Protein AF-A0A857C810-F1 (afdb_monomer_lite)

pLDDT: mean 80.98, std 19.2, range [26.62, 98.38]

Radius of gyration: 59.92 Å; chains: 1; bounding box: 141×75×184 Å

Foldseek 3Di:
DDDDDDDYDDDDDDDDDDDDDDDDDDDDDDDDDDDDDDDDDDDDDDDDDDDPPVVVVVVVVVVVVVVCVVVPNDDPDDDDDDPPCPVVVLVVVLLDALVVLVVVLVVLVVVLVVVLVVLVVVLVVLLVVLVLLLVLLVLLLVLLVVLVVLLVVLVVLVVVCVVFPDPVSLVVSVVSLVVSVVSLVVNVPRPLSVVVVVLSVLLVVLSVLLNVLSVVLNVLCQLLPGGPDLGHLNVLLVVLLVQLLVLLVVCCVVPPDPLSVQLNVLSVQLVVLLVVCVVPVDPVSVVSNVVSLVSNVVSLVVVPDPPVSSVSNVVSSVSNVVSSVSNSVSVVVSVVSVVSSVVSSVSNVVSSVVSNVSSVVSSVVSVVSSVVSVVVSVVVSVVSVVVSVVVSVVSCVSSCVSPVVLVVVLVVQVVVVVVVDLPDDQPDLPPRYPSSVSSVVVVVVSVPPPDDDDDPDCPVVVVVVVVVVVVVVVVVLVVVLVVLVVVLVVLLVVLVVLLVVLVVLLVVLVVLLVVLVVLLVVLVVLLVVLVVLLVVLVVVLVVLVVLLVVLVVLLVVLVVLLVVLVVLLVVLVVQLVVLVVLLVVLVVQLVVLVVQLVVLVVQLVVLVVVPPVSVVSNVVSVVSNVVSVVSNVVSVVVSVVSVVSNVVSVVSSVVSVVVSVVSVVSNVVSVVSNVVSVVVNVVSVVSNVVSVVSNVVSVVSSVVSVVSNVVSVVSSVVSVVSNVVSVVSNVVSVVVSVVSVVVSVVVVVD

Sequence (750 aa):
MKPVDHSRTKMPGTALSKNERTEDPVHNVAEGGGRNSEPCGILCRRPKYRHRSAQLVSGMLTLLVDFCTRWGLTSRGMPVLHFRGFASVATLVGRLSVRIRIFLLIAVTMTGLAAIGGVFWWSQTSVESAFARAEGFSDLAGTVADLSTAAGTMRVTEKTYLAVPSAALYQSFTSEIASARSQLDAVRGLAVAAPYASEIDQVALALDNIEATFRDLHSVQQRLGLAGGEDGARGALTVNGDALVAGVQKLARFKRGPETERLAFAGVDLQRSEKAYLLDRSDVNLGGFEVAAARVERALSRAKLDEAASTELTGFLTAYREAFDTYTGAGGEHTALVEKLEAFFDVLPPYLAQLQAAAESGQAEASSALAEGRSVAAMTMLAIMGLTVAVLLAAGLVIGASISGPLAALRRAMDRLAAGETDIDLPEARGRTELDAMAASVAVFRDNALDRGQLAAAQEAENAARDRRMRHLDQLIAGFEATVGDALSRLDGAAEELAGASGALDQAAGRAAEEAATAGNAVRVAADSVTSAASASEELNVSIAEIADQANRSTQVAEKAVASARDTGSSMSALSRTADRIGQVMGLIRDIAEQTNLLALNATIEAARAGEHGRGFAVVAAEVKELASQTGQATQDIAQQVEAIQQASASAVMAIGDVEQIIVQMNEIAGSVAAAVGQQSIALREITENVARASERSSSGAEAMGRVSGATDHARGTGAMVGDLSGTLGEQARLLRKEIGTFLESVRAA

InterPro domains:
  IPR003660 HAMP domain [PF00672] (399-448)
  IPR003660 HAMP domain [PS50885] (401-454)
  IPR003660 HAMP domain [SM00304] (401-454)
  IPR004089 Methyl-accepting chemotaxis protein (MCP) signalling domain [PF00015] (549-712)
  IPR004089 Methyl-accepting chemotaxis protein (MCP) signalling domain [PS50111] (494-716)
  IPR004089 Methyl-accepting chemotaxis protein (MCP) signalling domain [SM00283] (497-730)
  IPR032255 Helical bimodular sensor domain [SM01358] (128-372)

Secondary structure (DSSP, 8-state):
---------------------------------------------------THHHHHHHHHHHHHHHHHHTT---S---------HHHHHHHHTTS-HHHHHHHHHHHHHHHHHHHHHHHHHHHHHHHHHHHHHHHHHHHHHHHHHHHHHHHHHHHHHHHHHHS--HHHHHHHHHHHHHHHHHHHHHHH-GGGGGGHHHHHHHHHHHHHHHHHHHHHHHHHHHH--TT-S-HHHHHHHHHHHHHHHHHHHHHHHS-SHHHHHHHHHHHHHHHHHHHHHH---HHHHHHHHHHHHHHHHHHHHS---HHHHHHHHHHHHHHHHHHHHHHHHHHHHHHHHHHHHHHHHHHHHHHHHHHHHHHHHHHHHHHHHHHHHHHHHHHHHHHHHHHHHHHHHHHHHHHHHHHHHHHHHHHHHHHHHTT----------SSSHHHHHHHHHHHHHHTSS-----S--HHHHHHHHHHHHHHHHHHHHHHHHHHHHHHHHHHHHHHHHHHHHHHHHHHHHHHHHHHHHHHHHHHHHHHHHHHHHHHHHHHHHHHHHHHHHHHHHHHHHHHHHHHHHHHHHHHHHHHHHHHHHHHHHHHHHHHHHHHHHHHHHHHHHHHHTGGGGHHHHHHHHHHHHHHHHHHHHHHHHHHHHHHHHHHHHHHHHHHHHHHHHHHHHHHHHHHHHHHHHHHHHHHHHHHHHHHHHHHHHHHHHHHHHHHHHHHHHHHHHHHHHHHHHHHHHHHHHHHHHHHHHHHHHHHH-

Organism: NCBI:txid538381

Structure (mmCIF, N/CA/C/O backbone):
data_AF-A0A857C810-F1
#
_entry.id   AF-A0A857C810-F1
#
loop_
_atom_site.group_PDB
_atom_site.id
_atom_site.type_symbol
_atom_site.label_atom_id
_atom_site.label_alt_id
_atom_site.label_comp_id
_atom_site.label_asym_id
_atom_site.label_entity_id
_atom_site.label_seq_id
_atom_site.pdbx_PDB_ins_code
_atom_site.Cartn_x
_atom_site.Cartn_y
_atom_site.Cartn_z
_atom_site.occupancy
_atom_site.B_iso_or_equiv
_atom_site.auth_seq_id
_atom_site.auth_comp_id
_atom_site.auth_asym_id
_atom_site.auth_atom_id
_atom_site.pdbx_PDB_model_num
ATOM 1 N N . MET A 1 1 ? 33.846 24.897 21.964 1.00 42.97 1 MET A N 1
ATOM 2 C CA . MET A 1 1 ? 33.907 26.338 22.300 1.00 42.97 1 MET A CA 1
ATOM 3 C C . MET A 1 1 ? 33.004 26.575 23.510 1.00 42.97 1 MET A C 1
ATOM 5 O O . MET A 1 1 ? 31.898 26.056 23.508 1.00 42.97 1 MET A O 1
ATOM 9 N N . LYS A 1 2 ? 33.512 27.228 24.564 1.00 34.78 2 LYS A N 1
ATOM 10 C CA . LYS A 1 2 ? 32.826 27.522 25.844 1.00 34.78 2 LYS A CA 1
ATOM 11 C C . LYS A 1 2 ? 31.923 28.791 25.745 1.00 34.78 2 LYS A C 1
ATOM 13 O O . LYS A 1 2 ? 31.995 29.459 24.718 1.00 34.78 2 LYS A O 1
ATOM 18 N N . PRO A 1 3 ? 31.092 29.096 26.772 1.00 64.06 3 PRO A N 1
ATOM 19 C CA . PRO A 1 3 ? 29.772 29.742 26.673 1.00 64.06 3 PRO A CA 1
ATOM 20 C C . PRO A 1 3 ? 29.747 31.207 27.151 1.00 64.06 3 PRO A C 1
ATOM 22 O O . PRO A 1 3 ? 30.743 31.690 27.685 1.00 64.06 3 PRO A O 1
ATOM 25 N N . VAL A 1 4 ? 28.583 31.870 27.059 1.00 41.75 4 VAL A N 1
ATOM 26 C CA . VAL A 1 4 ? 28.257 33.072 27.850 1.00 41.75 4 VAL A CA 1
ATOM 27 C C . VAL A 1 4 ? 26.807 33.018 28.352 1.00 41.75 4 VAL A C 1
ATOM 29 O O . VAL A 1 4 ? 25.892 32.609 27.644 1.00 41.75 4 VAL A O 1
ATOM 32 N N . ASP A 1 5 ? 26.679 33.415 29.611 1.00 44.81 5 ASP A N 1
ATOM 33 C CA . ASP A 1 5 ? 25.548 33.421 30.535 1.00 44.81 5 ASP A CA 1
ATOM 34 C C . ASP A 1 5 ? 24.969 34.851 30.663 1.00 44.81 5 ASP A C 1
ATOM 36 O O . ASP A 1 5 ? 25.725 35.814 30.540 1.00 44.81 5 ASP A O 1
ATOM 40 N N . HIS A 1 6 ? 23.654 34.975 30.899 1.00 39.03 6 HIS A N 1
ATOM 41 C CA . HIS A 1 6 ? 23.026 35.739 32.000 1.00 39.03 6 HIS A CA 1
ATOM 42 C C . HIS A 1 6 ? 21.624 36.322 31.713 1.00 39.03 6 HIS A C 1
ATOM 44 O O . HIS A 1 6 ? 21.451 37.353 31.073 1.00 39.03 6 HIS A O 1
ATOM 50 N N . SER A 1 7 ? 20.667 35.768 32.468 1.00 34.12 7 SER A N 1
ATOM 51 C CA . SER A 1 7 ? 19.785 36.482 33.412 1.00 34.12 7 SER A CA 1
ATOM 52 C C . SER A 1 7 ? 18.428 37.086 32.977 1.00 34.12 7 SER A C 1
ATOM 54 O O . SER A 1 7 ? 18.332 38.021 32.197 1.00 34.12 7 SER A O 1
ATOM 56 N N . ARG A 1 8 ? 17.414 36.630 33.740 1.00 34.22 8 ARG A N 1
ATOM 57 C CA . ARG A 1 8 ? 16.324 37.374 34.417 1.00 34.22 8 ARG A CA 1
ATOM 58 C C . ARG A 1 8 ? 15.057 37.841 33.659 1.00 34.22 8 ARG A C 1
ATOM 60 O O . ARG A 1 8 ? 15.041 38.818 32.928 1.00 34.22 8 ARG A O 1
ATOM 67 N N . THR A 1 9 ? 13.949 37.305 34.196 1.00 32.38 9 THR A N 1
ATOM 68 C CA . THR A 1 9 ? 12.711 37.970 34.684 1.00 32.38 9 THR A CA 1
ATOM 69 C C . THR A 1 9 ? 11.495 38.216 33.774 1.00 32.38 9 THR A C 1
ATOM 71 O O . THR A 1 9 ? 11.563 38.943 32.797 1.00 32.38 9 THR A O 1
ATOM 74 N N . LYS A 1 10 ? 10.349 37.769 34.330 1.00 31.69 10 LYS A N 1
ATOM 75 C CA . LYS A 1 10 ? 8.986 38.349 34.319 1.00 31.69 10 LYS A CA 1
ATOM 76 C C . LYS A 1 10 ? 8.087 38.156 33.081 1.00 31.69 10 LYS A C 1
ATOM 78 O O . LYS A 1 10 ? 8.113 38.929 32.137 1.00 31.69 10 LYS A O 1
ATOM 83 N N . MET A 1 11 ? 7.156 37.210 33.226 1.00 37.09 11 MET A N 1
ATOM 84 C CA . MET A 1 11 ? 5.743 37.319 32.803 1.00 37.09 11 MET A CA 1
ATOM 85 C C . MET A 1 11 ? 4.933 38.099 33.877 1.00 37.09 11 MET A C 1
ATOM 87 O O . MET A 1 11 ? 5.478 38.254 34.977 1.00 37.09 11 MET A O 1
ATOM 91 N N . PRO A 1 12 ? 3.663 38.538 33.671 1.00 44.16 12 PRO A N 1
ATOM 92 C CA . PRO A 1 12 ? 2.726 38.238 32.571 1.00 44.16 12 PRO A CA 1
ATOM 93 C C . PRO A 1 12 ? 1.975 39.468 31.996 1.00 44.16 12 PRO A C 1
ATOM 95 O O . PRO A 1 12 ? 1.956 40.550 32.578 1.00 44.16 12 PRO A O 1
ATOM 98 N N . GLY A 1 13 ? 1.266 39.281 30.880 1.00 30.45 13 GLY A N 1
ATOM 99 C CA . GLY A 1 13 ? 0.297 40.253 30.374 1.00 30.45 13 GLY A CA 1
ATOM 100 C C . GLY A 1 13 ? -0.752 39.589 29.484 1.00 30.45 13 GLY A C 1
ATOM 101 O O . GLY A 1 13 ? -0.400 39.003 28.472 1.00 30.45 13 GLY A O 1
ATOM 102 N N . THR A 1 14 ? -2.041 39.680 29.817 1.00 33.91 14 THR A N 1
ATOM 103 C CA . THR A 1 14 ? -2.930 40.771 29.363 1.00 33.91 14 THR A CA 1
ATOM 104 C C . THR A 1 14 ? -4.425 40.409 29.411 1.00 33.91 14 THR A C 1
ATOM 106 O O . THR A 1 14 ? -4.849 39.334 29.011 1.00 33.91 14 THR A O 1
ATOM 109 N N . ALA A 1 15 ? -5.185 41.422 29.848 1.00 34.06 15 ALA A N 1
ATOM 110 C CA . ALA A 1 15 ? -6.478 41.881 29.330 1.00 34.06 15 ALA A CA 1
ATOM 111 C C . ALA A 1 15 ? -7.776 41.111 29.652 1.00 34.06 15 ALA A C 1
ATOM 113 O O . ALA A 1 15 ? -8.309 40.346 28.857 1.00 34.06 15 ALA A O 1
ATOM 114 N N . LEU A 1 16 ? -8.371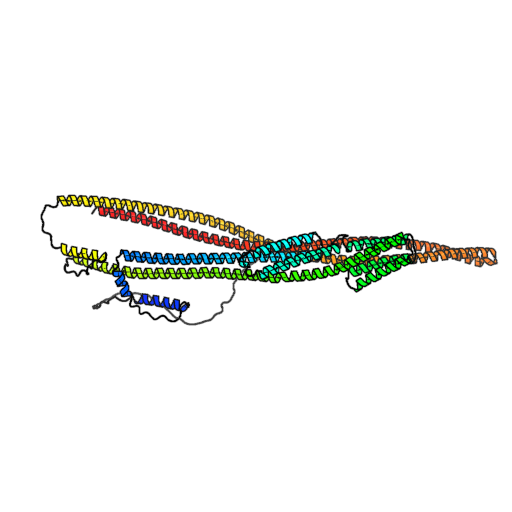 41.520 30.778 1.00 31.52 16 LEU A N 1
ATOM 115 C CA . LEU A 1 16 ? -9.817 41.625 30.989 1.00 31.52 16 LEU A CA 1
ATOM 116 C C . LEU A 1 16 ? -10.318 42.990 30.477 1.00 31.52 16 LEU A C 1
ATOM 118 O O . LEU A 1 16 ? -9.740 44.023 30.828 1.00 31.52 16 LEU A O 1
ATOM 122 N N . SER A 1 17 ? -11.426 43.009 29.727 1.00 32.88 17 SER A N 1
ATOM 123 C CA . SER A 1 17 ? -12.226 44.215 29.477 1.00 32.88 17 SER A CA 1
ATOM 124 C C . SER A 1 17 ? -13.483 44.228 30.350 1.00 32.88 17 SER A C 1
ATOM 126 O O . SER A 1 17 ? -14.292 43.304 30.327 1.00 32.88 17 SER A O 1
ATOM 128 N N . LYS A 1 18 ? -13.600 45.329 31.091 1.00 34.78 18 LYS A N 1
ATOM 129 C CA . LYS A 1 18 ? -14.706 45.819 31.919 1.00 34.78 18 LYS A CA 1
ATOM 130 C C . LYS A 1 18 ? -16.085 45.737 31.249 1.00 34.78 18 LYS A C 1
ATOM 132 O O . LYS A 1 18 ? -16.204 46.081 30.078 1.00 34.78 18 LYS A O 1
ATOM 137 N N . ASN A 1 19 ? -17.133 45.557 32.055 1.00 31.41 19 ASN A N 1
ATOM 138 C CA . ASN A 1 19 ? -18.097 46.649 32.196 1.00 31.41 19 ASN A CA 1
ATOM 139 C C . ASN A 1 19 ? -18.699 46.714 33.608 1.00 31.41 19 ASN A C 1
ATOM 141 O O . ASN A 1 19 ? -18.744 45.735 34.345 1.00 31.41 19 ASN A O 1
ATOM 145 N N . GLU A 1 20 ? -19.038 47.941 33.960 1.00 35.22 20 GLU A N 1
ATOM 146 C CA . GLU A 1 20 ? -19.156 48.576 35.263 1.00 35.22 20 GLU A CA 1
ATOM 147 C C . GLU A 1 20 ? -20.582 48.588 35.845 1.00 35.22 20 GLU A C 1
ATOM 149 O O . GLU A 1 20 ? -21.550 48.631 35.091 1.00 35.22 20 GLU A O 1
ATOM 154 N N . ARG A 1 21 ? -20.621 48.774 37.182 1.00 33.56 21 ARG A N 1
ATOM 155 C CA . ARG A 1 21 ? -21.588 49.580 37.975 1.00 33.56 21 ARG A CA 1
ATOM 156 C C . ARG A 1 21 ? -22.996 48.989 38.210 1.00 33.56 21 ARG A C 1
ATOM 158 O O . ARG A 1 21 ? -23.576 48.390 37.323 1.00 33.56 21 ARG A O 1
ATOM 165 N N . THR A 1 22 ? -23.626 49.112 39.385 1.00 32.72 22 THR A N 1
ATOM 166 C CA . THR A 1 22 ? -23.447 50.044 40.522 1.00 32.72 22 THR A CA 1
ATOM 167 C C . THR A 1 22 ? -24.254 49.557 41.747 1.00 32.72 22 THR A C 1
ATOM 169 O O . THR A 1 22 ? -25.391 49.129 41.579 1.00 32.72 22 THR A O 1
ATOM 172 N N . GLU A 1 23 ? -23.651 49.732 42.933 1.00 33.03 23 GLU A N 1
ATOM 173 C CA . GLU A 1 23 ? -24.224 50.256 44.202 1.00 33.03 23 GLU A CA 1
ATOM 174 C C . GLU A 1 23 ? -25.139 49.384 45.106 1.00 33.03 23 GLU A C 1
ATOM 176 O O . GLU A 1 23 ? -26.358 49.365 44.968 1.00 33.03 23 GLU A O 1
ATOM 181 N N . ASP A 1 24 ? -24.515 48.640 46.041 1.00 32.59 24 ASP A N 1
ATOM 182 C CA . ASP A 1 24 ? -24.349 48.894 47.506 1.00 32.59 24 ASP A CA 1
ATOM 183 C C . ASP A 1 24 ? -25.337 49.809 48.291 1.00 32.59 24 ASP A C 1
ATOM 185 O O . ASP A 1 24 ? -25.963 50.676 47.686 1.00 32.59 24 ASP A O 1
ATOM 189 N N . PRO A 1 25 ? -25.403 49.758 49.657 1.00 45.16 25 PRO A N 1
ATOM 190 C CA . PRO A 1 25 ? -24.551 49.001 50.596 1.00 45.16 25 PRO A CA 1
ATOM 191 C C . PRO A 1 25 ? -25.276 48.234 51.730 1.00 45.16 25 PRO A C 1
ATOM 193 O O . PRO A 1 25 ? -26.393 48.536 52.150 1.00 45.16 25 PRO A O 1
ATOM 196 N N . VAL A 1 26 ? -24.522 47.315 52.339 1.00 35.94 26 VAL A N 1
ATOM 197 C CA . VAL A 1 26 ? -24.681 46.852 53.726 1.00 35.94 26 VAL A CA 1
ATOM 198 C C . VAL A 1 26 ? -23.470 47.335 54.534 1.00 35.94 26 VAL A C 1
ATOM 200 O O . VAL A 1 26 ? -22.338 47.082 54.143 1.00 35.94 26 VAL A O 1
ATOM 203 N N . HIS A 1 27 ? -23.698 47.952 55.695 1.00 31.17 27 HIS A N 1
ATOM 204 C CA . HIS A 1 27 ? -22.756 48.011 56.827 1.00 31.17 27 HIS A CA 1
ATOM 205 C C . HIS A 1 27 ? -23.618 48.106 58.104 1.00 31.17 27 HIS A C 1
ATOM 207 O O . HIS A 1 27 ? -24.496 48.959 58.176 1.00 31.17 27 HIS A O 1
ATOM 213 N N . ASN A 1 28 ? -23.620 47.143 59.037 1.00 32.22 28 ASN A N 1
ATOM 214 C CA . ASN A 1 28 ? -22.555 46.736 59.974 1.00 32.22 28 ASN A CA 1
ATOM 215 C C . ASN A 1 28 ? -22.028 47.970 60.736 1.00 32.22 28 ASN A C 1
ATOM 217 O O . ASN A 1 28 ? -21.563 48.909 60.108 1.00 32.22 28 ASN A O 1
ATOM 221 N N . VAL A 1 29 ? -22.123 48.101 62.057 1.00 32.06 29 VAL A N 1
ATOM 222 C CA . VAL A 1 29 ? -21.438 47.350 63.125 1.00 32.06 29 VAL A CA 1
ATOM 223 C C . VAL A 1 29 ? -21.957 47.937 64.456 1.00 32.06 29 VAL A C 1
ATOM 225 O O . VAL A 1 29 ? -22.198 49.141 64.502 1.00 32.06 29 VAL A O 1
ATOM 228 N N . ALA A 1 30 ? -22.087 47.141 65.526 1.00 30.48 30 ALA A N 1
ATOM 229 C CA . ALA A 1 30 ? -21.407 47.398 66.813 1.00 30.48 30 ALA A CA 1
ATOM 230 C C . ALA A 1 30 ? -21.980 46.606 67.999 1.00 30.48 30 ALA A C 1
ATOM 232 O O . ALA A 1 30 ? -23.181 46.532 68.241 1.00 30.48 30 ALA A O 1
ATOM 233 N N . GLU A 1 31 ? -21.020 46.049 68.728 1.00 32.41 31 GLU A N 1
ATOM 234 C CA . GLU A 1 31 ? -21.038 45.397 70.030 1.00 32.41 31 GLU A CA 1
ATOM 235 C C . GLU A 1 31 ? -21.716 46.189 71.164 1.00 32.41 31 GLU A C 1
ATOM 237 O O . GLU A 1 31 ? -21.717 47.417 71.178 1.00 32.41 31 GLU A O 1
ATOM 242 N N . GLY A 1 32 ? -22.105 45.454 72.216 1.00 28.81 32 GLY A N 1
ATOM 243 C CA . GLY A 1 32 ? -21.740 45.866 73.577 1.00 28.81 32 GLY A CA 1
ATOM 244 C C . GLY A 1 32 ? -22.869 46.091 74.586 1.00 28.81 32 GLY A C 1
ATOM 245 O O . GLY A 1 32 ? -23.319 47.210 74.770 1.00 28.81 32 GLY A O 1
ATOM 246 N N . GLY A 1 33 ? -23.184 45.040 75.356 1.00 28.80 33 GLY A N 1
ATOM 247 C CA . GLY A 1 33 ? -23.247 45.108 76.825 1.00 28.80 33 GLY A CA 1
ATOM 248 C C . GLY A 1 33 ? -24.470 45.720 77.534 1.00 28.80 33 GLY A C 1
ATOM 249 O O . GLY A 1 33 ? -24.764 46.899 77.413 1.00 28.80 33 GLY A O 1
ATOM 250 N N . GLY A 1 34 ? -25.032 44.945 78.477 1.00 30.06 34 GLY A N 1
ATOM 251 C CA . GLY A 1 34 ? -25.371 45.494 79.801 1.00 30.06 34 GLY A CA 1
ATOM 252 C C . GLY A 1 34 ? -26.826 45.427 80.290 1.00 30.06 34 GLY A C 1
ATOM 253 O O . GLY A 1 34 ? -27.581 46.365 80.110 1.00 30.06 34 GLY A O 1
ATOM 254 N N . ARG A 1 35 ? -27.111 44.361 81.056 1.00 31.58 35 ARG A N 1
ATOM 255 C CA . ARG A 1 35 ? -27.889 44.277 82.322 1.00 31.58 35 ARG A CA 1
ATOM 256 C C . ARG A 1 35 ? -29.332 44.820 82.445 1.00 31.58 35 ARG A C 1
ATOM 258 O O . ARG A 1 35 ? -29.582 46.012 82.391 1.00 31.58 35 ARG A O 1
ATOM 265 N N . ASN A 1 36 ? -30.175 43.883 82.906 1.00 32.03 36 ASN A N 1
ATOM 266 C CA . ASN A 1 36 ? -31.202 43.954 83.962 1.00 32.03 36 ASN A CA 1
ATOM 267 C C . ASN A 1 36 ? -32.217 45.108 83.963 1.00 32.03 36 ASN A C 1
ATOM 269 O O . ASN A 1 36 ? -31.893 46.218 84.369 1.00 32.03 36 ASN A O 1
ATOM 273 N N . SER A 1 37 ? -33.503 44.779 83.798 1.00 32.50 37 SER A N 1
ATOM 274 C CA . SER A 1 37 ? -34.465 44.629 84.916 1.00 32.50 37 SER A CA 1
ATOM 275 C C . SER A 1 37 ? -35.901 44.393 84.406 1.00 32.50 37 SER A C 1
ATOM 277 O O . SER A 1 37 ? -36.351 45.005 83.445 1.00 32.50 37 SER A O 1
ATOM 279 N N . GLU A 1 38 ? -36.585 43.452 85.060 1.00 34.44 38 GLU A N 1
ATOM 280 C CA . GLU A 1 38 ? -38.040 43.184 85.072 1.00 34.44 38 GLU A CA 1
ATOM 281 C C . GLU A 1 38 ? -38.885 44.453 85.376 1.00 34.44 38 GLU A C 1
ATOM 283 O O . GLU A 1 38 ? -38.303 45.387 85.935 1.00 34.44 38 GLU A O 1
ATOM 288 N N . PRO A 1 39 ? -40.228 44.527 85.117 1.00 42.34 39 PRO A N 1
ATOM 289 C CA . PRO A 1 39 ? -41.201 43.494 85.521 1.00 42.34 39 PRO A CA 1
ATOM 290 C C . PRO A 1 39 ? -42.526 43.313 84.730 1.00 42.34 39 PRO A C 1
ATOM 292 O O . PRO A 1 39 ? -42.938 44.131 83.920 1.00 42.34 39 PRO A O 1
ATOM 295 N N . CYS A 1 40 ? -43.210 42.216 85.098 1.00 26.62 40 CYS A N 1
ATOM 296 C CA . CYS A 1 40 ? -44.665 41.979 85.190 1.00 26.62 40 CYS A CA 1
ATOM 297 C C . CYS A 1 40 ? -45.604 42.251 83.993 1.00 26.62 40 CYS A C 1
ATOM 299 O O . CYS A 1 40 ? -45.832 43.385 83.591 1.00 26.62 40 CYS A O 1
ATOM 301 N N . GLY A 1 41 ? -46.347 41.210 83.584 1.00 29.05 41 GLY A N 1
ATOM 302 C CA . GLY A 1 41 ? -47.556 41.371 82.765 1.00 29.05 41 GLY A CA 1
ATOM 303 C C . GLY A 1 41 ? -48.209 40.063 82.310 1.00 29.05 41 GLY A C 1
ATOM 304 O O . GLY A 1 41 ? -47.952 39.571 81.220 1.00 29.05 41 GLY A O 1
ATOM 305 N N . ILE A 1 42 ? -49.073 39.512 83.157 1.00 32.00 42 ILE A N 1
ATOM 306 C CA . ILE A 1 42 ? -49.979 38.372 82.933 1.00 32.00 42 ILE A CA 1
ATOM 307 C C . ILE A 1 42 ? -50.917 38.622 81.729 1.00 32.00 42 ILE A C 1
ATOM 309 O O . ILE A 1 42 ? -51.559 39.663 81.715 1.00 32.00 42 ILE A O 1
ATOM 313 N N . LEU A 1 43 ? -51.088 37.663 80.796 1.00 30.30 43 LEU A N 1
ATOM 314 C CA . LEU A 1 43 ? -52.405 37.106 80.390 1.00 30.30 43 LEU A CA 1
ATOM 315 C C . LEU A 1 43 ? -52.334 36.039 79.271 1.00 30.30 43 LEU A C 1
ATOM 317 O O . LEU A 1 43 ? -51.689 36.183 78.238 1.00 30.30 43 LEU A O 1
ATOM 321 N N . CYS A 1 44 ? -53.090 34.967 79.509 1.00 31.14 44 CYS A N 1
ATOM 322 C CA . CYS A 1 44 ? -53.369 33.801 78.671 1.00 31.14 44 CYS A CA 1
ATOM 323 C C . CYS A 1 44 ? -53.773 34.083 77.208 1.00 31.14 44 CYS A C 1
ATOM 325 O O . CYS A 1 44 ? -54.700 34.853 76.971 1.00 31.14 44 CYS A O 1
ATOM 327 N N . ARG A 1 45 ? -53.268 33.267 76.261 1.00 29.09 45 ARG A N 1
ATOM 328 C CA . ARG A 1 45 ? -54.065 32.670 75.158 1.00 29.09 45 ARG A CA 1
ATOM 329 C C . ARG A 1 45 ? -53.320 31.515 74.462 1.00 29.09 45 ARG A C 1
ATOM 331 O O . ARG A 1 45 ? -52.223 31.683 73.946 1.00 29.09 45 ARG A O 1
ATOM 338 N N . ARG A 1 46 ? -53.948 30.331 74.427 1.00 38.62 46 ARG A N 1
ATOM 339 C CA . ARG A 1 46 ? -53.518 29.142 73.656 1.00 38.62 46 ARG A CA 1
ATOM 340 C C . ARG A 1 46 ? -53.648 29.380 72.138 1.00 38.62 46 ARG A C 1
ATOM 342 O O . ARG A 1 46 ? -54.683 29.916 71.739 1.00 38.62 46 ARG A O 1
ATOM 349 N N . PRO A 1 47 ? -52.762 28.831 71.280 1.00 34.47 47 PRO A N 1
ATOM 350 C CA . PRO A 1 47 ? -53.086 28.591 69.877 1.00 34.47 47 PRO A CA 1
ATOM 351 C C . PRO A 1 47 ? -53.225 27.093 69.550 1.00 34.47 47 PRO A C 1
ATOM 353 O O . PRO A 1 47 ? -52.435 26.246 69.966 1.00 34.47 47 PRO A O 1
ATOM 356 N N . LYS A 1 48 ? -54.268 26.778 68.775 1.00 33.66 48 LYS A N 1
ATOM 357 C CA . LYS A 1 48 ? -54.551 25.467 68.174 1.00 33.66 48 LYS A CA 1
ATOM 358 C C . LYS A 1 48 ? -53.571 25.199 67.020 1.00 33.66 48 LYS A C 1
ATOM 360 O O . LYS A 1 48 ? -53.595 25.917 66.027 1.00 33.66 48 LYS A O 1
ATOM 365 N N . TYR A 1 49 ? -52.786 24.124 67.105 1.00 33.28 49 TYR A N 1
ATOM 366 C CA . TYR A 1 49 ? -52.016 23.568 65.985 1.00 33.28 49 TYR A CA 1
ATOM 367 C C . TYR A 1 49 ? -52.796 22.424 65.320 1.00 33.28 49 TYR A C 1
ATOM 369 O O . TYR A 1 49 ? -52.808 21.297 65.807 1.00 33.28 49 TYR A O 1
ATOM 377 N N . ARG A 1 50 ? -53.455 22.703 64.195 1.00 38.44 50 ARG A N 1
ATOM 378 C CA . ARG A 1 50 ? -53.929 21.702 63.221 1.00 38.44 50 ARG A CA 1
ATOM 379 C C . ARG A 1 50 ? -54.162 22.445 61.904 1.00 38.44 50 ARG A C 1
ATOM 381 O O . ARG A 1 50 ? -55.176 23.113 61.817 1.00 38.44 50 ARG A O 1
ATOM 388 N N . HIS A 1 51 ? -53.202 22.407 60.965 1.00 38.59 51 HIS A N 1
ATOM 389 C CA . HIS A 1 51 ? -53.423 22.543 59.501 1.00 38.59 51 HIS A CA 1
ATOM 390 C C . HIS A 1 51 ? -52.153 22.631 58.612 1.00 38.59 51 HIS A C 1
ATOM 392 O O . HIS A 1 51 ? -52.290 22.675 57.394 1.00 38.59 51 HIS A O 1
ATOM 398 N N . ARG A 1 52 ? -50.918 22.579 59.139 1.00 37.69 52 ARG A N 1
ATOM 399 C CA . ARG A 1 52 ? -49.704 22.780 58.308 1.00 37.69 52 ARG A CA 1
ATOM 400 C C . ARG A 1 52 ? -49.315 21.646 57.337 1.00 37.69 52 ARG A C 1
ATOM 402 O O . ARG A 1 52 ? -48.537 21.898 56.427 1.00 37.69 52 ARG A O 1
ATOM 409 N N . SER A 1 53 ? -49.851 20.432 57.456 1.00 39.22 53 SER A N 1
ATOM 410 C CA . SER A 1 53 ? -49.447 19.301 56.596 1.00 39.22 53 SER A CA 1
ATOM 411 C C . SER A 1 53 ? -50.095 19.282 55.202 1.00 39.22 53 SER A C 1
ATOM 413 O O . SER A 1 53 ? -49.533 18.695 54.284 1.00 39.22 53 SER A O 1
ATOM 415 N N . ALA A 1 54 ? -51.238 19.949 55.004 1.00 38.75 54 ALA A N 1
ATOM 416 C CA . ALA A 1 54 ? -51.953 19.932 53.720 1.00 38.75 54 ALA A CA 1
ATOM 417 C C . ALA A 1 54 ? -51.371 20.901 52.669 1.00 38.75 54 ALA A C 1
ATOM 419 O O . ALA A 1 54 ? -51.523 20.672 51.472 1.00 38.75 54 ALA A O 1
ATOM 420 N N . GLN A 1 55 ? -50.677 21.963 53.096 1.00 40.31 55 GLN A N 1
ATOM 421 C CA . GLN A 1 55 ? -50.113 22.970 52.185 1.00 40.31 55 GLN A CA 1
ATOM 422 C C . GLN A 1 55 ? -48.779 22.538 51.549 1.00 40.31 55 GLN A C 1
ATOM 424 O O . GLN A 1 55 ? -48.514 22.894 50.405 1.00 40.31 55 GLN A O 1
ATOM 429 N N . LEU A 1 56 ? -47.977 21.711 52.233 1.00 42.38 56 LEU A N 1
ATOM 430 C CA . LEU A 1 56 ? -46.687 21.221 51.718 1.00 42.38 56 LEU A CA 1
ATOM 431 C C . LEU A 1 56 ? -46.842 20.204 50.574 1.00 42.38 56 LEU A C 1
ATOM 433 O O . LEU A 1 56 ? -46.108 20.264 49.592 1.00 42.38 56 LEU A O 1
ATOM 437 N N . VAL A 1 57 ? -47.842 19.321 50.650 1.00 42.44 57 VAL A N 1
ATOM 438 C CA . VAL A 1 57 ? -48.105 18.312 49.603 1.00 42.44 57 VAL A CA 1
ATOM 439 C C . VAL A 1 57 ? -48.690 18.954 48.337 1.00 42.44 57 VAL A C 1
ATOM 441 O O . VAL A 1 57 ? -48.347 18.555 47.227 1.00 42.44 57 VAL A O 1
ATOM 444 N N . SER A 1 58 ? -49.508 20.004 48.489 1.00 39.50 58 SER A N 1
ATOM 445 C CA . SER A 1 58 ? -50.045 20.767 47.354 1.00 39.50 58 SER A CA 1
ATOM 446 C C . SER A 1 58 ? -48.947 21.523 46.595 1.00 39.50 58 SER A C 1
ATOM 448 O O . SER A 1 58 ? -48.983 21.570 45.368 1.00 39.50 58 SER A O 1
ATOM 450 N N . GLY A 1 59 ? -47.946 22.075 47.294 1.00 42.66 59 GLY A N 1
ATOM 451 C CA . GLY A 1 59 ? -46.813 22.758 46.657 1.00 42.66 59 GLY A CA 1
ATOM 452 C C . GLY A 1 59 ? -45.933 21.821 45.821 1.00 42.66 59 GLY A C 1
ATOM 453 O O . GLY A 1 59 ? -45.523 22.177 44.720 1.00 42.66 59 GLY A O 1
ATOM 454 N N . MET A 1 60 ? -45.712 20.590 46.296 1.00 42.75 60 MET A N 1
ATOM 455 C CA . MET A 1 60 ? -44.846 19.610 45.628 1.00 42.75 60 MET A CA 1
ATOM 456 C C . MET A 1 60 ? -45.470 19.025 44.347 1.00 42.75 60 MET A C 1
ATOM 458 O O . MET A 1 60 ? -44.764 18.812 43.366 1.00 42.75 60 MET A O 1
ATOM 462 N N . LEU A 1 61 ? -46.796 18.824 44.315 1.00 41.44 61 LEU A N 1
ATOM 463 C CA . LEU A 1 61 ? -47.505 18.384 43.103 1.00 41.44 61 LEU A CA 1
ATOM 464 C C . LEU A 1 61 ? -47.597 19.478 42.031 1.00 41.44 61 LEU A C 1
ATOM 466 O O . LEU A 1 61 ? -47.579 19.163 40.845 1.00 41.44 61 LEU A O 1
ATOM 470 N N . THR A 1 62 ? -47.662 20.750 42.433 1.00 46.50 62 THR A N 1
ATOM 471 C CA . THR A 1 62 ? -47.715 21.875 41.483 1.00 46.50 62 THR A CA 1
ATOM 472 C C . THR A 1 62 ? -46.389 22.005 40.721 1.00 46.50 62 THR A C 1
ATOM 474 O O . THR A 1 62 ? -46.396 22.182 39.508 1.00 46.50 62 THR A O 1
ATOM 477 N N . LEU A 1 63 ? -45.255 21.768 41.397 1.00 49.31 63 LEU A N 1
ATOM 478 C CA . LEU A 1 63 ? -43.924 21.692 40.776 1.00 49.31 63 LEU A CA 1
ATOM 479 C C . LEU A 1 63 ? -43.770 20.508 39.805 1.00 49.31 63 LEU A C 1
ATOM 481 O O . LEU A 1 63 ? -43.083 20.626 38.796 1.00 49.31 63 LEU A O 1
ATOM 485 N N . LEU A 1 64 ? -44.424 19.380 40.087 1.00 43.53 64 LEU A N 1
ATOM 486 C CA . LEU A 1 64 ? -44.384 18.173 39.251 1.00 43.53 64 LEU A CA 1
ATOM 487 C C . LEU A 1 64 ? -45.222 18.324 37.969 1.00 43.53 64 LEU A C 1
ATOM 489 O O . LEU A 1 64 ? -44.813 17.860 36.904 1.00 43.53 64 LEU A O 1
ATOM 493 N N . VAL A 1 65 ? -46.360 19.022 38.053 1.00 49.00 65 VAL A N 1
ATOM 494 C CA . VAL A 1 65 ? -47.180 19.384 36.886 1.00 49.00 65 VAL A CA 1
ATOM 495 C C . VAL A 1 65 ? -46.468 20.441 36.037 1.00 49.00 65 VAL A C 1
ATOM 497 O O . VAL A 1 65 ? -46.384 20.264 34.824 1.00 49.00 65 VAL A O 1
ATOM 500 N N . ASP A 1 66 ? -45.861 21.468 36.640 1.00 47.50 66 ASP A N 1
ATOM 501 C CA . ASP A 1 66 ? -45.046 22.451 35.904 1.00 47.50 66 ASP A CA 1
ATOM 502 C C . ASP A 1 66 ? -43.831 21.803 35.215 1.00 47.50 66 ASP A C 1
ATOM 504 O O . ASP A 1 66 ? -43.516 22.138 34.071 1.00 47.50 66 ASP A O 1
ATOM 508 N N . PHE A 1 67 ? -43.191 20.816 35.852 1.00 53.56 67 PHE A N 1
ATOM 509 C CA . PHE A 1 67 ? -42.102 20.036 35.256 1.00 53.56 67 PHE A CA 1
ATOM 510 C C . PHE A 1 67 ? -42.568 19.222 34.035 1.00 53.56 67 PHE A C 1
ATOM 512 O O . PHE A 1 67 ? -41.920 19.262 32.991 1.00 53.56 67 PHE A O 1
ATOM 519 N N . CYS A 1 68 ? -43.730 18.560 34.112 1.00 44.38 68 CYS A N 1
ATOM 520 C CA . CYS A 1 68 ? -44.294 17.797 32.989 1.00 44.38 68 CYS A CA 1
ATOM 521 C C . CYS A 1 68 ? -44.787 18.690 31.837 1.00 44.38 68 CYS A C 1
ATOM 523 O O . CYS A 1 68 ? -44.699 18.304 30.670 1.00 44.38 68 CYS A O 1
ATOM 525 N N . THR A 1 69 ? -45.279 19.893 32.144 1.00 47.97 69 THR A N 1
ATOM 526 C CA . THR A 1 69 ? -45.776 20.844 31.133 1.00 47.97 69 THR A CA 1
ATOM 527 C C . THR A 1 69 ? -44.623 21.515 30.378 1.00 47.97 69 THR A C 1
ATOM 529 O O . THR A 1 69 ? -44.740 21.794 29.186 1.00 47.97 69 THR A O 1
ATOM 532 N N . ARG A 1 70 ? -43.473 21.714 31.039 1.00 47.34 70 ARG A N 1
ATOM 533 C CA . ARG A 1 70 ? -42.263 22.319 30.455 1.00 47.34 70 ARG A CA 1
ATOM 534 C C . ARG A 1 70 ? -41.474 21.378 29.529 1.00 47.34 70 ARG A C 1
ATOM 536 O O . ARG A 1 70 ? -40.670 21.869 28.745 1.00 47.34 70 ARG A O 1
ATOM 543 N N . TRP A 1 71 ? -41.735 20.067 29.582 1.00 50.66 71 TRP A N 1
ATOM 544 C CA . TRP A 1 71 ? -41.057 19.021 28.793 1.00 50.66 71 TRP A CA 1
ATOM 545 C C . TRP A 1 71 ? -41.962 18.309 27.763 1.00 50.66 71 TRP A C 1
ATOM 547 O O . TRP A 1 71 ? -41.607 17.257 27.243 1.00 50.66 71 TRP A O 1
ATOM 557 N N . GLY A 1 72 ? -43.132 18.875 27.433 1.00 36.41 72 GLY A N 1
ATOM 558 C CA . GLY A 1 72 ? -43.922 18.465 26.258 1.00 36.41 72 GLY A CA 1
ATOM 559 C C . GLY A 1 72 ? -44.651 17.114 26.343 1.00 36.41 72 GLY A C 1
ATOM 560 O O . GLY A 1 72 ? -45.193 16.657 25.342 1.00 36.41 72 GLY A O 1
ATOM 561 N N . LEU A 1 73 ? -44.722 16.485 27.519 1.00 44.66 73 LEU A N 1
ATOM 562 C CA . LEU A 1 73 ? -45.257 15.126 27.703 1.00 44.66 73 LEU A CA 1
ATOM 563 C C . LEU A 1 73 ? -46.785 15.033 27.915 1.00 44.66 73 LEU A C 1
ATOM 565 O O . LEU A 1 73 ? -47.273 14.009 28.385 1.00 44.66 73 LEU A O 1
ATOM 569 N N . THR A 1 74 ? -47.581 16.053 27.567 1.00 38.56 74 THR A N 1
ATOM 570 C CA . THR A 1 74 ? -49.055 15.962 27.678 1.00 38.56 74 THR A CA 1
ATOM 571 C C . THR A 1 74 ? -49.805 16.630 26.522 1.00 38.56 74 THR A C 1
ATOM 573 O O . THR A 1 74 ? -49.582 17.791 26.184 1.00 38.56 74 THR A O 1
ATOM 576 N N . SER A 1 75 ? -50.756 15.898 25.931 1.00 34.47 75 SER A N 1
ATOM 577 C CA . SER A 1 75 ? -51.776 16.451 25.038 1.00 34.47 75 SER A CA 1
ATOM 578 C C . SER A 1 75 ? -52.775 17.293 25.838 1.00 34.47 75 SER A C 1
ATOM 580 O O . SER A 1 75 ? -53.293 16.843 26.862 1.00 34.47 75 SER A O 1
ATOM 582 N N . ARG A 1 76 ? -53.064 18.508 25.356 1.00 39.00 76 ARG A N 1
ATOM 583 C CA . ARG A 1 76 ? -54.032 19.456 25.935 1.00 39.00 76 ARG A CA 1
ATOM 584 C C . ARG A 1 76 ? -55.384 18.793 26.231 1.00 39.00 76 ARG A C 1
ATOM 586 O O . ARG A 1 76 ? -56.104 18.435 25.306 1.00 39.00 76 ARG A O 1
ATOM 593 N N . GLY A 1 77 ? -55.753 18.744 27.513 1.00 40.34 77 GLY A N 1
ATOM 594 C CA . GLY A 1 77 ? -57.126 18.490 27.957 1.00 40.34 77 GLY A CA 1
ATOM 595 C C . GLY A 1 77 ? -57.259 17.400 29.017 1.00 40.34 77 GLY A C 1
ATOM 596 O O . GLY A 1 77 ? -57.773 16.327 28.725 1.00 40.34 77 GLY A O 1
ATOM 597 N N . MET A 1 78 ? -56.878 17.683 30.266 1.00 34.50 78 MET A N 1
ATOM 598 C CA . MET A 1 78 ? -57.383 16.922 31.416 1.00 34.50 78 MET A CA 1
ATOM 599 C C . MET A 1 78 ? -58.053 17.869 32.421 1.00 34.50 78 MET A C 1
ATOM 601 O O . MET A 1 78 ? -57.526 18.953 32.682 1.00 34.50 78 MET A O 1
ATOM 605 N N . PRO A 1 79 ? -59.220 17.497 32.977 1.00 34.31 79 PRO A N 1
ATOM 606 C CA . PRO A 1 79 ? -59.937 18.318 33.941 1.00 34.31 79 PRO A CA 1
ATOM 607 C C . PRO A 1 79 ? -59.184 18.372 35.275 1.00 34.31 79 PRO A C 1
ATOM 609 O O . PRO A 1 79 ? -58.639 17.374 35.745 1.00 34.31 79 PRO A O 1
ATOM 612 N N . VAL A 1 80 ? -59.195 19.545 35.911 1.00 36.94 80 VAL A N 1
ATOM 613 C CA . VAL A 1 80 ? -58.668 19.761 37.264 1.00 36.94 80 VAL A CA 1
ATOM 614 C C . VAL A 1 80 ? -59.496 18.930 38.254 1.00 36.94 80 VAL A C 1
ATOM 616 O O . VAL A 1 80 ? -60.608 19.306 38.624 1.00 36.94 80 VAL A O 1
ATOM 619 N N . LEU A 1 81 ? -58.973 17.776 38.678 1.00 35.72 81 LEU A N 1
ATOM 620 C CA . LEU A 1 81 ? -59.581 16.967 39.734 1.00 35.72 81 LEU A CA 1
ATOM 621 C C . LEU A 1 81 ? -59.387 17.655 41.094 1.00 35.72 81 LEU A C 1
ATOM 623 O O . LEU A 1 81 ? -58.280 17.737 41.625 1.00 35.72 81 LEU A O 1
ATOM 627 N N . HIS A 1 82 ? -60.487 18.109 41.696 1.00 38.12 82 HIS A N 1
ATOM 628 C CA . HIS A 1 82 ? -60.516 18.554 43.088 1.00 38.12 82 HIS A CA 1
ATOM 629 C C . HIS A 1 82 ? -60.098 17.407 44.034 1.00 38.12 82 HIS A C 1
ATOM 631 O O . HIS A 1 82 ? -60.844 16.453 44.261 1.00 38.12 82 HIS A O 1
ATOM 637 N N . PHE A 1 83 ? -58.914 17.529 44.639 1.00 42.97 83 PHE A N 1
ATOM 638 C CA . PHE A 1 83 ? -58.345 16.605 45.628 1.00 42.97 83 PHE A CA 1
ATOM 639 C C . PHE A 1 83 ? -59.107 16.655 46.975 1.00 42.97 83 PHE A C 1
ATOM 641 O O . PHE A 1 83 ? -58.650 17.221 47.964 1.00 42.97 83 PHE A O 1
ATOM 648 N N . ARG A 1 84 ? -60.298 16.046 47.044 1.00 41.25 84 ARG A N 1
ATOM 649 C CA . ARG A 1 84 ? -61.037 15.785 48.305 1.00 41.25 84 ARG A CA 1
ATOM 650 C C . ARG A 1 84 ? -60.844 14.354 48.850 1.00 41.25 84 ARG A C 1
ATOM 652 O O . ARG A 1 84 ? -61.401 14.015 49.889 1.00 41.25 84 ARG A O 1
ATOM 659 N N . GLY A 1 85 ? -60.025 13.526 48.190 1.00 45.12 85 GLY A N 1
ATOM 660 C CA . GLY A 1 85 ? -59.911 12.079 48.445 1.00 45.12 85 GLY A CA 1
ATOM 661 C C . GLY A 1 85 ? -58.977 11.626 49.580 1.00 45.12 85 GLY A C 1
ATOM 662 O O . GLY A 1 85 ? -59.153 10.518 50.085 1.00 45.12 85 GLY A O 1
ATOM 663 N N . PHE A 1 86 ? -58.028 12.447 50.051 1.00 49.78 86 PHE A N 1
ATOM 664 C CA . PHE A 1 86 ? -57.032 12.004 51.051 1.00 49.78 86 PHE A CA 1
ATOM 665 C C . PHE A 1 86 ? -57.654 11.575 52.391 1.00 49.78 86 PHE A C 1
ATOM 667 O O . PHE A 1 86 ? -57.198 10.615 53.011 1.00 49.78 86 PHE A O 1
ATOM 674 N N . ALA A 1 87 ? -58.744 12.227 52.809 1.00 51.66 87 ALA A N 1
ATOM 675 C CA . ALA A 1 87 ? -59.473 11.842 54.016 1.00 51.66 87 ALA A CA 1
ATOM 676 C C . ALA A 1 87 ? -60.179 10.478 53.866 1.00 51.66 87 ALA A C 1
ATOM 678 O O . ALA A 1 87 ? -60.282 9.731 54.838 1.00 51.66 87 ALA A O 1
ATOM 679 N N . SER A 1 88 ? -60.618 10.122 52.652 1.00 54.66 88 SER A N 1
ATOM 680 C CA . SER A 1 88 ? -61.281 8.840 52.364 1.00 54.66 88 SER A CA 1
ATOM 681 C C . SER A 1 88 ? -60.297 7.666 52.277 1.00 54.66 88 SER A C 1
ATOM 683 O O . SER A 1 88 ? -60.581 6.584 52.779 1.00 54.66 88 SER A O 1
ATOM 685 N N . VAL A 1 89 ? -59.092 7.888 51.738 1.00 58.50 89 VAL A N 1
ATOM 686 C CA . VAL A 1 89 ? -58.049 6.851 51.655 1.00 58.50 89 VAL A CA 1
ATOM 687 C C . VAL A 1 89 ? -57.441 6.582 53.029 1.00 58.50 89 VAL A C 1
ATOM 689 O O . VAL A 1 89 ? -57.310 5.428 53.423 1.00 58.50 89 VAL A O 1
ATOM 692 N N . ALA A 1 90 ? -57.153 7.625 53.815 1.00 59.72 90 ALA A N 1
ATOM 693 C CA . ALA A 1 90 ? -56.649 7.461 55.179 1.00 59.72 90 ALA A CA 1
ATOM 694 C C . ALA A 1 90 ? -57.647 6.720 56.092 1.00 59.72 90 ALA A C 1
ATOM 696 O O . ALA A 1 90 ? -57.243 5.923 56.938 1.00 59.72 90 ALA A O 1
ATOM 697 N N . THR A 1 91 ? -58.954 6.932 55.898 1.00 63.78 91 THR A N 1
ATOM 698 C CA . THR A 1 91 ? -60.005 6.216 56.643 1.00 63.78 91 THR A CA 1
ATOM 699 C C . THR A 1 91 ? -60.219 4.783 56.152 1.00 63.78 91 THR A C 1
ATOM 701 O O . THR A 1 91 ? -60.525 3.916 56.969 1.00 63.78 91 THR A O 1
ATOM 704 N N . LEU A 1 92 ? -60.005 4.499 54.862 1.00 65.56 92 LEU A N 1
ATOM 705 C CA . LEU A 1 92 ? -60.021 3.139 54.314 1.00 65.56 92 LEU A CA 1
ATOM 706 C C . LEU A 1 92 ? -58.810 2.322 54.800 1.00 65.56 92 LEU A C 1
ATOM 708 O O . LEU A 1 92 ? -58.972 1.204 55.282 1.00 65.56 92 LEU A O 1
ATOM 712 N N . VAL A 1 93 ? -57.610 2.913 54.761 1.00 65.69 93 VAL A N 1
ATOM 713 C CA . VAL A 1 93 ? -56.362 2.301 55.253 1.00 65.69 93 VAL A CA 1
ATOM 714 C C . VAL A 1 93 ? -56.411 2.095 56.767 1.00 65.69 93 VAL A C 1
ATOM 716 O O . VAL A 1 93 ? -55.967 1.062 57.264 1.00 65.69 93 VAL A O 1
ATOM 719 N N . GLY A 1 94 ? -57.038 3.019 57.502 1.00 65.50 94 GLY A N 1
ATOM 720 C CA . GLY A 1 94 ? -57.276 2.906 58.942 1.00 65.50 94 GLY A CA 1
ATOM 721 C C . GLY A 1 94 ? -58.129 1.701 59.364 1.00 65.50 94 GLY A C 1
ATOM 722 O O . GLY A 1 94 ? -58.089 1.328 60.533 1.00 65.50 94 GLY A O 1
ATOM 723 N N . ARG A 1 95 ? -58.858 1.063 58.435 1.00 69.44 95 ARG A N 1
ATOM 724 C CA . ARG A 1 95 ? -59.658 -0.153 58.682 1.00 69.44 95 ARG A CA 1
ATOM 725 C C . ARG A 1 95 ? -58.916 -1.460 58.393 1.00 69.44 95 ARG A C 1
ATOM 727 O O . ARG A 1 95 ? -59.435 -2.520 58.723 1.00 69.44 95 ARG A O 1
ATOM 734 N N . LEU A 1 96 ? -57.739 -1.401 57.771 1.00 74.06 96 LEU A N 1
ATOM 735 C CA . LEU A 1 96 ? -56.916 -2.577 57.476 1.00 74.06 96 LEU A CA 1
ATOM 736 C C . LEU A 1 96 ? -56.072 -2.962 58.693 1.00 74.06 96 LEU A C 1
ATOM 738 O O . LEU A 1 96 ? -55.667 -2.083 59.454 1.00 74.06 96 LEU A O 1
ATOM 742 N N . SER A 1 97 ? -55.765 -4.249 58.848 1.00 77.19 97 SER A N 1
ATOM 743 C CA . SER A 1 97 ? -54.864 -4.725 59.902 1.00 77.19 97 SER A CA 1
ATOM 744 C C . SER A 1 97 ? -53.451 -4.162 59.734 1.00 77.19 97 SER A C 1
ATOM 746 O O . SER A 1 97 ? -53.033 -3.815 58.622 1.00 77.19 97 SER A O 1
ATOM 748 N N . VAL A 1 98 ? -52.688 -4.076 60.825 1.00 72.31 98 VAL A N 1
ATOM 749 C CA . VAL A 1 98 ? -51.307 -3.557 60.771 1.00 72.31 98 VAL A CA 1
ATOM 750 C C . VAL A 1 98 ? -50.440 -4.419 59.843 1.00 72.31 98 VAL A C 1
ATOM 752 O O . VAL A 1 98 ? -49.632 -3.885 59.084 1.00 72.31 98 VAL A O 1
ATOM 755 N N . ARG A 1 99 ? -50.685 -5.737 59.800 1.00 76.62 99 ARG A N 1
ATOM 756 C CA . ARG A 1 99 ? -50.020 -6.665 58.871 1.00 76.62 99 ARG A CA 1
ATOM 757 C C . ARG A 1 99 ? -50.261 -6.311 57.403 1.00 76.62 99 ARG A C 1
ATOM 759 O O . ARG A 1 99 ? -49.304 -6.234 56.640 1.00 76.62 99 ARG A O 1
ATOM 766 N N . ILE A 1 100 ? -51.508 -6.051 57.003 1.00 78.50 100 ILE A N 1
ATOM 767 C CA . ILE A 1 100 ? -51.837 -5.729 55.602 1.00 78.50 100 ILE A CA 1
ATOM 768 C C . ILE A 1 100 ? -51.188 -4.402 55.176 1.00 78.50 100 ILE A C 1
ATOM 770 O O . ILE A 1 100 ? -50.718 -4.279 54.047 1.00 78.50 100 ILE A O 1
ATOM 774 N N . ARG A 1 101 ? -51.092 -3.423 56.085 1.00 78.56 101 ARG A N 1
ATOM 775 C CA . ARG A 1 101 ? -50.415 -2.139 55.819 1.00 78.56 101 ARG A CA 1
ATOM 776 C C . ARG A 1 101 ? -48.919 -2.321 55.542 1.00 78.56 101 ARG A C 1
ATOM 778 O O . ARG A 1 101 ? -48.394 -1.685 54.634 1.00 78.56 101 ARG A O 1
ATOM 785 N N . ILE A 1 102 ? -48.252 -3.207 56.285 1.00 77.88 102 ILE A N 1
ATOM 786 C CA . ILE A 1 102 ? -46.837 -3.547 56.068 1.00 77.88 102 ILE A CA 1
ATOM 787 C C . ILE A 1 102 ? -46.661 -4.289 54.734 1.00 77.88 102 ILE A C 1
ATOM 789 O O . ILE A 1 102 ? -45.781 -3.935 53.953 1.00 77.88 102 ILE A O 1
ATOM 793 N N . PHE A 1 103 ? -47.537 -5.250 54.417 1.00 82.06 103 PHE A N 1
ATOM 794 C CA . PHE A 1 103 ? -47.501 -5.953 53.128 1.00 82.06 103 PHE A CA 1
ATOM 795 C C . PHE A 1 103 ? -47.697 -5.019 51.926 1.00 82.06 103 PHE A C 1
ATOM 797 O O . PHE A 1 103 ? -47.052 -5.220 50.901 1.00 82.06 103 PHE A O 1
ATOM 804 N N . LEU A 1 104 ? -48.521 -3.973 52.040 1.00 81.06 104 LEU A N 1
ATOM 805 C CA . LEU A 1 104 ? -48.691 -2.975 50.977 1.00 81.06 104 LEU A CA 1
ATOM 806 C C . LEU A 1 104 ? -47.413 -2.159 50.712 1.00 81.06 104 LEU A C 1
ATOM 808 O O . LEU A 1 104 ? -47.116 -1.871 49.556 1.00 81.06 104 LEU A O 1
ATOM 812 N N . LEU A 1 105 ? -46.628 -1.826 51.743 1.00 81.25 105 LEU A N 1
ATOM 813 C CA . LEU A 1 105 ? -45.327 -1.158 51.569 1.00 81.25 105 LEU A CA 1
ATOM 814 C C . LEU A 1 105 ? -44.318 -2.066 50.849 1.00 81.25 105 LEU A C 1
ATOM 816 O O . LEU A 1 105 ? -43.607 -1.623 49.944 1.00 81.25 105 LEU A O 1
ATOM 820 N N . ILE A 1 106 ? -44.300 -3.352 51.204 1.00 81.75 106 ILE A N 1
ATOM 821 C CA . ILE A 1 106 ? -43.468 -4.359 50.531 1.00 81.75 106 ILE A CA 1
ATOM 822 C C . ILE A 1 106 ? -43.924 -4.548 49.074 1.00 81.75 106 ILE A C 1
ATOM 824 O O . ILE A 1 106 ? -43.101 -4.615 48.169 1.00 81.75 106 ILE A O 1
ATOM 828 N N . ALA A 1 107 ? -45.231 -4.557 48.808 1.00 84.81 107 ALA A N 1
ATOM 829 C CA . ALA A 1 107 ? -45.748 -4.659 47.446 1.00 84.81 107 ALA A CA 1
ATOM 830 C C . ALA A 1 107 ? -45.324 -3.460 46.576 1.00 84.81 107 ALA A C 1
ATOM 832 O O . ALA A 1 107 ? -44.865 -3.652 45.452 1.00 84.81 107 ALA A O 1
ATOM 833 N N . VAL A 1 108 ? -45.406 -2.228 47.093 1.00 86.81 108 VAL A N 1
ATOM 834 C CA . VAL A 1 108 ? -44.972 -1.017 46.366 1.00 86.81 108 VAL A CA 1
ATOM 835 C C . VAL A 1 108 ? -43.474 -1.053 46.049 1.00 86.81 108 VAL A C 1
ATOM 837 O O . VAL A 1 108 ? -43.094 -0.766 44.915 1.00 86.81 108 VAL A O 1
ATOM 840 N N . THR A 1 109 ? -42.629 -1.443 47.011 1.00 84.44 109 THR A N 1
ATOM 841 C CA . THR A 1 109 ? -41.176 -1.579 46.777 1.00 84.44 109 THR A CA 1
ATOM 842 C C . THR A 1 109 ? -40.865 -2.634 45.716 1.00 84.44 109 THR A C 1
ATOM 844 O O . THR A 1 109 ? -40.124 -2.343 44.781 1.00 84.44 109 THR A O 1
ATOM 847 N N . MET A 1 110 ? -41.489 -3.815 45.790 1.00 87.12 110 MET A N 1
ATOM 848 C CA . MET A 1 110 ? -41.327 -4.879 44.791 1.00 87.12 110 MET A CA 1
ATOM 849 C C . MET A 1 110 ? -41.765 -4.442 43.389 1.00 87.12 110 MET A C 1
ATOM 851 O O . MET A 1 110 ? -41.093 -4.747 42.407 1.00 87.12 110 MET A O 1
ATOM 855 N N . THR A 1 111 ? -42.863 -3.689 43.285 1.00 87.44 111 THR A N 1
ATOM 856 C CA . THR A 1 111 ? -43.367 -3.197 41.992 1.00 87.44 111 THR A CA 1
ATOM 857 C C . THR A 1 111 ? -42.421 -2.156 41.383 1.00 87.44 111 THR A C 1
ATOM 859 O O . THR A 1 111 ? -42.149 -2.201 40.186 1.00 87.44 111 THR A O 1
ATOM 862 N N . GLY A 1 112 ? -41.869 -1.253 42.204 1.00 85.94 112 GLY A N 1
ATOM 863 C CA . GLY A 1 112 ? -40.851 -0.292 41.768 1.00 85.94 112 GLY A CA 1
ATOM 864 C C . GLY A 1 112 ? -39.560 -0.973 41.309 1.00 85.94 112 GLY A C 1
ATOM 865 O O . GLY A 1 112 ? -39.023 -0.626 40.259 1.00 85.94 112 GLY A O 1
ATOM 866 N N . LEU A 1 113 ? -39.107 -2.000 42.036 1.00 87.38 113 LEU A N 1
ATOM 867 C CA . LEU A 1 113 ? -37.920 -2.778 41.671 1.00 87.38 113 LEU A CA 1
ATOM 868 C C . LEU A 1 113 ? -38.117 -3.530 40.344 1.00 87.38 113 LEU A C 1
ATOM 870 O O . LEU A 1 113 ? -37.236 -3.510 39.488 1.00 87.38 113 LEU A O 1
ATOM 874 N N . ALA A 1 114 ? -39.289 -4.141 40.144 1.00 90.12 114 ALA A N 1
ATOM 875 C CA . ALA A 1 114 ? -39.638 -4.823 38.899 1.00 90.12 114 ALA A CA 1
ATOM 876 C C . ALA A 1 114 ? -39.701 -3.857 37.703 1.00 90.12 114 ALA A C 1
ATOM 878 O O . ALA A 1 114 ? -39.222 -4.189 36.621 1.00 90.12 114 ALA A O 1
ATOM 879 N N . ALA A 1 115 ? -40.234 -2.645 37.898 1.00 89.12 115 ALA A N 1
ATOM 880 C CA . ALA A 1 115 ? -40.263 -1.612 36.863 1.00 89.12 115 ALA A CA 1
ATOM 881 C C . ALA A 1 115 ? -38.849 -1.146 36.472 1.00 89.12 115 ALA A C 1
ATOM 883 O O . ALA A 1 115 ? -38.546 -1.048 35.283 1.00 89.12 115 ALA A O 1
ATOM 884 N N . ILE A 1 116 ? -37.963 -0.926 37.453 1.00 90.12 116 ILE A N 1
ATOM 885 C CA . ILE A 1 116 ? -36.546 -0.608 37.203 1.00 90.12 116 ILE A CA 1
ATOM 886 C C . ILE A 1 116 ? -35.863 -1.762 36.458 1.00 90.12 116 ILE A C 1
ATOM 888 O O . ILE A 1 116 ? -35.165 -1.518 35.476 1.00 90.12 116 ILE A O 1
ATOM 892 N N . GLY A 1 117 ? -36.108 -3.011 36.868 1.00 87.88 117 GLY A N 1
ATOM 893 C CA . GLY A 1 117 ? -35.595 -4.202 36.187 1.00 87.88 117 GLY A CA 1
ATOM 894 C C . GLY A 1 117 ? -36.048 -4.302 34.726 1.00 87.88 117 GLY A C 1
ATOM 895 O O . GLY A 1 117 ? -35.236 -4.608 33.856 1.00 87.88 117 GLY A O 1
ATOM 896 N N . GLY A 1 118 ? -37.309 -3.970 34.431 1.00 89.69 118 GLY A N 1
ATOM 897 C CA . GLY A 1 118 ? -37.837 -3.931 33.063 1.00 89.69 118 GLY A CA 1
ATOM 898 C C . GLY A 1 118 ? -37.167 -2.870 32.185 1.00 89.69 118 GLY A C 1
ATOM 899 O O . GLY A 1 118 ? -36.768 -3.167 31.060 1.00 89.69 118 GLY A O 1
ATOM 900 N N . VAL A 1 119 ? -36.975 -1.652 32.708 1.00 89.44 119 VAL A N 1
ATOM 901 C CA . VAL A 1 119 ? -36.248 -0.580 31.999 1.00 89.44 119 VAL A CA 1
ATOM 902 C C . VAL A 1 119 ? -34.777 -0.947 31.800 1.00 89.44 119 VAL A C 1
ATOM 904 O O . VAL A 1 119 ? -34.222 -0.689 30.734 1.00 89.44 119 VAL A O 1
ATOM 907 N N . PHE A 1 120 ? -34.145 -1.576 32.795 1.00 87.06 120 PHE A N 1
ATOM 908 C CA . PHE A 1 120 ? -32.762 -2.044 32.696 1.00 87.06 120 PHE A CA 1
ATOM 909 C C . PHE A 1 120 ? -32.605 -3.098 31.601 1.00 87.06 120 PHE A C 1
ATOM 911 O O . PHE A 1 120 ? -31.698 -2.981 30.782 1.00 87.06 120 PHE A O 1
ATOM 918 N N . TRP A 1 121 ? -33.508 -4.079 31.539 1.00 90.69 121 TRP A N 1
ATOM 919 C CA . TRP A 1 121 ? -33.480 -5.109 30.503 1.00 90.69 121 TRP A CA 1
ATOM 920 C C . TRP A 1 121 ? -33.681 -4.517 29.101 1.00 90.69 121 TRP A C 1
ATOM 922 O O . TRP A 1 121 ? -32.877 -4.774 28.206 1.00 90.69 121 TRP A O 1
ATOM 932 N N . TRP A 1 122 ? -34.685 -3.655 28.916 1.00 89.88 122 TRP A N 1
ATOM 933 C CA . TRP A 1 122 ? -34.907 -2.963 27.642 1.00 89.88 122 TRP A CA 1
ATOM 934 C C . TRP A 1 122 ? -33.690 -2.122 27.216 1.00 89.88 122 TRP A C 1
ATOM 936 O O . TRP A 1 122 ? -33.268 -2.184 26.058 1.00 89.88 122 TRP A O 1
ATOM 946 N N . SER A 1 123 ? -33.084 -1.394 28.160 1.00 87.06 123 SER A N 1
ATOM 947 C CA . SER A 1 123 ? -31.871 -0.598 27.933 1.00 87.06 123 SER A CA 1
ATOM 948 C C . SER A 1 123 ? -30.690 -1.470 27.506 1.00 87.06 123 SER A C 1
ATOM 950 O O . SER A 1 123 ? -30.049 -1.167 26.505 1.00 87.06 123 SER A O 1
ATOM 952 N N . GLN A 1 124 ? -30.455 -2.591 28.197 1.00 85.06 124 GLN A N 1
ATOM 953 C CA . GLN A 1 124 ? -29.432 -3.581 27.845 1.00 85.06 124 GLN A CA 1
ATOM 954 C C . GLN A 1 124 ? -29.586 -4.048 26.394 1.00 85.06 124 GLN A C 1
ATOM 956 O O . GLN A 1 124 ? -28.657 -3.885 25.610 1.00 85.06 124 GLN A O 1
ATOM 961 N N . THR A 1 125 ? -30.781 -4.500 25.998 1.00 86.94 125 THR A N 1
ATOM 962 C CA . THR A 1 125 ? -31.028 -4.972 24.620 1.00 86.94 125 THR A CA 1
ATOM 963 C C . THR A 1 125 ? -30.888 -3.870 23.563 1.00 86.94 125 THR A C 1
ATOM 965 O O . THR A 1 125 ? -30.380 -4.109 22.468 1.00 86.94 125 THR A O 1
ATOM 968 N N . SER A 1 126 ? -31.294 -2.638 23.886 1.00 83.38 126 SER A N 1
ATOM 969 C CA . SER A 1 126 ? -31.167 -1.495 22.973 1.00 83.38 126 SER A CA 1
ATOM 970 C C . SER A 1 126 ? -29.701 -1.103 22.782 1.00 83.38 126 SER A C 1
ATOM 972 O O . SER A 1 126 ? -29.261 -0.905 21.651 1.00 83.38 126 SER A O 1
ATOM 974 N N . VAL A 1 127 ? -28.933 -1.052 23.874 1.00 85.19 127 VAL A N 1
ATOM 975 C CA . VAL A 1 127 ? -27.492 -0.768 23.864 1.00 85.19 127 VAL A CA 1
ATOM 976 C C . VAL A 1 127 ? -26.731 -1.861 23.120 1.00 85.19 127 VAL A C 1
ATOM 978 O O . VAL A 1 127 ? -25.889 -1.531 22.295 1.00 85.19 127 VAL A O 1
ATOM 981 N N . GLU A 1 128 ? -27.053 -3.133 23.346 1.00 87.69 128 GLU A N 1
ATOM 982 C CA . GLU A 1 128 ? -26.439 -4.271 22.652 1.00 87.69 128 GLU A CA 1
ATOM 983 C C . GLU A 1 128 ? -26.670 -4.195 21.134 1.00 87.69 128 GLU A C 1
ATOM 985 O O . GLU A 1 128 ? -25.721 -4.268 20.357 1.00 87.69 128 GLU A O 1
ATOM 990 N N . SER A 1 129 ? -27.906 -3.924 20.697 1.00 86.88 129 SER A N 1
ATOM 991 C CA . SER A 1 129 ? -28.221 -3.772 19.268 1.00 86.88 129 SER A CA 1
ATOM 992 C C . SER A 1 129 ? -27.546 -2.558 18.613 1.00 86.88 129 SER A C 1
ATOM 994 O O . SER A 1 129 ? -27.196 -2.594 17.433 1.00 86.88 129 SER A O 1
ATOM 996 N N . ALA A 1 130 ? -27.366 -1.464 19.357 1.00 87.06 130 ALA A N 1
ATOM 997 C CA . ALA A 1 130 ? -26.694 -0.271 18.861 1.00 87.06 130 ALA A CA 1
ATOM 998 C C . ALA A 1 130 ? -25.167 -0.457 18.823 1.00 87.06 130 ALA A C 1
ATOM 1000 O O . ALA A 1 130 ? -24.535 0.004 17.877 1.00 87.06 130 ALA A O 1
ATOM 1001 N N . PHE A 1 131 ? -24.594 -1.202 19.776 1.00 87.25 131 PHE A N 1
ATOM 1002 C CA . PHE A 1 131 ? -23.191 -1.624 19.743 1.00 87.25 131 PHE A CA 1
ATOM 1003 C C . PHE A 1 131 ? -22.901 -2.527 18.547 1.00 87.25 131 PHE A C 1
ATOM 1005 O O . PHE A 1 131 ? -21.990 -2.220 17.790 1.00 87.25 131 PHE A O 1
ATOM 1012 N N . ALA A 1 132 ? -23.711 -3.565 18.321 1.00 89.31 132 ALA A N 1
ATOM 1013 C CA . ALA A 1 132 ? -23.529 -4.474 17.187 1.00 89.31 132 ALA A CA 1
ATOM 1014 C C . ALA A 1 132 ? -23.604 -3.743 15.833 1.00 89.31 132 ALA A C 1
ATOM 1016 O O . ALA A 1 132 ? -22.855 -4.051 14.909 1.00 89.31 132 ALA A O 1
ATOM 1017 N N . ARG A 1 133 ? -24.479 -2.732 15.709 1.00 91.25 133 ARG A N 1
ATOM 1018 C CA . ARG A 1 133 ? -24.523 -1.867 14.517 1.00 91.25 133 ARG A CA 1
ATOM 1019 C C . ARG A 1 133 ? -23.292 -0.969 14.396 1.00 91.25 133 ARG A C 1
ATOM 1021 O O . ARG A 1 133 ? -22.776 -0.825 13.294 1.00 91.25 133 ARG A O 1
ATOM 1028 N N . ALA A 1 134 ? -22.832 -0.370 15.496 1.00 89.38 134 ALA A N 1
ATOM 1029 C CA . ALA A 1 134 ? -21.638 0.474 15.498 1.00 89.38 134 ALA A CA 1
ATOM 1030 C C . ALA A 1 134 ? -20.376 -0.321 15.125 1.00 89.38 134 ALA A C 1
ATOM 1032 O O . ALA A 1 134 ? -19.570 0.160 14.334 1.00 89.38 134 ALA A O 1
ATOM 1033 N N . GLU A 1 135 ? -20.238 -1.539 15.652 1.00 91.38 135 GLU A N 1
ATOM 1034 C CA . GLU A 1 135 ? -19.172 -2.482 15.301 1.00 91.38 135 GLU A CA 1
ATOM 1035 C C . GLU A 1 135 ? -19.252 -2.863 13.819 1.00 91.38 135 GLU A C 1
ATOM 1037 O O . GLU A 1 135 ? -18.280 -2.675 13.097 1.00 91.38 135 GLU A O 1
ATOM 1042 N N . GLY A 1 136 ? -20.437 -3.235 13.320 1.00 94.12 136 GLY A N 1
ATOM 1043 C CA . GLY A 1 136 ? -20.623 -3.548 11.901 1.00 94.12 136 GLY A CA 1
ATOM 1044 C C . GLY A 1 136 ? -20.244 -2.399 10.956 1.00 94.12 136 GLY A C 1
ATOM 1045 O O . GLY A 1 136 ? -19.624 -2.640 9.923 1.00 94.12 136 GLY A O 1
ATOM 1046 N N . PHE A 1 137 ? -20.585 -1.147 11.288 1.00 95.19 137 PHE A N 1
ATOM 1047 C CA . PHE A 1 137 ? -20.178 0.015 10.485 1.00 95.19 137 PHE A CA 1
ATOM 1048 C C . PHE A 1 137 ? -18.684 0.337 10.604 1.00 95.19 137 PHE A C 1
ATOM 1050 O O . PHE A 1 137 ? -18.083 0.765 9.621 1.00 95.19 137 PHE A O 1
ATOM 1057 N N . SER A 1 138 ? -18.074 0.094 11.766 1.00 93.25 138 SER A N 1
ATOM 1058 C CA . SER A 1 138 ? -16.620 0.187 11.932 1.00 93.25 138 SER A CA 1
ATOM 1059 C C . SER A 1 138 ? -15.892 -0.847 11.066 1.00 93.25 138 SER A C 1
ATOM 1061 O O . SER A 1 138 ? -14.916 -0.504 10.401 1.00 93.25 138 SER A O 1
ATOM 1063 N N . ASP A 1 139 ? -16.385 -2.088 11.023 1.00 94.94 139 ASP A N 1
ATOM 1064 C CA . ASP A 1 139 ? -15.847 -3.150 10.164 1.00 94.94 139 ASP A CA 1
ATOM 1065 C C . ASP A 1 139 ? -16.028 -2.814 8.679 1.00 94.94 139 ASP A C 1
ATOM 1067 O O . ASP A 1 139 ? -15.117 -3.027 7.874 1.00 94.94 139 ASP A O 1
ATOM 1071 N N . LEU A 1 140 ? -17.178 -2.234 8.314 1.00 96.06 140 LEU A N 1
ATOM 1072 C CA . LEU A 1 140 ? -17.429 -1.746 6.959 1.00 96.06 140 LEU A CA 1
ATOM 1073 C C . LEU A 1 140 ? -16.420 -0.662 6.567 1.00 96.06 140 LEU A C 1
ATOM 1075 O O . LEU A 1 140 ? -15.807 -0.777 5.510 1.00 96.06 140 LEU A O 1
ATOM 1079 N N . ALA A 1 141 ? -16.212 0.349 7.416 1.00 94.31 141 ALA A N 1
ATOM 1080 C CA . ALA A 1 141 ? -15.250 1.422 7.167 1.00 94.31 141 ALA A CA 1
ATOM 1081 C C . ALA A 1 141 ? -13.821 0.878 7.014 1.00 94.31 141 ALA A C 1
ATOM 1083 O O . ALA A 1 141 ? -13.117 1.245 6.078 1.00 94.31 141 ALA A O 1
ATOM 1084 N N . GLY A 1 142 ? -13.405 -0.042 7.893 1.00 93.25 142 GLY A N 1
ATOM 1085 C CA . GLY A 1 142 ? -12.092 -0.685 7.804 1.00 93.25 142 GLY A CA 1
ATOM 1086 C C . GLY A 1 142 ? -11.909 -1.466 6.501 1.00 93.25 142 GLY A C 1
ATOM 1087 O O . GLY A 1 142 ? -10.929 -1.267 5.788 1.00 93.25 142 GLY A O 1
ATOM 1088 N N . THR A 1 143 ? -12.888 -2.296 6.137 1.00 95.31 143 THR A N 1
ATOM 1089 C CA . THR A 1 143 ? -12.802 -3.143 4.935 1.00 95.31 143 THR A CA 1
ATOM 1090 C C . THR A 1 143 ? -12.871 -2.320 3.641 1.00 95.31 143 THR A C 1
ATOM 1092 O O . THR A 1 143 ? -12.182 -2.631 2.670 1.00 95.31 143 THR A O 1
ATOM 1095 N N . VAL A 1 144 ? -13.672 -1.247 3.607 1.00 96.44 144 VAL A N 1
ATOM 1096 C CA . VAL A 1 144 ? -13.745 -0.324 2.459 1.00 96.44 144 VAL A CA 1
ATOM 1097 C C . VAL A 1 144 ? -12.451 0.481 2.313 1.00 96.44 144 VAL A C 1
ATOM 1099 O O . VAL A 1 144 ? -11.986 0.674 1.188 1.00 96.44 144 VAL A O 1
ATOM 1102 N N . ALA A 1 145 ? -11.827 0.901 3.417 1.00 93.06 145 ALA A N 1
ATOM 1103 C CA . ALA A 1 145 ? -10.518 1.550 3.388 1.00 93.06 145 ALA A CA 1
ATOM 1104 C C . ALA A 1 145 ? -9.431 0.613 2.835 1.00 93.06 145 ALA A C 1
ATOM 1106 O O . ALA A 1 145 ? -8.670 1.012 1.951 1.00 93.06 145 ALA A O 1
ATOM 1107 N N . ASP A 1 146 ? -9.406 -0.648 3.275 1.00 92.00 146 ASP A N 1
ATOM 1108 C CA . ASP A 1 146 ? -8.491 -1.668 2.750 1.00 92.00 146 ASP A CA 1
ATOM 1109 C C . ASP A 1 146 ? -8.696 -1.899 1.243 1.00 92.00 146 ASP A C 1
ATOM 1111 O O . ASP A 1 146 ? -7.723 -1.989 0.487 1.00 92.00 146 ASP A O 1
ATOM 1115 N N . LEU A 1 147 ? -9.953 -1.918 0.786 1.00 95.25 147 LEU A N 1
ATOM 1116 C CA . LEU A 1 147 ? -10.305 -2.030 -0.630 1.00 95.25 147 LEU A CA 1
ATOM 1117 C C . LEU A 1 147 ? -9.866 -0.803 -1.445 1.00 95.25 147 LEU A C 1
ATOM 1119 O O . LEU A 1 147 ? -9.377 -0.946 -2.567 1.00 95.25 147 LEU A O 1
ATOM 1123 N N . SER A 1 148 ? -9.995 0.401 -0.885 1.00 94.50 148 SER A N 1
ATOM 1124 C CA . SER A 1 148 ? -9.490 1.636 -1.497 1.00 94.50 148 SER A CA 1
ATOM 1125 C C . SER A 1 148 ? -7.970 1.619 -1.638 1.00 94.50 148 SER A C 1
ATOM 1127 O O . SER A 1 148 ? -7.444 2.013 -2.681 1.00 94.50 148 SER A O 1
ATOM 1129 N N . THR A 1 149 ? -7.259 1.122 -0.628 1.00 90.75 149 THR A N 1
ATOM 1130 C CA . THR A 1 149 ? -5.806 0.930 -0.687 1.00 90.75 149 THR A CA 1
ATOM 1131 C C . THR A 1 149 ? -5.429 -0.087 -1.763 1.00 90.75 149 THR A C 1
ATOM 1133 O O . THR A 1 149 ? -4.550 0.190 -2.578 1.00 90.75 149 THR A O 1
ATOM 1136 N N . ALA A 1 150 ? -6.129 -1.225 -1.838 1.00 91.75 150 ALA A N 1
ATOM 1137 C CA . ALA A 1 150 ? -5.895 -2.235 -2.870 1.00 91.75 150 ALA A CA 1
ATOM 1138 C C . ALA A 1 150 ? -6.111 -1.676 -4.288 1.00 91.75 150 ALA A C 1
ATOM 1140 O O . ALA A 1 150 ? -5.261 -1.867 -5.158 1.00 91.75 150 ALA A O 1
ATOM 1141 N N . ALA A 1 151 ? -7.189 -0.915 -4.509 1.00 92.62 151 ALA A N 1
ATOM 1142 C CA . ALA A 1 151 ? -7.447 -0.240 -5.782 1.00 92.62 151 ALA A CA 1
ATOM 1143 C C . ALA A 1 151 ? -6.342 0.774 -6.142 1.00 92.62 151 ALA A C 1
ATOM 1145 O O . ALA A 1 151 ? -5.924 0.856 -7.301 1.00 92.62 151 ALA A O 1
ATOM 1146 N N . GLY A 1 152 ? -5.828 1.513 -5.153 1.00 89.94 152 GLY A N 1
ATOM 1147 C CA . GLY A 1 152 ? -4.692 2.420 -5.318 1.00 89.94 152 GLY A CA 1
ATOM 1148 C C . GLY A 1 152 ? -3.407 1.696 -5.732 1.00 89.94 152 GLY A C 1
ATOM 1149 O O . GLY A 1 152 ? -2.751 2.113 -6.688 1.00 89.94 152 GLY A O 1
ATOM 1150 N N . THR A 1 153 ? -3.073 0.584 -5.074 1.00 91.75 153 THR A N 1
ATOM 1151 C CA . THR A 1 153 ? -1.912 -0.250 -5.427 1.00 91.75 153 THR A CA 1
ATOM 1152 C C . THR A 1 153 ? -2.038 -0.815 -6.838 1.00 91.75 153 THR A C 1
ATOM 1154 O O . THR A 1 153 ? -1.110 -0.663 -7.630 1.00 91.75 153 THR A O 1
ATOM 1157 N N . MET A 1 154 ? -3.211 -1.346 -7.204 1.00 95.62 154 MET A N 1
ATOM 1158 C CA . MET A 1 154 ? -3.476 -1.831 -8.563 1.00 95.62 154 MET A CA 1
ATOM 1159 C C . MET A 1 154 ? -3.225 -0.747 -9.617 1.00 95.62 154 MET A C 1
ATOM 1161 O O . MET A 1 154 ? -2.607 -1.015 -10.648 1.00 95.62 154 MET A O 1
ATOM 1165 N N . ARG A 1 155 ? -3.661 0.494 -9.361 1.00 95.38 155 ARG A N 1
ATOM 1166 C CA . ARG A 1 155 ? -3.436 1.629 -10.270 1.00 95.38 155 ARG A CA 1
ATOM 1167 C C . ARG A 1 155 ? -1.949 1.956 -10.418 1.00 95.38 155 ARG A C 1
ATOM 1169 O O . ARG A 1 155 ? -1.490 2.253 -11.517 1.00 95.38 155 ARG A O 1
ATOM 1176 N N . VAL A 1 156 ? -1.175 1.875 -9.338 1.00 91.50 156 VAL A N 1
ATOM 1177 C CA . VAL A 1 156 ? 0.285 2.065 -9.385 1.00 91.50 156 VAL A CA 1
ATOM 1178 C C . VAL A 1 156 ? 0.963 0.946 -10.180 1.00 91.50 156 VAL A C 1
ATOM 1180 O O . VAL A 1 156 ? 1.809 1.232 -11.033 1.00 91.50 156 VAL A O 1
ATOM 1183 N N . THR A 1 157 ? 0.583 -0.312 -9.951 1.00 92.25 157 THR A N 1
ATOM 1184 C CA . THR A 1 157 ? 1.103 -1.474 -10.686 1.00 92.25 157 THR A CA 1
ATOM 1185 C C . THR A 1 157 ? 0.764 -1.388 -12.174 1.00 92.25 157 THR A C 1
ATOM 1187 O O . THR A 1 157 ? 1.631 -1.641 -13.007 1.00 92.25 157 THR A O 1
ATOM 1190 N N . GLU A 1 158 ? -0.446 -0.945 -12.530 1.00 95.56 158 GLU A N 1
ATOM 1191 C CA . GLU A 1 158 ? -0.862 -0.684 -13.914 1.00 95.56 158 GLU A CA 1
ATOM 1192 C C . GLU A 1 158 ? 0.022 0.365 -14.591 1.00 95.56 158 GLU A C 1
ATOM 1194 O O . GLU A 1 158 ? 0.629 0.071 -15.622 1.00 95.56 158 GLU A O 1
ATOM 1199 N N . LYS A 1 159 ? 0.180 1.556 -13.999 1.00 92.50 159 LYS A N 1
ATOM 1200 C CA . LYS A 1 159 ? 1.053 2.598 -14.566 1.00 92.50 159 LYS A CA 1
ATOM 1201 C C . LYS A 1 159 ? 2.509 2.132 -14.678 1.00 92.50 159 LYS A C 1
ATOM 1203 O O . LYS A 1 159 ? 3.177 2.441 -15.663 1.00 92.50 159 LYS A O 1
ATOM 1208 N N . THR A 1 160 ? 2.989 1.351 -13.711 1.00 90.19 160 THR A N 1
ATOM 1209 C CA . THR A 1 160 ? 4.341 0.767 -13.742 1.00 90.19 160 THR A CA 1
ATOM 1210 C C . THR A 1 160 ? 4.482 -0.258 -14.868 1.00 90.19 160 THR A C 1
ATOM 1212 O O . THR A 1 160 ? 5.480 -0.252 -15.588 1.00 90.19 160 THR A O 1
ATOM 1215 N N . TYR A 1 161 ? 3.466 -1.100 -15.072 1.00 94.19 161 TYR A N 1
ATOM 1216 C CA . TYR A 1 161 ? 3.410 -2.052 -16.177 1.00 94.19 161 TYR A CA 1
ATOM 1217 C C . TYR A 1 161 ? 3.411 -1.344 -17.535 1.00 94.19 161 TYR A C 1
ATOM 1219 O O . TYR A 1 161 ? 4.139 -1.765 -18.427 1.00 94.19 161 TYR A O 1
ATOM 1227 N N . LEU A 1 162 ? 2.662 -0.247 -17.693 1.00 92.50 162 LEU A N 1
ATOM 1228 C CA . LEU A 1 162 ? 2.662 0.539 -18.932 1.00 92.50 162 LEU A CA 1
ATOM 1229 C C . LEU A 1 162 ? 4.029 1.157 -19.251 1.00 92.50 162 LEU A C 1
ATOM 1231 O O . LEU A 1 162 ? 4.378 1.295 -20.422 1.00 92.50 162 LEU A O 1
ATOM 1235 N N . ALA A 1 163 ? 4.802 1.523 -18.226 1.00 88.69 163 ALA A N 1
ATOM 1236 C CA . ALA A 1 163 ? 6.147 2.060 -18.403 1.00 88.69 163 ALA A CA 1
ATOM 1237 C C . ALA A 1 163 ? 7.167 0.967 -18.767 1.00 88.69 163 ALA A C 1
ATOM 1239 O O . ALA A 1 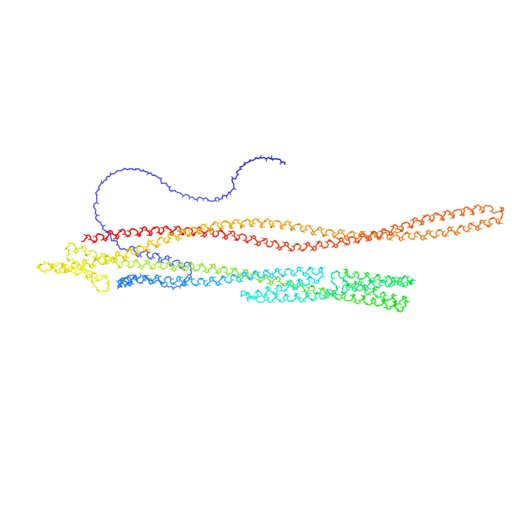163 ? 7.967 1.151 -19.686 1.00 88.69 163 ALA A O 1
ATOM 1240 N N . VAL A 1 164 ? 7.143 -0.171 -18.062 1.00 90.69 164 VAL A N 1
ATOM 1241 C CA . VAL A 1 164 ? 8.079 -1.290 -18.262 1.00 90.69 164 VAL A CA 1
ATOM 1242 C C . VAL A 1 164 ? 7.317 -2.622 -18.239 1.00 90.69 164 VAL A C 1
ATOM 1244 O O . VAL A 1 164 ? 7.245 -3.288 -17.201 1.00 90.69 164 VAL A O 1
ATOM 1247 N N . PRO A 1 165 ? 6.746 -3.054 -19.378 1.00 91.94 165 PRO A N 1
ATOM 1248 C CA . PRO A 1 165 ? 5.895 -4.235 -19.397 1.00 91.94 165 PRO A CA 1
ATOM 1249 C C . PRO A 1 165 ? 6.668 -5.523 -19.114 1.00 91.94 165 PRO A C 1
ATOM 1251 O O . PRO A 1 165 ? 7.619 -5.858 -19.823 1.00 91.94 165 PRO A O 1
ATOM 1254 N N . SER A 1 166 ? 6.226 -6.280 -18.107 1.00 92.06 166 SER A N 1
ATOM 1255 C CA . SER A 1 166 ? 6.843 -7.550 -17.706 1.00 92.06 166 SER A CA 1
ATOM 1256 C C . SER A 1 166 ? 5.815 -8.581 -17.233 1.00 92.06 166 SER A C 1
ATOM 1258 O O . SER A 1 166 ? 4.742 -8.238 -16.733 1.00 92.06 166 SER A O 1
ATOM 1260 N N . ALA A 1 167 ? 6.150 -9.868 -17.358 1.00 92.12 167 ALA A N 1
ATOM 1261 C CA . ALA A 1 167 ? 5.302 -10.953 -16.859 1.00 92.12 167 ALA A CA 1
ATOM 1262 C C . ALA A 1 167 ? 5.149 -10.926 -15.326 1.00 92.12 167 ALA A C 1
ATOM 1264 O O . ALA A 1 167 ? 4.087 -11.266 -14.811 1.00 92.12 167 ALA A O 1
ATOM 1265 N N . ALA A 1 168 ? 6.183 -10.479 -14.602 1.00 92.75 168 ALA A N 1
ATOM 1266 C CA . ALA A 1 168 ? 6.150 -10.363 -13.146 1.00 92.75 168 ALA A CA 1
ATOM 1267 C C . ALA A 1 168 ? 5.113 -9.329 -12.680 1.00 92.75 168 ALA A C 1
ATOM 1269 O O . ALA A 1 168 ? 4.271 -9.646 -11.848 1.00 92.75 168 ALA A O 1
ATOM 1270 N N . LEU A 1 169 ? 5.111 -8.129 -13.275 1.00 93.44 169 LEU A N 1
ATOM 1271 C CA . LEU A 1 169 ? 4.121 -7.091 -12.956 1.00 93.44 169 LEU A CA 1
ATOM 1272 C C . LEU A 1 169 ? 2.692 -7.529 -13.304 1.00 93.44 169 LEU A C 1
ATOM 1274 O O . LEU A 1 169 ? 1.763 -7.228 -12.561 1.00 93.44 169 LEU A O 1
ATOM 1278 N N . TYR A 1 170 ? 2.516 -8.290 -14.389 1.00 96.50 170 TYR A N 1
ATOM 1279 C CA . TYR A 1 170 ? 1.216 -8.871 -14.729 1.00 96.50 170 TYR A CA 1
ATOM 1280 C C . TYR A 1 170 ? 0.711 -9.859 -13.663 1.00 96.50 170 TYR A C 1
ATOM 1282 O O . TYR A 1 170 ? -0.461 -9.819 -13.276 1.00 96.50 170 TYR A O 1
ATOM 1290 N N . GLN A 1 171 ? 1.592 -10.719 -13.143 1.00 96.62 171 GLN A N 1
ATOM 1291 C CA . GLN A 1 171 ? 1.248 -11.632 -12.050 1.00 96.62 171 GLN A CA 1
ATOM 1292 C C . GLN A 1 171 ? 0.932 -10.882 -10.751 1.00 96.62 171 GLN A C 1
ATOM 1294 O O . GLN A 1 171 ? -0.062 -11.212 -10.106 1.00 96.62 171 GLN A O 1
ATOM 1299 N N . SER A 1 172 ? 1.714 -9.853 -10.402 1.00 95.50 172 SER A N 1
ATOM 1300 C CA . SER A 1 172 ? 1.438 -9.002 -9.236 1.00 95.50 172 SER A CA 1
ATOM 1301 C C . SER A 1 172 ? 0.052 -8.371 -9.325 1.00 95.50 172 SER A C 1
ATOM 1303 O O . SER A 1 172 ? -0.757 -8.551 -8.418 1.00 95.50 172 SER A O 1
ATOM 1305 N N . PHE A 1 173 ? -0.276 -7.749 -10.461 1.00 97.50 173 PHE A N 1
ATOM 1306 C CA . PHE A 1 173 ? -1.592 -7.154 -10.691 1.00 97.50 173 PHE A CA 1
ATOM 1307 C C . PHE A 1 173 ? -2.735 -8.173 -10.548 1.00 97.50 173 PHE A C 1
ATOM 1309 O O . PHE A 1 173 ? -3.766 -7.896 -9.940 1.00 97.50 173 PHE A O 1
ATOM 1316 N N . THR A 1 174 ? -2.541 -9.388 -11.072 1.00 97.31 174 THR A N 1
ATOM 1317 C CA . THR A 1 174 ? -3.531 -10.476 -10.979 1.00 97.31 174 THR A CA 1
ATOM 1318 C C . THR A 1 174 ? -3.731 -10.952 -9.532 1.00 97.31 174 THR A C 1
ATOM 1320 O O . THR A 1 174 ? -4.834 -11.335 -9.144 1.00 97.31 174 THR A O 1
ATOM 1323 N N . SER A 1 175 ? -2.688 -10.913 -8.701 1.00 96.31 175 SER A N 1
ATOM 1324 C CA . SER A 1 175 ? -2.807 -11.200 -7.268 1.00 96.31 175 SER A CA 1
ATOM 1325 C C . SER A 1 175 ? -3.515 -10.069 -6.517 1.00 96.31 175 SER A C 1
ATOM 1327 O O . SER A 1 175 ? -4.355 -10.329 -5.656 1.00 96.31 175 SER A O 1
ATOM 1329 N N . GLU A 1 176 ? -3.192 -8.817 -6.838 1.00 95.69 176 GLU A N 1
ATOM 1330 C CA . GLU A 1 176 ? -3.780 -7.627 -6.214 1.00 95.69 176 GLU A CA 1
ATOM 1331 C C . GLU A 1 176 ? -5.291 -7.553 -6.465 1.00 95.69 176 GLU A C 1
ATOM 1333 O O . GLU A 1 176 ? -6.065 -7.362 -5.527 1.00 95.69 176 GLU A O 1
ATOM 1338 N N . ILE A 1 177 ? -5.735 -7.808 -7.698 1.00 97.19 177 ILE A N 1
ATOM 1339 C CA . ILE A 1 177 ? -7.163 -7.786 -8.040 1.00 97.19 177 ILE A CA 1
ATOM 1340 C C . ILE A 1 177 ? -7.947 -8.932 -7.385 1.00 97.19 177 ILE A C 1
ATOM 1342 O O . ILE A 1 177 ? -9.097 -8.749 -6.985 1.00 97.19 177 ILE A O 1
ATOM 1346 N N . ALA A 1 178 ? -7.324 -10.103 -7.205 1.00 96.00 178 ALA A N 1
ATOM 1347 C CA . ALA A 1 178 ? -7.919 -11.206 -6.453 1.00 96.00 178 ALA A CA 1
ATOM 1348 C C . ALA A 1 178 ? -8.085 -10.847 -4.966 1.00 96.00 178 ALA A C 1
ATOM 1350 O O . ALA A 1 178 ? -9.120 -11.149 -4.369 1.00 96.00 178 ALA A O 1
ATOM 1351 N N . SER A 1 179 ? -7.102 -10.150 -4.385 1.00 94.62 179 SER A N 1
ATOM 1352 C CA . SER A 1 179 ? -7.188 -9.620 -3.020 1.00 94.62 179 SER A CA 1
ATOM 1353 C C . SER A 1 179 ? -8.302 -8.577 -2.886 1.00 94.62 179 SER A C 1
ATOM 1355 O O . SER A 1 179 ? -9.109 -8.667 -1.961 1.00 94.62 179 SER A O 1
ATOM 1357 N N . ALA A 1 180 ? -8.407 -7.640 -3.835 1.00 96.69 180 ALA A N 1
ATOM 1358 C CA . ALA A 1 180 ? -9.473 -6.638 -3.863 1.00 96.69 180 ALA A CA 1
ATOM 1359 C C . ALA A 1 180 ? -10.868 -7.287 -3.935 1.00 96.69 180 ALA A C 1
ATOM 1361 O O . ALA A 1 180 ? -11.776 -6.898 -3.203 1.00 96.69 180 ALA A O 1
ATOM 1362 N N . ARG A 1 181 ? -11.045 -8.343 -4.742 1.00 97.31 181 ARG A N 1
ATOM 1363 C CA . ARG A 1 181 ? -12.303 -9.110 -4.760 1.00 97.31 181 ARG A CA 1
ATOM 1364 C C . ARG A 1 181 ? -12.605 -9.778 -3.422 1.00 97.31 181 ARG A C 1
ATOM 1366 O O . ARG A 1 181 ? -13.736 -9.699 -2.958 1.00 97.31 181 ARG A O 1
ATOM 1373 N N . SER A 1 182 ? -11.607 -10.385 -2.780 1.00 95.62 182 SER A N 1
ATOM 1374 C CA . SER A 1 182 ? -11.797 -10.995 -1.459 1.00 95.62 182 SER A CA 1
ATOM 1375 C C . SER A 1 182 ? -12.237 -9.971 -0.409 1.00 95.62 182 SER A C 1
ATOM 1377 O O . SER A 1 182 ? -13.060 -10.292 0.446 1.00 95.62 182 SER A O 1
ATOM 1379 N N . GLN A 1 183 ? -11.703 -8.748 -0.460 1.00 95.38 183 GLN A N 1
ATOM 1380 C CA . GLN A 1 183 ? -12.124 -7.651 0.417 1.00 95.38 183 GLN A CA 1
ATOM 1381 C C . GLN A 1 183 ? -13.548 -7.190 0.090 1.00 95.38 183 GLN A C 1
ATOM 1383 O O . GLN A 1 183 ? -14.350 -6.983 0.997 1.00 95.38 183 GLN A O 1
ATOM 1388 N N . LEU A 1 184 ? -13.905 -7.092 -1.192 1.00 97.50 184 LEU A N 1
ATOM 1389 C CA . LEU A 1 184 ? -15.264 -6.749 -1.610 1.00 97.50 184 LEU A CA 1
ATOM 1390 C C . LEU A 1 184 ? -16.298 -7.806 -1.181 1.00 97.50 184 LEU A C 1
ATOM 1392 O O . LEU A 1 184 ? -17.401 -7.456 -0.763 1.00 97.50 184 LEU A O 1
ATOM 1396 N N . ASP A 1 185 ? -15.948 -9.091 -1.223 1.00 96.62 185 ASP A N 1
ATOM 1397 C CA . ASP A 1 185 ? -16.804 -10.163 -0.708 1.00 96.62 185 ASP A CA 1
ATOM 1398 C C . ASP A 1 185 ? -16.951 -10.093 0.819 1.00 96.62 185 ASP A C 1
ATOM 1400 O O . ASP A 1 185 ? -18.039 -10.347 1.342 1.00 96.62 185 ASP A O 1
ATOM 1404 N N . ALA A 1 186 ? -15.901 -9.681 1.539 1.00 95.88 186 ALA A N 1
ATOM 1405 C CA . ALA A 1 186 ? -15.994 -9.396 2.968 1.00 95.88 186 ALA A CA 1
ATOM 1406 C C . ALA A 1 186 ? -16.956 -8.228 3.242 1.00 95.88 186 ALA A C 1
ATOM 1408 O O . ALA A 1 186 ? -17.833 -8.370 4.092 1.00 95.88 186 ALA A O 1
ATOM 1409 N N . VAL A 1 187 ? -16.883 -7.138 2.463 1.00 96.69 187 VAL A N 1
ATOM 1410 C CA . VAL A 1 187 ? -17.857 -6.029 2.518 1.00 96.69 187 VAL A CA 1
ATOM 1411 C C . VAL A 1 187 ? -19.278 -6.548 2.293 1.00 96.69 187 VAL A C 1
ATOM 1413 O O . VAL A 1 187 ? -20.174 -6.252 3.081 1.00 96.69 187 VAL A O 1
ATOM 1416 N N . ARG A 1 188 ? -19.493 -7.371 1.259 1.00 96.75 188 ARG A N 1
ATOM 1417 C CA . ARG A 1 188 ? -20.805 -7.961 0.941 1.00 96.75 188 ARG A CA 1
ATOM 1418 C C . ARG A 1 188 ? -21.337 -8.866 2.062 1.00 96.75 188 ARG A C 1
ATOM 1420 O O . ARG A 1 188 ? -22.550 -8.984 2.221 1.00 96.75 188 ARG A O 1
ATOM 1427 N N . GLY A 1 189 ? -20.453 -9.496 2.835 1.00 95.56 189 GLY A N 1
ATOM 1428 C CA . GLY A 1 189 ? -20.802 -10.336 3.983 1.00 95.56 189 GLY A CA 1
ATOM 1429 C C . GLY A 1 189 ? -21.289 -9.565 5.215 1.00 95.56 189 GLY A C 1
ATOM 1430 O O . GLY A 1 189 ? -21.904 -10.162 6.102 1.00 95.56 189 GLY A O 1
ATOM 1431 N N . LEU A 1 190 ? -21.055 -8.252 5.286 1.00 95.69 190 LEU A N 1
ATOM 1432 C CA . LEU A 1 190 ? -21.470 -7.428 6.418 1.00 95.69 190 LEU A CA 1
ATOM 1433 C C . LEU A 1 190 ? -22.966 -7.106 6.341 1.00 95.69 190 LEU A C 1
ATOM 1435 O O . LEU A 1 190 ? -23.453 -6.517 5.378 1.00 95.69 190 LEU A O 1
ATOM 1439 N N . ALA A 1 191 ? -23.710 -7.410 7.407 1.00 94.44 191 ALA A N 1
ATOM 1440 C CA . ALA A 1 191 ? -25.152 -7.152 7.462 1.00 94.44 191 ALA A CA 1
ATOM 1441 C C . ALA A 1 191 ? -25.505 -5.661 7.284 1.00 94.44 191 ALA A C 1
ATOM 1443 O O . ALA A 1 191 ? -26.527 -5.332 6.682 1.00 94.44 191 ALA A O 1
ATOM 1444 N N . VAL A 1 192 ? -24.646 -4.759 7.773 1.00 95.00 192 VAL A N 1
ATOM 1445 C CA . VAL A 1 192 ? -24.814 -3.303 7.621 1.00 95.00 192 VAL A CA 1
ATOM 1446 C C . VAL A 1 192 ? -24.596 -2.815 6.184 1.00 95.00 192 VAL A C 1
ATOM 1448 O O . VAL A 1 192 ? -25.049 -1.726 5.845 1.00 95.00 192 VAL A O 1
ATOM 1451 N N . ALA A 1 193 ? -23.940 -3.613 5.337 1.00 95.56 193 ALA A N 1
ATOM 1452 C CA . ALA A 1 193 ? -23.639 -3.272 3.951 1.00 95.56 193 ALA A CA 1
ATOM 1453 C C . ALA A 1 193 ? -24.786 -3.619 2.985 1.00 95.56 193 ALA A C 1
ATOM 1455 O O . ALA A 1 193 ? -24.795 -3.153 1.848 1.00 95.56 193 ALA A O 1
ATOM 1456 N N . ALA A 1 194 ? -25.782 -4.395 3.433 1.00 95.06 194 ALA A N 1
ATOM 1457 C CA . ALA A 1 194 ? -26.912 -4.836 2.613 1.00 95.06 194 ALA A CA 1
ATOM 1458 C C . ALA A 1 194 ? -27.668 -3.704 1.875 1.00 95.06 194 ALA A C 1
ATOM 1460 O O . ALA A 1 194 ? -28.062 -3.925 0.727 1.00 95.06 194 ALA A O 1
ATOM 1461 N N . PRO A 1 195 ? -27.864 -2.496 2.450 1.00 95.56 195 PRO A N 1
ATOM 1462 C CA . PRO A 1 195 ? -28.480 -1.376 1.734 1.00 95.56 195 PRO A CA 1
ATOM 1463 C C . PRO A 1 195 ? -27.660 -0.854 0.545 1.00 95.56 195 PRO A C 1
ATOM 1465 O O . PRO A 1 195 ? -28.236 -0.233 -0.342 1.00 95.56 195 PRO A O 1
ATOM 1468 N N . TYR A 1 196 ? -26.352 -1.123 0.515 1.00 95.75 196 TYR A N 1
ATOM 1469 C CA . TYR A 1 196 ? -25.399 -0.622 -0.483 1.00 95.75 196 TYR A CA 1
ATOM 1470 C C . TYR A 1 196 ? -24.998 -1.692 -1.508 1.00 95.75 196 TYR A C 1
ATOM 1472 O O . TYR A 1 196 ? -23.927 -1.640 -2.113 1.00 95.75 196 TYR A O 1
ATOM 1480 N N . ALA A 1 197 ? -25.848 -2.708 -1.694 1.00 95.19 197 ALA A N 1
ATOM 1481 C CA . ALA A 1 197 ? -25.591 -3.803 -2.627 1.00 95.19 197 ALA A CA 1
ATOM 1482 C C . ALA A 1 197 ? -25.350 -3.304 -4.063 1.00 95.19 197 ALA A C 1
ATOM 1484 O O . ALA A 1 197 ? -24.511 -3.854 -4.767 1.00 95.19 197 ALA A O 1
ATOM 1485 N N . SER A 1 198 ? -26.032 -2.228 -4.474 1.00 95.81 198 SER A N 1
ATOM 1486 C CA . SER A 1 198 ? -25.851 -1.628 -5.798 1.00 95.81 198 SER A CA 1
ATOM 1487 C C . SER A 1 198 ? -24.436 -1.074 -5.980 1.00 95.81 198 SER A C 1
ATOM 1489 O O . SER A 1 198 ? -23.802 -1.333 -6.996 1.00 95.81 198 SER A O 1
ATOM 1491 N N . GLU A 1 199 ? -23.922 -0.320 -5.012 1.00 95.94 199 GLU A N 1
ATOM 1492 C CA . GLU A 1 199 ? -22.575 0.254 -5.030 1.00 95.94 199 GLU A CA 1
ATOM 1493 C C . GLU A 1 199 ? -21.511 -0.849 -4.994 1.00 95.94 199 GLU A C 1
ATOM 1495 O O . GLU A 1 199 ? -20.552 -0.802 -5.761 1.00 95.94 199 GLU A O 1
ATOM 1500 N N . ILE A 1 200 ? -21.717 -1.879 -4.168 1.00 97.38 200 ILE A N 1
ATOM 1501 C CA . ILE A 1 200 ? -20.855 -3.070 -4.100 1.00 97.38 200 ILE A CA 1
ATOM 1502 C C . ILE A 1 200 ? -20.801 -3.777 -5.461 1.00 97.38 200 ILE A C 1
ATOM 1504 O O . ILE A 1 200 ? -19.720 -4.133 -5.930 1.00 97.38 200 ILE A O 1
ATOM 1508 N N . ASP A 1 201 ? -21.944 -3.947 -6.127 1.00 97.06 201 ASP A N 1
ATOM 1509 C CA . ASP A 1 201 ? -22.015 -4.579 -7.446 1.00 97.06 201 ASP A CA 1
ATOM 1510 C C . ASP A 1 201 ? -21.344 -3.727 -8.537 1.00 97.06 201 ASP A C 1
ATOM 1512 O O . ASP A 1 201 ? -20.715 -4.279 -9.441 1.00 97.06 201 ASP A O 1
ATOM 1516 N N . GLN A 1 202 ? -21.406 -2.393 -8.444 1.00 97.12 202 GLN A N 1
ATOM 1517 C CA . GLN A 1 202 ? -20.673 -1.502 -9.355 1.00 97.12 202 GLN A CA 1
ATOM 1518 C C . GLN A 1 202 ? -19.158 -1.612 -9.168 1.00 97.12 202 GLN A C 1
ATOM 1520 O O . GLN A 1 202 ? -18.420 -1.661 -10.153 1.00 97.12 202 GLN A O 1
ATOM 1525 N N . VAL A 1 203 ? -18.685 -1.709 -7.922 1.00 97.62 203 VAL A N 1
ATOM 1526 C CA . VAL A 1 203 ? -17.265 -1.959 -7.635 1.00 97.62 203 VAL A CA 1
ATOM 1527 C C . VAL A 1 203 ? -16.843 -3.325 -8.179 1.00 97.62 203 VAL A C 1
ATOM 1529 O O . VAL A 1 203 ? -15.810 -3.415 -8.839 1.00 97.62 203 VAL A O 1
ATOM 1532 N N . ALA A 1 204 ? -17.654 -4.371 -7.985 1.00 97.94 204 ALA A N 1
ATOM 1533 C CA . ALA A 1 204 ? -17.380 -5.707 -8.523 1.00 97.94 204 ALA A CA 1
ATOM 1534 C C . ALA A 1 204 ? -17.253 -5.680 -10.052 1.00 97.94 204 ALA A C 1
ATOM 1536 O O . ALA A 1 204 ? -16.268 -6.164 -10.606 1.00 97.94 204 ALA A O 1
ATOM 1537 N N . LEU A 1 205 ? -18.213 -5.045 -10.730 1.00 97.56 205 LEU A N 1
ATOM 1538 C CA . LEU A 1 205 ? -18.218 -4.905 -12.182 1.00 97.56 205 LEU A CA 1
ATOM 1539 C C . LEU A 1 205 ? -16.999 -4.121 -12.689 1.00 97.56 205 LEU A C 1
ATOM 1541 O O . LEU A 1 205 ? -16.418 -4.476 -13.715 1.00 97.56 205 LEU A O 1
ATOM 1545 N N . ALA A 1 206 ? -16.599 -3.058 -11.988 1.00 96.94 206 ALA A N 1
ATOM 1546 C CA . ALA A 1 206 ? -15.405 -2.295 -12.329 1.00 96.94 206 ALA A CA 1
ATOM 1547 C C . ALA A 1 206 ? -14.134 -3.147 -12.189 1.00 96.94 206 ALA A C 1
ATOM 1549 O O . ALA A 1 206 ? -13.328 -3.170 -13.118 1.00 96.94 206 ALA A O 1
ATOM 1550 N N . LEU A 1 207 ? -13.983 -3.907 -11.097 1.00 97.75 207 LEU A N 1
ATOM 1551 C CA . LEU A 1 207 ? -12.862 -4.839 -10.918 1.00 97.75 207 LEU A CA 1
ATOM 1552 C C . LEU A 1 207 ? -12.830 -5.909 -12.021 1.00 97.75 207 LEU A C 1
ATOM 1554 O O . LEU A 1 207 ? -11.775 -6.164 -12.596 1.00 97.75 207 LEU A O 1
ATOM 1558 N N . ASP A 1 208 ? -13.974 -6.489 -12.386 1.00 97.81 208 ASP A N 1
ATOM 1559 C CA . ASP A 1 208 ? -14.057 -7.483 -13.463 1.00 97.81 208 ASP A CA 1
ATOM 1560 C C . ASP A 1 208 ? -13.623 -6.907 -14.818 1.00 97.81 208 ASP A C 1
ATOM 1562 O O . ASP A 1 208 ? -12.851 -7.526 -15.557 1.00 97.81 208 ASP A O 1
ATOM 1566 N N . ASN A 1 209 ? -14.078 -5.693 -15.127 1.00 97.81 209 ASN A N 1
ATOM 1567 C CA . ASN A 1 209 ? -13.716 -4.988 -16.351 1.00 97.81 209 ASN A CA 1
ATOM 1568 C C . ASN A 1 209 ? -12.233 -4.600 -16.387 1.00 97.81 209 ASN A C 1
ATOM 1570 O O . ASN A 1 209 ? -11.603 -4.703 -17.444 1.00 97.81 209 ASN A O 1
ATOM 1574 N N . ILE A 1 210 ? -11.669 -4.187 -15.250 1.00 98.12 210 ILE A N 1
ATOM 1575 C CA . ILE A 1 210 ? -10.239 -3.900 -15.098 1.00 98.12 210 ILE A CA 1
ATOM 1576 C C . ILE A 1 210 ? -9.422 -5.168 -15.344 1.00 98.12 210 ILE A C 1
ATOM 1578 O O . ILE A 1 210 ? -8.492 -5.135 -16.148 1.00 98.12 210 ILE A O 1
ATOM 1582 N N . GLU A 1 211 ? -9.784 -6.297 -14.726 1.00 97.94 211 GLU A N 1
ATOM 1583 C CA . GLU A 1 211 ? -9.065 -7.562 -14.912 1.00 97.94 211 GLU A CA 1
ATOM 1584 C C . GLU A 1 211 ? -9.069 -8.004 -16.377 1.00 97.94 211 GLU A C 1
ATOM 1586 O O . GLU A 1 211 ? -8.020 -8.323 -16.943 1.00 97.94 211 GLU A O 1
ATOM 1591 N N . ALA A 1 212 ? -10.252 -8.021 -16.996 1.00 98.06 212 ALA A N 1
ATOM 1592 C CA . ALA A 1 212 ? -10.415 -8.452 -18.377 1.00 98.06 212 ALA A CA 1
ATOM 1593 C C . ALA A 1 212 ? -9.621 -7.550 -19.331 1.00 98.06 212 ALA A C 1
ATOM 1595 O O . ALA A 1 212 ? -8.849 -8.044 -20.150 1.00 98.06 212 ALA A O 1
ATOM 1596 N N . THR A 1 213 ? -9.737 -6.230 -19.167 1.00 98.31 213 THR A N 1
ATOM 1597 C CA . THR A 1 213 ? -9.035 -5.261 -20.020 1.00 98.31 213 THR A CA 1
ATOM 1598 C C . THR A 1 213 ? -7.521 -5.338 -19.828 1.00 98.31 213 THR A C 1
ATOM 1600 O O . THR A 1 213 ? -6.781 -5.270 -20.806 1.00 98.31 213 THR A O 1
ATOM 1603 N N . PHE A 1 214 ? -7.035 -5.541 -18.599 1.00 98.12 214 PHE A N 1
ATOM 1604 C CA . PHE A 1 214 ? -5.604 -5.692 -18.331 1.00 98.12 214 PHE A CA 1
ATOM 1605 C C . PHE A 1 214 ? -5.036 -7.007 -18.884 1.00 98.12 214 PHE A C 1
ATOM 1607 O O . PHE A 1 214 ? -3.911 -7.043 -19.380 1.00 98.12 214 PHE A O 1
ATOM 1614 N N . ARG A 1 215 ? -5.817 -8.093 -18.858 1.00 98.38 215 ARG A N 1
ATOM 1615 C CA . ARG A 1 215 ? -5.465 -9.366 -19.508 1.00 98.38 215 ARG A CA 1
ATOM 1616 C C . ARG A 1 215 ? -5.343 -9.209 -21.022 1.00 98.38 215 ARG A C 1
ATOM 1618 O O . ARG A 1 215 ? -4.355 -9.667 -21.598 1.00 98.38 215 ARG A O 1
ATOM 1625 N N . ASP A 1 216 ? -6.305 -8.541 -21.650 1.00 97.81 216 ASP A N 1
ATOM 1626 C CA . ASP A 1 216 ? -6.275 -8.267 -23.089 1.00 97.81 216 ASP A CA 1
ATOM 1627 C C . ASP A 1 216 ? -5.083 -7.369 -23.446 1.00 97.81 216 ASP A C 1
ATOM 1629 O O . ASP A 1 216 ? -4.335 -7.664 -24.381 1.00 97.81 216 ASP A O 1
ATOM 1633 N N . LEU A 1 217 ? -4.833 -6.331 -22.640 1.00 97.56 217 LEU A N 1
ATOM 1634 C CA . LEU A 1 217 ? -3.673 -5.451 -22.772 1.00 97.56 217 LEU A CA 1
ATOM 1635 C C . LEU A 1 217 ? -2.363 -6.242 -22.698 1.00 97.56 217 LEU A C 1
ATOM 1637 O O . LEU A 1 217 ? -1.493 -6.058 -23.547 1.00 97.56 217 LEU A O 1
ATOM 1641 N N . HIS A 1 218 ? -2.236 -7.161 -21.737 1.00 96.88 218 HIS A N 1
ATOM 1642 C CA . HIS A 1 218 ? -1.063 -8.024 -21.616 1.00 96.88 218 HIS A CA 1
ATOM 1643 C C . HIS A 1 218 ? -0.864 -8.903 -22.857 1.00 96.88 218 HIS A C 1
ATOM 1645 O O . HIS A 1 218 ? 0.256 -9.026 -23.351 1.00 96.88 218 HIS A O 1
ATOM 1651 N N . SER A 1 219 ? -1.939 -9.475 -23.406 1.00 95.94 219 SER A N 1
ATOM 1652 C CA . SER A 1 219 ? -1.879 -10.272 -24.637 1.00 95.94 219 SER A CA 1
ATOM 1653 C C . SER A 1 219 ? -1.412 -9.446 -25.842 1.00 95.94 219 SER A C 1
ATOM 1655 O O . SER A 1 219 ? -0.555 -9.885 -26.615 1.00 95.94 219 SER A O 1
ATOM 1657 N N . VAL A 1 220 ? -1.922 -8.221 -25.995 1.00 95.38 220 VAL A N 1
ATOM 1658 C CA . VAL A 1 220 ? -1.468 -7.292 -27.042 1.00 95.38 220 VAL A CA 1
ATOM 1659 C C . VAL A 1 220 ? -0.007 -6.904 -26.822 1.00 95.38 220 VAL A C 1
ATOM 1661 O O . VAL A 1 220 ? 0.784 -6.897 -27.764 1.00 95.38 220 VAL A O 1
ATOM 1664 N N . GLN A 1 221 ? 0.389 -6.666 -25.575 1.00 94.75 221 GLN A N 1
ATOM 1665 C CA . GLN A 1 221 ? 1.758 -6.322 -25.227 1.00 94.75 221 GLN A CA 1
ATOM 1666 C C . GLN A 1 221 ? 2.744 -7.470 -25.485 1.00 94.75 221 GLN A C 1
ATOM 1668 O O . GLN A 1 221 ? 3.864 -7.216 -25.918 1.00 94.75 221 GLN A O 1
ATOM 1673 N N . GLN A 1 222 ? 2.344 -8.731 -25.301 1.00 93.44 222 GLN A N 1
ATOM 1674 C CA . GLN A 1 222 ? 3.150 -9.893 -25.698 1.00 93.44 222 GLN A CA 1
ATOM 1675 C C . GLN A 1 222 ? 3.354 -9.955 -27.215 1.00 93.44 222 GLN A C 1
ATOM 1677 O O . GLN A 1 222 ? 4.464 -10.232 -27.669 1.00 93.44 222 GLN A O 1
ATOM 1682 N N . ARG A 1 223 ? 2.318 -9.637 -28.008 1.00 93.19 223 ARG A N 1
ATOM 1683 C CA . ARG A 1 223 ? 2.456 -9.514 -29.470 1.00 93.19 223 ARG A CA 1
ATOM 1684 C C . ARG A 1 223 ? 3.384 -8.369 -29.863 1.00 93.19 223 ARG A C 1
ATOM 1686 O O . ARG A 1 223 ? 4.139 -8.522 -30.814 1.00 93.19 223 ARG A O 1
ATOM 1693 N N . LEU A 1 224 ? 3.371 -7.249 -29.139 1.00 91.12 224 LEU A N 1
ATOM 1694 C CA . LEU A 1 224 ? 4.298 -6.132 -29.362 1.00 91.12 224 LEU A CA 1
ATOM 1695 C C . LEU A 1 224 ? 5.739 -6.449 -28.924 1.00 91.12 224 LEU A C 1
ATOM 1697 O O . LEU A 1 224 ? 6.680 -5.949 -29.542 1.00 91.12 224 LEU A O 1
ATOM 1701 N N . GLY A 1 225 ? 5.900 -7.274 -27.889 1.00 89.62 225 GLY A N 1
ATOM 1702 C CA . GLY A 1 225 ? 7.159 -7.587 -27.210 1.00 89.62 225 GLY A CA 1
ATOM 1703 C C . GLY A 1 225 ? 7.233 -6.951 -25.813 1.00 89.62 225 GLY A C 1
ATOM 1704 O O . GLY A 1 225 ? 6.848 -5.794 -25.619 1.00 89.62 225 GLY A O 1
ATOM 1705 N N . LEU A 1 226 ? 7.727 -7.705 -24.826 1.00 85.69 226 LEU A N 1
ATOM 1706 C CA . LEU A 1 226 ? 7.950 -7.229 -23.451 1.00 85.69 226 LEU A CA 1
ATOM 1707 C C . LEU A 1 226 ? 9.268 -6.443 -23.334 1.00 85.69 226 LEU A C 1
ATOM 1709 O O . LEU A 1 226 ? 10.117 -6.487 -24.226 1.00 85.69 226 LEU A O 1
ATOM 1713 N N . ALA A 1 227 ? 9.449 -5.703 -22.237 1.00 77.25 227 ALA A N 1
ATOM 1714 C CA . ALA A 1 227 ? 10.683 -4.957 -22.008 1.00 77.25 227 ALA A CA 1
ATOM 1715 C C . ALA A 1 227 ? 11.898 -5.902 -21.898 1.00 77.25 227 ALA A C 1
ATOM 1717 O O . ALA A 1 227 ? 11.871 -6.863 -21.131 1.00 77.25 227 ALA A O 1
ATOM 1718 N N . GLY A 1 228 ? 12.966 -5.606 -22.650 1.00 64.25 228 GLY A N 1
ATOM 1719 C CA . GLY A 1 228 ? 14.255 -6.307 -22.564 1.00 64.25 228 GLY A CA 1
ATOM 1720 C C . GLY A 1 228 ? 14.371 -7.640 -23.318 1.00 64.25 228 GLY A C 1
ATOM 1721 O O . GLY A 1 228 ? 15.389 -8.308 -23.159 1.00 64.25 228 GLY A O 1
ATOM 1722 N N . GLY A 1 229 ? 13.377 -8.038 -24.123 1.00 63.31 229 GLY A N 1
ATOM 1723 C CA . GLY A 1 229 ? 13.408 -9.283 -24.909 1.00 63.31 229 GLY A CA 1
ATOM 1724 C C . GLY A 1 229 ? 13.472 -9.074 -26.428 1.00 63.31 229 GLY A C 1
ATOM 1725 O O . GLY A 1 229 ? 13.045 -8.040 -26.940 1.00 63.31 229 GLY A O 1
ATOM 1726 N N . GLU A 1 230 ? 13.941 -10.097 -27.153 1.00 72.50 230 GLU A N 1
ATOM 1727 C CA . GLU A 1 230 ? 13.850 -10.226 -28.624 1.00 72.50 230 GLU A CA 1
ATOM 1728 C C . GLU A 1 230 ? 12.521 -10.872 -29.070 1.00 72.50 230 GLU A C 1
ATOM 1730 O O . GLU A 1 230 ? 12.412 -11.438 -30.157 1.00 72.50 230 GLU A O 1
ATOM 1735 N N . ASP A 1 231 ? 11.494 -10.797 -28.225 1.00 80.81 231 ASP A N 1
ATOM 1736 C CA . ASP A 1 231 ? 10.204 -11.441 -28.454 1.00 80.81 231 ASP A CA 1
ATOM 1737 C C . ASP A 1 231 ? 9.199 -10.496 -29.136 1.00 80.81 231 ASP A C 1
ATOM 1739 O O . ASP A 1 231 ? 9.320 -9.265 -29.115 1.00 80.81 231 ASP A O 1
ATOM 1743 N N . GLY A 1 232 ? 8.155 -11.084 -29.721 1.00 89.56 232 GLY A N 1
ATOM 1744 C CA . GLY A 1 232 ? 7.061 -10.349 -30.355 1.00 89.56 232 GLY A CA 1
ATOM 1745 C C . GLY A 1 232 ? 7.473 -9.593 -31.623 1.00 89.56 232 GLY A C 1
ATOM 1746 O O . GLY A 1 232 ? 8.514 -9.839 -32.233 1.00 89.56 232 GLY A O 1
ATOM 1747 N N . ALA A 1 233 ? 6.626 -8.655 -32.039 1.00 91.19 233 ALA A N 1
ATOM 1748 C CA . ALA A 1 233 ? 6.793 -7.890 -33.267 1.00 91.19 233 ALA A CA 1
ATOM 1749 C C . ALA A 1 233 ? 8.050 -7.009 -33.240 1.00 91.19 233 ALA A C 1
ATOM 1751 O O . ALA A 1 233 ? 8.734 -6.908 -34.252 1.00 91.19 233 ALA A O 1
ATOM 1752 N N . ARG A 1 234 ? 8.411 -6.421 -32.087 1.00 88.44 234 ARG A N 1
ATOM 1753 C CA . ARG A 1 234 ? 9.670 -5.664 -31.940 1.00 88.44 234 ARG A CA 1
ATOM 1754 C C . ARG A 1 234 ? 10.902 -6.533 -32.156 1.00 88.44 234 ARG A C 1
ATOM 1756 O O . ARG A 1 234 ? 11.808 -6.120 -32.873 1.00 88.44 234 ARG A O 1
ATOM 1763 N N . GLY A 1 235 ? 10.927 -7.721 -31.563 1.00 89.56 235 GLY A N 1
ATOM 1764 C CA . GLY A 1 235 ? 11.999 -8.683 -31.781 1.00 89.56 235 GLY A CA 1
ATOM 1765 C C . GLY A 1 235 ? 12.109 -9.105 -33.242 1.00 89.56 235 GLY A C 1
ATOM 1766 O O . GLY A 1 235 ? 13.177 -9.014 -33.845 1.00 89.56 235 GLY A O 1
ATOM 1767 N N . ALA A 1 236 ? 10.975 -9.464 -33.848 1.00 91.75 236 ALA A N 1
ATOM 1768 C CA . ALA A 1 236 ? 10.905 -9.824 -35.260 1.00 91.75 236 ALA A CA 1
ATOM 1769 C C . ALA A 1 236 ? 11.339 -8.674 -36.190 1.00 91.75 236 ALA A C 1
ATOM 1771 O O . ALA A 1 236 ? 11.993 -8.934 -37.200 1.00 91.75 236 ALA A O 1
ATOM 1772 N N . LEU A 1 237 ? 11.025 -7.417 -35.858 1.00 92.06 237 LEU A N 1
ATOM 1773 C CA . LEU A 1 237 ? 11.508 -6.241 -36.587 1.00 92.06 237 LEU A CA 1
ATOM 1774 C C . LEU A 1 237 ? 13.036 -6.154 -36.548 1.00 92.06 237 LEU A C 1
ATOM 1776 O O . LEU A 1 237 ? 13.663 -6.036 -37.598 1.00 92.06 237 LEU A O 1
ATOM 1780 N N . THR A 1 238 ? 13.635 -6.275 -35.363 1.00 89.69 238 THR A N 1
ATOM 1781 C CA . THR A 1 238 ? 15.095 -6.247 -35.201 1.00 89.69 238 THR A CA 1
ATOM 1782 C C . THR A 1 238 ? 15.759 -7.382 -35.981 1.00 89.69 238 THR A C 1
ATOM 1784 O O . THR A 1 238 ? 16.596 -7.125 -36.842 1.00 89.69 238 THR A O 1
ATOM 1787 N N . VAL A 1 239 ? 15.324 -8.630 -35.769 1.00 91.94 239 VAL A N 1
ATOM 1788 C CA . VAL A 1 239 ? 15.922 -9.817 -36.401 1.00 91.94 239 VAL A CA 1
ATOM 1789 C C . VAL A 1 239 ? 15.830 -9.755 -37.928 1.00 91.94 239 VAL A C 1
ATOM 1791 O O . VAL A 1 239 ? 16.830 -9.963 -38.616 1.00 91.94 239 VAL A O 1
ATOM 1794 N N . ASN A 1 240 ? 14.651 -9.452 -38.482 1.00 93.12 240 ASN A N 1
ATOM 1795 C CA . ASN A 1 240 ? 14.468 -9.426 -39.936 1.00 93.12 240 ASN A CA 1
ATOM 1796 C C . ASN A 1 240 ? 15.099 -8.186 -40.583 1.00 93.12 240 ASN A C 1
ATOM 1798 O O . ASN A 1 240 ? 15.634 -8.283 -41.690 1.00 93.12 240 ASN A O 1
ATOM 1802 N N . GLY A 1 241 ? 15.082 -7.038 -39.899 1.00 90.50 241 GLY A N 1
ATOM 1803 C CA . GLY A 1 241 ? 15.759 -5.823 -40.347 1.00 90.50 241 GLY A CA 1
ATOM 1804 C C . GLY A 1 241 ? 17.275 -6.014 -40.431 1.00 90.50 241 GLY A C 1
ATOM 1805 O O . GLY A 1 241 ? 17.881 -5.700 -41.460 1.00 90.50 241 GLY A O 1
ATOM 1806 N N . ASP A 1 242 ? 17.883 -6.594 -39.396 1.00 91.19 242 ASP A N 1
ATOM 1807 C CA . ASP A 1 242 ? 19.321 -6.872 -39.355 1.00 91.19 242 ASP A CA 1
ATOM 1808 C C . ASP A 1 242 ? 19.720 -7.947 -40.370 1.00 91.19 242 ASP A C 1
ATOM 1810 O O . ASP A 1 242 ? 20.718 -7.784 -41.077 1.00 91.19 242 ASP A O 1
ATOM 1814 N N . ALA A 1 243 ? 18.917 -9.007 -40.521 1.00 93.31 243 ALA A N 1
ATOM 1815 C CA . ALA A 1 243 ? 19.134 -10.035 -41.538 1.00 93.31 243 ALA A CA 1
ATOM 1816 C C . ALA A 1 243 ? 19.085 -9.457 -42.963 1.00 93.31 243 ALA A C 1
ATOM 1818 O O . ALA A 1 243 ? 19.945 -9.773 -43.793 1.00 93.31 243 ALA A O 1
ATOM 1819 N N . LEU A 1 244 ? 18.135 -8.555 -43.239 1.00 92.12 244 LEU A N 1
ATOM 1820 C CA . LEU A 1 244 ? 18.028 -7.860 -44.522 1.00 92.12 244 LEU A CA 1
ATOM 1821 C C . LEU A 1 244 ? 19.279 -7.014 -44.798 1.00 92.12 244 LEU A C 1
ATOM 1823 O O . LEU A 1 244 ? 19.871 -7.120 -45.876 1.00 92.12 244 LEU A O 1
ATOM 1827 N N . VAL A 1 245 ? 19.727 -6.207 -43.832 1.00 89.38 245 VAL A N 1
ATOM 1828 C CA . VAL A 1 245 ? 20.926 -5.369 -43.989 1.00 89.38 245 VAL A CA 1
ATOM 1829 C C . VAL A 1 245 ? 22.186 -6.219 -44.140 1.00 89.38 245 VAL A C 1
ATOM 1831 O O . VAL A 1 245 ? 22.983 -5.967 -45.047 1.00 89.38 245 VAL A O 1
ATOM 1834 N N . ALA A 1 246 ? 22.362 -7.253 -43.316 1.00 90.56 246 ALA A N 1
ATOM 1835 C CA . ALA A 1 246 ? 23.502 -8.162 -43.389 1.00 90.56 246 ALA A CA 1
ATOM 1836 C C . ALA A 1 246 ? 23.560 -8.897 -44.738 1.00 90.56 246 ALA A C 1
ATOM 1838 O O . ALA A 1 246 ? 24.626 -8.981 -45.358 1.00 90.56 246 ALA A O 1
ATOM 1839 N N . GLY A 1 247 ? 22.414 -9.370 -45.237 1.00 89.56 247 GLY A N 1
ATOM 1840 C CA . GLY A 1 247 ? 22.302 -10.002 -46.550 1.00 89.56 247 GLY A CA 1
ATOM 1841 C C . GLY A 1 247 ? 22.690 -9.052 -47.687 1.00 89.56 247 GLY A C 1
ATOM 1842 O O . GLY A 1 247 ? 23.493 -9.407 -48.556 1.00 89.56 247 GLY A O 1
ATOM 1843 N N . VAL A 1 248 ? 22.207 -7.806 -47.650 1.00 87.31 248 VAL A N 1
ATOM 1844 C CA . VAL A 1 248 ? 22.552 -6.781 -48.648 1.00 87.31 248 VAL A CA 1
ATOM 1845 C C . VAL A 1 248 ? 24.035 -6.391 -48.579 1.00 87.31 248 VAL A C 1
ATOM 1847 O O . VAL A 1 248 ? 24.688 -6.257 -49.617 1.00 87.31 248 VAL A O 1
ATOM 1850 N N . GLN A 1 249 ? 24.614 -6.271 -47.383 1.00 85.62 249 GLN A N 1
ATOM 1851 C CA . GLN A 1 249 ? 26.045 -6.002 -47.211 1.00 85.62 249 GLN A CA 1
ATOM 1852 C C . GLN A 1 249 ? 26.916 -7.149 -47.734 1.00 85.62 249 GLN A C 1
ATOM 1854 O O . GLN A 1 249 ? 27.928 -6.904 -48.396 1.00 85.62 249 GLN A O 1
ATOM 1859 N N . LYS A 1 250 ? 26.524 -8.403 -47.479 1.00 86.88 250 LYS A N 1
ATOM 1860 C CA . LYS A 1 250 ? 27.199 -9.590 -48.021 1.00 86.88 250 LYS A CA 1
ATOM 1861 C C . LYS A 1 250 ? 27.214 -9.538 -49.548 1.00 86.88 250 LYS A C 1
ATOM 1863 O O . LYS A 1 250 ? 28.274 -9.695 -50.149 1.00 86.88 250 LYS A O 1
ATOM 1868 N N . LEU A 1 251 ? 26.081 -9.228 -50.173 1.00 82.38 251 LEU A N 1
ATOM 1869 C CA . LEU A 1 251 ? 25.985 -9.040 -51.622 1.00 82.38 251 LEU A CA 1
ATOM 1870 C C . LEU A 1 251 ? 26.902 -7.928 -52.137 1.00 82.38 251 LEU A C 1
ATOM 1872 O O . LEU A 1 251 ? 27.650 -8.157 -53.086 1.00 82.38 251 LEU A O 1
ATOM 1876 N N . ALA A 1 252 ? 26.913 -6.767 -51.482 1.00 77.88 252 ALA A N 1
ATOM 1877 C CA . ALA A 1 252 ? 27.760 -5.640 -51.870 1.00 77.88 252 ALA A CA 1
ATOM 1878 C C . ALA A 1 252 ? 29.269 -5.953 -51.788 1.00 77.88 252 ALA A C 1
ATOM 1880 O O . ALA A 1 252 ? 30.054 -5.364 -52.532 1.00 77.88 252 ALA A O 1
ATOM 1881 N N . ARG A 1 253 ? 29.692 -6.894 -50.927 1.00 78.81 253 ARG A N 1
ATOM 1882 C CA . ARG A 1 253 ? 31.091 -7.357 -50.850 1.00 78.81 253 ARG A CA 1
ATOM 1883 C C . ARG A 1 253 ? 31.505 -8.218 -52.047 1.00 78.81 253 ARG A C 1
ATOM 1885 O O . ARG A 1 253 ? 32.644 -8.108 -52.489 1.00 78.81 253 ARG A O 1
ATOM 1892 N N . PHE A 1 254 ? 30.607 -9.057 -52.567 1.00 76.31 254 PHE A N 1
ATOM 1893 C CA . PHE A 1 254 ? 30.928 -10.032 -53.623 1.00 76.31 254 PHE A CA 1
ATOM 1894 C C . PHE A 1 254 ? 30.506 -9.595 -55.036 1.00 76.31 254 PHE A C 1
ATOM 1896 O O . PHE A 1 254 ? 31.121 -10.016 -56.014 1.00 76.31 254 PHE A O 1
ATOM 1903 N N . LYS A 1 255 ? 29.490 -8.735 -55.168 1.00 71.75 255 LYS A N 1
ATOM 1904 C CA . LYS A 1 255 ? 29.017 -8.150 -56.432 1.00 71.75 255 LYS A CA 1
ATOM 1905 C C . LYS A 1 255 ? 28.847 -6.643 -56.255 1.00 71.75 255 LYS A C 1
ATOM 1907 O O . LYS A 1 255 ? 27.786 -6.173 -55.863 1.00 71.75 255 LYS A O 1
ATOM 1912 N N . ARG A 1 256 ? 29.902 -5.878 -56.546 1.00 72.38 256 ARG A N 1
ATOM 1913 C CA . ARG A 1 256 ? 29.880 -4.412 -56.457 1.00 72.38 256 ARG A CA 1
ATOM 1914 C C . ARG A 1 256 ? 29.323 -3.807 -57.746 1.00 72.38 256 ARG A C 1
ATOM 1916 O O . ARG A 1 256 ? 29.870 -4.036 -58.823 1.00 72.38 256 ARG A O 1
ATOM 1923 N N . GLY A 1 257 ? 28.251 -3.029 -57.637 1.00 81.19 257 GLY A N 1
ATOM 1924 C CA . GLY A 1 257 ? 27.676 -2.288 -58.755 1.00 81.19 257 GLY A CA 1
ATOM 1925 C C . GLY A 1 257 ? 26.638 -1.239 -58.331 1.00 81.19 257 GLY A C 1
ATOM 1926 O O . GLY A 1 257 ? 26.196 -1.226 -57.180 1.00 81.19 257 GLY A O 1
ATOM 1927 N N . PRO A 1 258 ? 26.198 -0.377 -59.266 1.00 83.62 258 PRO A N 1
ATOM 1928 C CA . PRO A 1 258 ? 25.289 0.732 -58.963 1.00 83.62 258 PRO A CA 1
ATOM 1929 C C . PRO A 1 258 ? 23.947 0.278 -58.374 1.00 83.62 258 PRO A C 1
ATOM 1931 O O . PRO A 1 258 ? 23.373 0.954 -57.526 1.00 83.62 258 PRO A O 1
ATOM 1934 N N . GLU A 1 259 ? 23.435 -0.877 -58.809 1.00 85.94 259 GLU A N 1
ATOM 1935 C CA . GLU A 1 259 ? 22.149 -1.397 -58.325 1.00 85.94 259 GLU A CA 1
ATOM 1936 C C . GLU A 1 259 ? 22.257 -2.025 -56.925 1.00 85.94 259 GLU A C 1
ATOM 1938 O O . GLU A 1 259 ? 21.353 -1.851 -56.111 1.00 85.94 259 GLU A O 1
ATOM 1943 N N . THR A 1 260 ? 23.373 -2.688 -56.595 1.00 83.50 260 THR A N 1
ATOM 1944 C CA . THR A 1 260 ? 23.609 -3.232 -55.244 1.00 83.50 260 THR A CA 1
ATOM 1945 C C . THR A 1 260 ? 23.854 -2.127 -54.216 1.00 83.50 260 THR A C 1
ATOM 1947 O O . THR A 1 260 ? 23.438 -2.257 -53.070 1.00 83.50 260 THR A O 1
ATOM 1950 N N . GLU A 1 261 ? 24.467 -1.008 -54.621 1.00 84.19 261 GLU A N 1
ATOM 1951 C CA . GLU A 1 261 ? 24.600 0.180 -53.767 1.00 84.19 261 GLU A CA 1
ATOM 1952 C C . GLU A 1 261 ? 23.243 0.842 -53.509 1.00 84.19 261 GLU A C 1
ATOM 1954 O O . GLU A 1 261 ? 22.919 1.160 -52.366 1.00 84.19 261 GLU A O 1
ATOM 1959 N N . ARG A 1 262 ? 22.399 0.989 -54.540 1.00 88.38 262 ARG A N 1
ATOM 1960 C CA . ARG A 1 262 ? 21.023 1.491 -54.369 1.00 88.38 262 ARG A CA 1
ATOM 1961 C C . ARG A 1 262 ? 20.194 0.610 -53.441 1.00 88.38 262 ARG A C 1
ATOM 1963 O O . ARG A 1 262 ? 19.425 1.146 -52.648 1.00 88.38 262 ARG A O 1
ATOM 1970 N N . LEU A 1 263 ? 20.351 -0.710 -53.529 1.00 89.88 263 LEU A N 1
ATOM 1971 C CA . LEU A 1 263 ? 19.697 -1.654 -52.624 1.00 89.88 263 LEU A CA 1
ATOM 1972 C C . LEU A 1 263 ? 20.165 -1.463 -51.172 1.00 89.88 263 LEU A C 1
ATOM 1974 O O . LEU A 1 263 ? 19.329 -1.422 -50.274 1.00 89.88 263 LEU A O 1
ATOM 1978 N N . ALA A 1 264 ? 21.469 -1.266 -50.944 1.00 87.62 264 ALA A N 1
ATOM 1979 C CA . ALA A 1 264 ? 22.013 -0.966 -49.617 1.00 87.62 264 ALA A CA 1
ATOM 1980 C C . ALA A 1 264 ? 21.446 0.337 -49.036 1.00 87.62 264 ALA A C 1
ATOM 1982 O O . ALA A 1 264 ? 20.986 0.350 -47.896 1.00 87.62 264 ALA A O 1
ATOM 1983 N N . PHE A 1 265 ? 21.396 1.410 -49.833 1.00 89.44 265 PHE A N 1
ATOM 1984 C CA . PHE A 1 265 ? 20.778 2.667 -49.407 1.00 89.44 265 PHE A CA 1
ATOM 1985 C C . PHE A 1 265 ? 19.286 2.512 -49.103 1.00 89.44 265 PHE A C 1
ATOM 1987 O O . PHE A 1 265 ? 18.818 3.041 -48.099 1.00 89.44 265 PHE A O 1
ATOM 1994 N N . ALA A 1 266 ? 18.543 1.777 -49.935 1.00 92.69 266 ALA A N 1
ATOM 1995 C CA . ALA A 1 266 ? 17.123 1.534 -49.705 1.00 92.69 266 ALA A CA 1
ATOM 1996 C C . ALA A 1 266 ? 16.873 0.742 -48.408 1.00 92.69 266 ALA A C 1
ATOM 1998 O O . ALA A 1 266 ? 15.922 1.046 -47.695 1.00 92.69 266 ALA A O 1
ATOM 1999 N N . GLY A 1 267 ? 17.730 -0.232 -48.077 1.00 90.00 267 GLY A N 1
ATOM 2000 C CA . GLY A 1 267 ? 17.629 -1.000 -46.830 1.00 90.00 267 GLY A CA 1
ATOM 2001 C C . GLY A 1 267 ? 17.834 -0.143 -45.576 1.00 90.00 267 GLY A C 1
ATOM 2002 O O . GLY A 1 267 ? 17.050 -0.233 -44.634 1.00 90.00 267 GLY A O 1
ATOM 2003 N N . VAL A 1 268 ? 18.834 0.744 -45.583 1.00 88.88 268 VAL A N 1
ATOM 2004 C CA . VAL A 1 268 ? 19.075 1.683 -44.468 1.00 88.88 268 VAL A CA 1
ATOM 2005 C C . VAL A 1 268 ? 17.941 2.704 -44.340 1.00 88.88 268 VAL A C 1
ATOM 2007 O O . VAL A 1 268 ? 17.525 3.036 -43.232 1.00 88.88 268 VAL A O 1
ATOM 2010 N N . ASP A 1 269 ? 17.410 3.191 -45.464 1.00 92.44 269 ASP A N 1
ATOM 2011 C CA . ASP A 1 269 ? 16.260 4.103 -45.482 1.00 92.44 269 ASP A CA 1
ATOM 2012 C C . ASP A 1 269 ? 15.000 3.448 -44.889 1.00 92.44 269 ASP A C 1
ATOM 2014 O O . ASP A 1 269 ? 14.267 4.086 -44.134 1.00 92.44 269 ASP A O 1
ATOM 2018 N N . LEU A 1 270 ? 14.797 2.149 -45.138 1.00 94.94 270 LEU A N 1
ATOM 2019 C CA . LEU A 1 270 ? 13.717 1.376 -44.528 1.00 94.94 270 LEU A CA 1
ATOM 2020 C C . LEU A 1 270 ? 13.861 1.295 -43.000 1.00 94.94 270 LEU A C 1
ATOM 2022 O O . LEU A 1 270 ? 12.917 1.639 -42.291 1.00 94.94 270 LEU A O 1
ATOM 2026 N N . GLN A 1 271 ? 15.039 0.935 -42.476 1.00 93.25 271 GLN A N 1
ATOM 2027 C CA . GLN A 1 271 ? 15.290 0.952 -41.024 1.00 93.25 271 GLN A CA 1
ATOM 2028 C C . GLN A 1 271 ? 15.110 2.352 -40.423 1.00 93.25 271 GLN A C 1
ATOM 2030 O O . GLN A 1 271 ? 14.545 2.510 -39.345 1.00 93.25 271 GLN A O 1
ATOM 2035 N N . ARG A 1 272 ? 15.529 3.404 -41.133 1.00 93.44 272 ARG A N 1
ATOM 2036 C CA . ARG A 1 272 ? 15.309 4.782 -40.682 1.00 93.44 272 ARG A CA 1
ATOM 2037 C C . ARG A 1 272 ? 13.820 5.112 -40.566 1.00 93.44 272 ARG A C 1
ATOM 2039 O O . ARG A 1 272 ? 13.419 5.713 -39.573 1.00 93.44 272 ARG A O 1
ATOM 2046 N N . SER A 1 273 ? 13.021 4.746 -41.567 1.00 94.00 273 SER A N 1
ATOM 2047 C CA . SER A 1 273 ? 11.572 4.977 -41.559 1.00 94.00 273 SER A CA 1
ATOM 2048 C C . SER A 1 273 ? 10.855 4.178 -40.465 1.00 94.00 273 SER A C 1
ATOM 2050 O O . SER A 1 273 ? 9.966 4.715 -39.811 1.00 94.00 273 SER A O 1
ATOM 2052 N N . GLU A 1 274 ? 11.311 2.952 -40.185 1.00 93.75 274 GLU A N 1
ATOM 2053 C CA . GLU A 1 274 ? 10.855 2.146 -39.048 1.00 93.75 274 GLU A CA 1
ATOM 2054 C C . GLU A 1 274 ? 11.121 2.883 -37.729 1.00 93.75 274 GLU A C 1
ATOM 2056 O O . GLU A 1 274 ? 10.186 3.139 -36.972 1.00 93.75 274 GLU A O 1
ATOM 2061 N N . LYS A 1 275 ? 12.364 3.320 -37.472 1.00 92.31 275 LYS A N 1
ATOM 2062 C CA . LYS A 1 275 ? 12.688 4.070 -36.245 1.00 92.31 275 LYS A CA 1
ATOM 2063 C C . LYS A 1 275 ? 11.933 5.397 -36.145 1.00 92.31 275 LYS A C 1
ATOM 2065 O O . LYS A 1 275 ? 11.557 5.780 -35.042 1.00 92.31 275 LYS A O 1
ATOM 2070 N N . ALA A 1 276 ? 11.673 6.076 -37.264 1.00 90.31 276 ALA A N 1
ATOM 2071 C CA . ALA A 1 276 ? 10.848 7.284 -37.281 1.00 90.31 276 ALA A CA 1
ATOM 2072 C C . ALA A 1 276 ? 9.412 6.999 -36.814 1.00 90.31 276 ALA A C 1
ATOM 2074 O O . ALA A 1 276 ? 8.904 7.727 -35.966 1.00 90.31 276 ALA A O 1
ATOM 2075 N N . TYR A 1 277 ? 8.797 5.906 -37.279 1.00 90.62 277 TYR A N 1
ATOM 2076 C CA . TYR A 1 277 ? 7.475 5.486 -36.809 1.00 90.62 277 TYR A CA 1
ATOM 2077 C C . TYR A 1 277 ? 7.475 5.049 -35.335 1.00 90.62 277 TYR A C 1
ATOM 2079 O O . TYR A 1 277 ? 6.542 5.346 -34.591 1.00 90.62 277 TYR A O 1
ATOM 2087 N N . LEU A 1 278 ? 8.531 4.366 -34.877 1.00 86.44 278 LEU A N 1
ATOM 2088 C CA . LEU A 1 278 ? 8.654 3.974 -33.467 1.00 86.44 278 LEU A CA 1
ATOM 2089 C C . LEU A 1 278 ? 8.757 5.179 -32.520 1.00 86.44 278 LEU A C 1
ATOM 2091 O O . LEU A 1 278 ? 8.318 5.076 -31.375 1.00 86.44 278 LEU A O 1
ATOM 2095 N N . LEU A 1 279 ? 9.332 6.292 -32.987 1.00 85.06 279 LEU A N 1
ATOM 2096 C CA . LEU A 1 279 ? 9.421 7.552 -32.245 1.00 85.06 279 LEU A CA 1
ATOM 2097 C C . LEU A 1 279 ? 8.122 8.362 -32.318 1.00 85.06 279 LEU A C 1
ATOM 2099 O O . LEU A 1 279 ? 7.695 8.927 -31.316 1.00 85.06 279 LEU A O 1
ATOM 2103 N N . ASP A 1 280 ? 7.504 8.413 -33.496 1.00 85.56 280 ASP A N 1
ATOM 2104 C CA . ASP A 1 280 ? 6.263 9.135 -33.761 1.00 85.56 280 ASP A CA 1
ATOM 2105 C C . ASP A 1 280 ? 5.322 8.260 -34.598 1.00 85.56 280 ASP A C 1
ATOM 2107 O O . ASP A 1 280 ? 5.511 8.082 -35.804 1.00 85.56 280 ASP A O 1
ATOM 2111 N N . ARG A 1 281 ? 4.283 7.726 -33.949 1.00 86.56 281 ARG A N 1
ATOM 2112 C CA . ARG A 1 281 ? 3.328 6.759 -34.521 1.00 86.56 281 ARG A CA 1
ATOM 2113 C C . ARG A 1 281 ? 2.281 7.414 -35.432 1.00 86.56 281 ARG A C 1
ATOM 2115 O O . ARG A 1 281 ? 1.107 7.058 -35.389 1.00 86.56 281 ARG A O 1
ATOM 2122 N N . SER A 1 282 ? 2.681 8.408 -36.216 1.00 87.69 282 SER A N 1
ATOM 2123 C CA . SER A 1 282 ? 1.796 9.135 -37.120 1.00 87.69 282 SER A CA 1
ATOM 2124 C C . SER A 1 282 ? 1.540 8.362 -38.417 1.00 87.69 282 SER A C 1
ATOM 2126 O O . SER A 1 282 ? 2.423 7.669 -38.932 1.00 87.69 282 SER A O 1
ATOM 2128 N N . ASP A 1 283 ? 0.355 8.554 -39.006 1.00 87.50 283 ASP A N 1
ATOM 2129 C CA . ASP A 1 283 ? 0.003 7.997 -40.325 1.00 87.50 283 ASP A CA 1
ATOM 2130 C C . ASP A 1 283 ? 1.005 8.416 -41.416 1.00 87.50 283 ASP A C 1
ATOM 2132 O O . ASP A 1 283 ? 1.240 7.699 -42.389 1.00 87.50 283 ASP A O 1
ATOM 2136 N N . VAL A 1 284 ? 1.645 9.577 -41.236 1.00 90.50 284 VAL A N 1
ATOM 2137 C CA . VAL A 1 284 ? 2.708 10.073 -42.118 1.00 90.50 284 VAL A CA 1
ATOM 2138 C C . VAL A 1 284 ? 3.931 9.158 -42.068 1.00 90.50 284 VAL A C 1
ATOM 2140 O O . VAL A 1 284 ? 4.452 8.778 -43.118 1.00 90.50 284 VAL A O 1
ATOM 2143 N N . ASN A 1 285 ? 4.385 8.778 -40.873 1.00 91.06 285 ASN A N 1
ATOM 2144 C CA . ASN A 1 285 ? 5.531 7.883 -40.721 1.00 91.06 285 ASN A CA 1
ATOM 2145 C C . ASN A 1 285 ? 5.186 6.440 -41.109 1.00 91.06 285 ASN A C 1
ATOM 2147 O O . ASN A 1 285 ? 6.046 5.750 -41.656 1.00 91.06 285 ASN A O 1
ATOM 2151 N N . LEU A 1 286 ? 3.930 6.018 -40.916 1.00 91.94 286 LEU A N 1
ATOM 2152 C CA . LEU A 1 286 ? 3.421 4.742 -41.422 1.00 91.94 286 LEU A CA 1
ATOM 2153 C C . LEU A 1 286 ? 3.561 4.674 -42.952 1.00 91.94 286 LEU A C 1
ATOM 2155 O O . LEU A 1 286 ? 4.227 3.784 -43.479 1.00 91.94 286 LEU A O 1
ATOM 2159 N N . GLY A 1 287 ? 3.035 5.677 -43.665 1.00 91.88 287 GLY A N 1
ATOM 2160 C CA . GLY A 1 287 ? 3.192 5.778 -45.119 1.00 91.88 287 GLY A CA 1
ATOM 2161 C C . GLY A 1 287 ? 4.657 5.924 -45.553 1.00 91.88 287 GLY A C 1
ATOM 2162 O O . GLY A 1 287 ? 5.061 5.410 -46.598 1.00 91.88 287 GLY A O 1
ATOM 2163 N N . GLY A 1 288 ? 5.488 6.578 -44.735 1.00 93.38 288 GLY A N 1
ATOM 2164 C CA . GLY A 1 288 ? 6.935 6.663 -44.937 1.00 93.38 288 GLY A CA 1
ATOM 2165 C C . GLY A 1 288 ? 7.612 5.289 -44.993 1.00 93.38 288 GLY A C 1
ATOM 2166 O O . GLY A 1 288 ? 8.411 5.044 -45.903 1.00 93.38 288 GLY A O 1
ATOM 2167 N N . PHE A 1 289 ? 7.252 4.384 -44.079 1.00 95.75 289 PHE A N 1
ATOM 2168 C CA . PHE A 1 289 ? 7.743 3.005 -44.076 1.00 95.75 289 PHE A CA 1
ATOM 2169 C C . PHE A 1 289 ? 7.287 2.230 -45.314 1.00 95.75 289 PHE A C 1
ATOM 2171 O O . PHE A 1 289 ? 8.111 1.611 -45.989 1.00 95.75 289 PHE A O 1
ATOM 2178 N N . GLU A 1 290 ? 6.007 2.315 -45.684 1.00 94.50 290 GLU A N 1
ATOM 2179 C CA . GLU A 1 290 ? 5.479 1.634 -46.875 1.00 94.50 290 GLU A CA 1
ATOM 2180 C C . GLU A 1 290 ? 6.205 2.066 -48.161 1.00 94.50 290 GLU A C 1
ATOM 2182 O O . GLU A 1 290 ? 6.582 1.237 -48.999 1.00 94.50 290 GLU A O 1
ATOM 2187 N N . VAL A 1 291 ? 6.467 3.369 -48.306 1.00 95.94 291 VAL A N 1
ATOM 2188 C CA . VAL A 1 291 ? 7.207 3.925 -49.448 1.00 95.94 291 VAL A CA 1
ATOM 2189 C C . VAL A 1 291 ? 8.655 3.429 -49.473 1.00 95.94 291 VAL A C 1
ATOM 2191 O O . VAL A 1 291 ? 9.174 3.113 -50.554 1.00 95.94 291 VAL A O 1
ATOM 2194 N N . ALA A 1 292 ? 9.316 3.358 -48.315 1.00 95.62 292 ALA A N 1
ATOM 2195 C CA . ALA A 1 292 ? 10.671 2.829 -48.199 1.00 95.62 292 ALA A CA 1
ATOM 2196 C C . ALA A 1 292 ? 10.712 1.326 -48.524 1.00 95.62 292 ALA A C 1
ATOM 2198 O O . ALA A 1 292 ? 11.560 0.891 -49.307 1.00 95.62 292 ALA A O 1
ATOM 2199 N N . ALA A 1 293 ? 9.741 0.545 -48.048 1.00 95.00 293 ALA A N 1
ATOM 2200 C CA . ALA A 1 293 ? 9.643 -0.889 -48.317 1.00 95.00 293 ALA A CA 1
ATOM 2201 C C . ALA A 1 293 ? 9.461 -1.158 -49.820 1.00 95.00 293 ALA A C 1
ATOM 2203 O O . ALA A 1 293 ? 10.201 -1.946 -50.414 1.00 95.00 293 ALA A O 1
ATOM 2204 N N . ALA A 1 294 ? 8.575 -0.407 -50.482 1.00 94.75 294 ALA A N 1
ATOM 2205 C CA . ALA A 1 294 ? 8.386 -0.471 -51.933 1.00 94.75 294 ALA A CA 1
ATOM 2206 C C . ALA A 1 294 ? 9.628 -0.011 -52.728 1.00 94.75 294 ALA A C 1
ATOM 2208 O O . ALA A 1 294 ? 9.802 -0.343 -53.907 1.00 94.75 294 ALA A O 1
ATOM 2209 N N . ARG A 1 295 ? 10.507 0.807 -52.133 1.00 94.69 295 ARG A N 1
ATOM 2210 C CA . ARG A 1 295 ? 11.795 1.184 -52.737 1.00 94.69 295 ARG A CA 1
ATOM 2211 C C . ARG A 1 295 ? 12.793 0.029 -52.670 1.00 94.69 295 ARG A C 1
ATOM 2213 O O . ARG A 1 295 ? 13.450 -0.217 -53.681 1.00 94.69 295 ARG A O 1
ATOM 2220 N N . VAL A 1 296 ? 12.863 -0.689 -51.548 1.00 94.38 296 VAL A N 1
ATOM 2221 C CA . VAL A 1 296 ? 13.682 -1.906 -51.407 1.00 94.38 296 VAL A CA 1
ATOM 2222 C C . VAL A 1 296 ? 13.226 -2.970 -52.401 1.00 94.38 296 VAL A C 1
ATOM 2224 O O . VAL A 1 296 ? 14.045 -3.487 -53.153 1.00 94.38 296 VAL A O 1
ATOM 2227 N N . GLU A 1 297 ? 11.923 -3.224 -52.493 1.00 93.75 297 GLU A N 1
ATOM 2228 C CA . GLU A 1 297 ? 11.343 -4.206 -53.418 1.00 93.75 297 GLU A CA 1
ATOM 2229 C C . GLU A 1 297 ? 11.702 -3.903 -54.886 1.00 93.75 297 GLU A C 1
ATOM 2231 O O . GLU A 1 297 ? 12.191 -4.758 -55.631 1.00 93.75 297 GLU A O 1
ATOM 2236 N N . ARG A 1 298 ? 11.578 -2.633 -55.296 1.00 93.06 298 ARG A N 1
ATOM 2237 C CA . ARG A 1 298 ? 12.014 -2.189 -56.629 1.00 93.06 298 ARG A CA 1
ATOM 2238 C C . ARG A 1 298 ? 13.521 -2.337 -56.829 1.00 93.06 298 ARG A C 1
ATOM 2240 O O . ARG A 1 298 ? 13.936 -2.722 -57.922 1.00 93.06 298 ARG A O 1
ATOM 2247 N N . ALA A 1 299 ? 14.340 -2.041 -55.822 1.00 91.44 299 ALA A N 1
ATOM 2248 C CA . ALA A 1 299 ? 15.789 -2.202 -55.907 1.00 91.44 299 ALA A CA 1
ATOM 2249 C C . ALA A 1 299 ? 16.196 -3.683 -56.034 1.00 91.44 299 ALA A C 1
ATOM 2251 O O . ALA A 1 299 ? 17.036 -4.000 -56.877 1.00 91.44 299 ALA A O 1
ATOM 2252 N N . LEU A 1 300 ? 15.541 -4.589 -55.297 1.00 90.81 300 LEU A N 1
ATOM 2253 C CA . LEU A 1 300 ? 15.738 -6.041 -55.396 1.00 90.81 300 LEU A CA 1
ATOM 2254 C C . LEU A 1 300 ? 15.490 -6.538 -56.824 1.00 90.81 300 LEU A C 1
ATOM 2256 O O . LEU A 1 300 ? 16.351 -7.199 -57.403 1.00 90.81 300 LEU A O 1
ATOM 2260 N N . SER A 1 301 ? 14.375 -6.128 -57.440 1.00 89.38 301 SER A N 1
ATOM 2261 C CA . SER A 1 301 ? 14.034 -6.527 -58.816 1.00 89.38 301 SER A CA 1
ATOM 2262 C C . SER A 1 301 ? 15.056 -6.064 -59.870 1.00 89.38 301 SER A C 1
ATOM 2264 O O . SER A 1 301 ? 15.239 -6.713 -60.900 1.00 89.38 301 SER A O 1
ATOM 2266 N N . ARG A 1 302 ? 15.753 -4.945 -59.622 1.00 88.88 302 ARG A N 1
ATOM 2267 C CA . ARG A 1 302 ? 16.730 -4.351 -60.553 1.00 88.88 302 ARG A CA 1
ATOM 2268 C C . ARG A 1 302 ? 18.152 -4.863 -60.357 1.00 88.88 302 ARG A C 1
ATOM 2270 O O . ARG A 1 302 ? 18.940 -4.799 -61.298 1.00 88.88 302 ARG A O 1
ATOM 2277 N N . ALA A 1 303 ? 18.476 -5.388 -59.178 1.00 84.56 303 ALA A N 1
ATOM 2278 C CA . ALA A 1 303 ? 19.825 -5.816 -58.821 1.00 84.56 303 ALA A CA 1
ATOM 2279 C C . ALA A 1 303 ? 20.317 -7.069 -59.577 1.00 84.56 303 ALA A C 1
ATOM 2281 O O . ALA A 1 303 ? 21.501 -7.388 -59.487 1.00 84.56 303 ALA A O 1
ATOM 2282 N N . LYS A 1 304 ? 19.450 -7.749 -60.353 1.00 83.44 304 LYS A N 1
ATOM 2283 C CA . LYS A 1 304 ? 19.777 -8.952 -61.153 1.00 83.44 304 LYS A CA 1
ATOM 2284 C C . LYS A 1 304 ? 20.562 -9.991 -60.337 1.00 83.44 304 LYS A C 1
ATOM 2286 O O . LYS A 1 304 ? 21.643 -10.441 -60.729 1.00 83.44 304 LYS A O 1
ATOM 2291 N N . LEU A 1 305 ? 20.028 -10.305 -59.161 1.00 84.94 305 LEU A N 1
ATOM 2292 C CA . LEU A 1 305 ? 20.601 -11.275 -58.235 1.00 84.94 305 LEU A CA 1
ATOM 2293 C C . LEU A 1 305 ? 20.462 -12.700 -58.786 1.00 84.94 305 LEU A C 1
ATOM 2295 O O . LEU A 1 305 ? 19.667 -12.951 -59.692 1.00 84.94 305 LEU A O 1
ATOM 2299 N N . ASP A 1 306 ? 21.256 -13.628 -58.250 1.00 88.25 306 ASP A N 1
ATOM 2300 C CA . ASP A 1 306 ? 20.956 -15.046 -58.449 1.00 88.25 306 ASP A CA 1
ATOM 2301 C C . ASP A 1 306 ? 19.667 -15.427 -57.703 1.00 88.25 306 ASP A C 1
ATOM 2303 O O . ASP A 1 306 ? 19.205 -14.720 -56.804 1.00 88.25 306 ASP A O 1
ATOM 2307 N N . GLU A 1 307 ? 19.060 -16.535 -58.122 1.00 88.06 307 GLU A N 1
ATOM 2308 C CA . GLU A 1 307 ? 17.750 -16.970 -57.632 1.00 88.06 307 GLU A CA 1
ATOM 2309 C C . GLU A 1 307 ? 17.746 -17.210 -56.114 1.00 88.06 307 GLU A C 1
ATOM 2311 O O . GLU A 1 307 ? 16.790 -16.839 -55.430 1.00 88.06 307 GLU A O 1
ATOM 2316 N N . ALA A 1 308 ? 18.846 -17.742 -55.572 1.00 89.06 308 ALA A N 1
ATOM 2317 C CA . ALA A 1 308 ? 18.998 -18.002 -54.145 1.00 89.06 308 ALA A CA 1
ATOM 2318 C C . ALA A 1 308 ? 19.017 -16.702 -53.322 1.00 89.06 308 ALA A C 1
ATOM 2320 O O . ALA A 1 308 ? 18.203 -16.546 -52.412 1.00 89.06 308 ALA A O 1
ATOM 2321 N N . ALA A 1 309 ? 19.877 -15.740 -53.672 1.00 89.00 309 ALA A N 1
ATOM 2322 C CA . ALA A 1 309 ? 19.973 -14.466 -52.961 1.00 89.00 309 ALA A CA 1
ATOM 2323 C C . ALA A 1 309 ? 18.717 -13.601 -53.138 1.00 89.00 309 ALA A C 1
ATOM 2325 O O . ALA A 1 309 ? 18.307 -12.902 -52.211 1.00 89.00 309 ALA A O 1
ATOM 2326 N N . SER A 1 310 ? 18.082 -13.654 -54.315 1.00 89.81 310 SER A N 1
ATOM 2327 C CA . SER A 1 310 ? 16.808 -12.971 -54.552 1.00 89.81 310 SER A CA 1
ATOM 2328 C C . SER A 1 310 ? 15.709 -13.516 -53.641 1.00 89.81 310 SER A C 1
ATOM 2330 O O . SER A 1 310 ? 14.955 -12.735 -53.062 1.00 89.81 310 SER A O 1
ATOM 2332 N N . THR A 1 311 ? 15.623 -14.840 -53.499 1.00 92.75 311 THR A N 1
ATOM 2333 C CA . THR A 1 311 ? 14.619 -15.495 -52.650 1.00 92.75 311 THR A CA 1
ATOM 2334 C C . THR A 1 311 ? 14.858 -15.186 -51.173 1.00 92.75 311 THR A C 1
ATOM 2336 O O . THR A 1 311 ? 13.924 -14.804 -50.474 1.00 92.75 311 THR A O 1
ATOM 2339 N N . GLU A 1 312 ? 16.108 -15.270 -50.714 1.00 93.12 312 GLU A N 1
ATOM 2340 C CA . GLU A 1 312 ? 16.499 -14.991 -49.327 1.00 93.12 312 GLU A CA 1
ATOM 2341 C C . GLU A 1 312 ? 16.152 -13.551 -48.907 1.00 93.12 312 GLU A C 1
ATOM 2343 O O . GLU A 1 312 ? 15.416 -13.345 -47.941 1.00 93.12 312 GLU A O 1
ATOM 2348 N N . LEU A 1 313 ? 16.598 -12.542 -49.667 1.00 92.62 313 LEU A N 1
ATOM 2349 C CA . LEU A 1 313 ? 16.331 -11.138 -49.331 1.00 92.62 313 LEU A CA 1
ATOM 2350 C C . LEU A 1 313 ? 14.851 -10.760 -49.433 1.00 92.62 313 LEU A C 1
ATOM 2352 O O . LEU A 1 313 ? 14.367 -9.950 -48.641 1.00 92.62 313 LEU A O 1
ATOM 2356 N N . THR A 1 314 ? 14.128 -11.333 -50.399 1.00 94.06 314 THR A N 1
ATOM 2357 C CA . THR A 1 314 ? 12.677 -11.122 -50.515 1.00 94.06 314 THR A CA 1
ATOM 2358 C C . THR A 1 314 ? 11.949 -11.733 -49.318 1.00 94.06 314 THR A C 1
ATOM 2360 O O . THR A 1 314 ? 11.013 -11.124 -48.800 1.00 94.06 314 THR A O 1
ATOM 2363 N N . GLY A 1 315 ? 12.413 -12.889 -48.830 1.00 95.00 315 GLY A N 1
ATOM 2364 C CA . GLY A 1 315 ? 11.928 -13.510 -47.600 1.00 95.00 315 GLY A CA 1
ATOM 2365 C C . GLY A 1 315 ? 12.103 -12.600 -46.385 1.00 95.00 315 GLY A C 1
ATOM 2366 O O . GLY A 1 315 ? 11.121 -12.318 -45.701 1.00 95.00 315 GLY A O 1
ATOM 2367 N N . PHE A 1 316 ? 13.309 -12.060 -46.167 1.00 94.62 316 PHE A N 1
ATOM 2368 C CA . PHE A 1 316 ? 13.558 -11.125 -45.060 1.00 94.62 316 PHE A CA 1
ATOM 2369 C C . PHE A 1 316 ? 12.711 -9.857 -45.161 1.00 94.62 316 PHE A C 1
ATOM 2371 O O . PHE A 1 316 ? 12.122 -9.447 -44.167 1.00 94.62 316 PHE A O 1
ATOM 2378 N N . LEU A 1 317 ? 12.588 -9.255 -46.350 1.00 95.06 317 LEU A N 1
ATOM 2379 C CA . LEU A 1 317 ? 11.739 -8.074 -46.540 1.00 95.06 317 LEU A CA 1
ATOM 2380 C C . LEU A 1 317 ? 10.264 -8.374 -46.236 1.00 95.06 317 LEU A C 1
ATOM 2382 O O . LEU A 1 317 ? 9.587 -7.545 -45.634 1.00 95.06 317 LEU A O 1
ATOM 2386 N N . THR A 1 318 ? 9.768 -9.545 -46.640 1.00 96.12 318 THR A N 1
ATOM 2387 C CA . THR A 1 318 ? 8.377 -9.954 -46.391 1.00 96.12 318 THR A CA 1
ATOM 2388 C C . THR A 1 318 ? 8.126 -10.140 -44.899 1.00 96.12 318 THR A C 1
ATOM 2390 O O . THR A 1 318 ? 7.209 -9.526 -44.362 1.00 96.12 318 THR A O 1
ATOM 2393 N N . ALA A 1 319 ? 8.989 -10.897 -44.214 1.00 94.81 319 ALA A N 1
ATOM 2394 C CA . ALA A 1 319 ? 8.904 -11.097 -42.768 1.00 94.81 319 ALA A CA 1
ATOM 2395 C C . ALA A 1 319 ? 9.049 -9.776 -41.992 1.00 94.81 319 ALA A C 1
ATOM 2397 O O . ALA A 1 319 ? 8.376 -9.558 -40.988 1.00 94.81 319 ALA A O 1
ATOM 2398 N N . TYR A 1 320 ? 9.888 -8.860 -42.482 1.00 94.56 320 TYR A N 1
ATOM 2399 C CA . TYR A 1 320 ? 10.073 -7.548 -41.875 1.00 94.56 320 TYR A CA 1
ATOM 2400 C C . TYR A 1 320 ? 8.826 -6.661 -41.998 1.00 94.56 320 TYR A C 1
ATOM 2402 O O . TYR A 1 320 ? 8.441 -6.005 -41.032 1.00 94.56 320 TYR A O 1
ATOM 2410 N N . ARG A 1 321 ? 8.152 -6.680 -43.157 1.00 95.50 321 ARG A N 1
ATOM 2411 C CA . ARG A 1 321 ? 6.866 -5.991 -43.353 1.00 95.50 321 ARG A CA 1
ATOM 2412 C C . ARG A 1 321 ? 5.763 -6.591 -42.487 1.00 95.50 321 ARG A C 1
ATOM 2414 O O . ARG A 1 321 ? 5.062 -5.844 -41.825 1.00 95.50 321 ARG A O 1
ATOM 2421 N N . GLU A 1 322 ? 5.658 -7.916 -42.431 1.00 94.62 322 GLU A N 1
ATOM 2422 C CA . GLU A 1 322 ? 4.666 -8.604 -41.594 1.00 94.62 322 GLU A CA 1
ATOM 2423 C C . GLU A 1 322 ? 4.854 -8.289 -40.099 1.00 94.62 322 GLU A C 1
ATOM 2425 O O . GLU A 1 322 ? 3.885 -8.023 -39.382 1.00 94.62 322 GLU A O 1
ATOM 2430 N N . ALA A 1 323 ? 6.105 -8.244 -39.628 1.00 93.50 323 ALA A N 1
ATOM 2431 C CA . ALA A 1 323 ? 6.426 -7.817 -38.269 1.00 93.50 323 ALA A CA 1
ATOM 2432 C C . ALA A 1 323 ? 6.026 -6.353 -38.018 1.00 93.50 323 ALA A C 1
ATOM 2434 O O . ALA A 1 323 ? 5.487 -6.035 -36.957 1.00 93.50 323 ALA A O 1
ATOM 2435 N N . PHE A 1 324 ? 6.240 -5.467 -38.995 1.00 93.94 324 PHE A N 1
ATOM 2436 C CA . PHE A 1 324 ? 5.840 -4.063 -38.904 1.00 93.94 324 PHE A CA 1
ATOM 2437 C C . PHE A 1 324 ? 4.319 -3.888 -38.873 1.00 93.94 324 PHE A C 1
ATOM 2439 O O . PHE A 1 324 ? 3.813 -3.172 -38.013 1.00 93.94 324 PHE A O 1
ATOM 2446 N N . ASP A 1 325 ? 3.588 -4.592 -39.735 1.00 92.56 325 ASP A N 1
ATOM 2447 C CA . ASP A 1 325 ? 2.121 -4.577 -39.773 1.00 92.56 325 ASP A CA 1
ATOM 2448 C C . ASP A 1 325 ? 1.526 -5.119 -38.464 1.00 92.56 325 ASP A C 1
ATOM 2450 O O . ASP A 1 325 ? 0.573 -4.566 -37.910 1.00 92.56 325 ASP A O 1
ATOM 2454 N N . THR A 1 326 ? 2.138 -6.166 -37.902 1.00 92.00 326 THR A N 1
ATOM 2455 C CA . THR A 1 326 ? 1.767 -6.682 -36.578 1.00 92.00 326 THR A CA 1
ATOM 2456 C C . THR A 1 326 ? 2.015 -5.636 -35.491 1.00 92.00 326 THR A C 1
ATOM 2458 O O . THR A 1 326 ? 1.167 -5.441 -34.618 1.00 92.00 326 THR A O 1
ATOM 2461 N N . TYR A 1 327 ? 3.157 -4.943 -35.536 1.00 91.50 327 TYR A N 1
ATOM 2462 C CA . TYR A 1 327 ? 3.508 -3.905 -34.568 1.00 91.50 327 TYR A CA 1
ATOM 2463 C C . TYR A 1 327 ? 2.543 -2.712 -34.619 1.00 91.50 327 TYR A C 1
ATOM 2465 O O . TYR A 1 327 ? 2.097 -2.227 -33.577 1.00 91.50 327 TYR A O 1
ATOM 2473 N N . THR A 1 328 ? 2.208 -2.232 -35.816 1.00 91.25 328 THR A N 1
ATOM 2474 C CA . THR A 1 328 ? 1.333 -1.068 -36.013 1.00 91.25 328 THR A CA 1
ATOM 2475 C C . THR A 1 328 ? -0.105 -1.388 -35.605 1.00 91.25 328 THR A C 1
ATOM 2477 O O . THR A 1 328 ? -0.692 -0.632 -34.827 1.00 91.25 328 THR A O 1
ATOM 2480 N N . GLY A 1 329 ? -0.637 -2.542 -36.023 1.00 89.06 329 GLY A N 1
ATOM 2481 C CA . GLY A 1 329 ? -1.978 -3.003 -35.658 1.00 89.06 329 GLY A CA 1
ATOM 2482 C C . GLY A 1 329 ? -2.138 -3.218 -34.152 1.00 89.06 329 GLY A C 1
ATOM 2483 O O . GLY A 1 329 ? -3.039 -2.652 -33.530 1.00 89.06 329 GLY A O 1
ATOM 2484 N N . ALA A 1 330 ? -1.211 -3.956 -33.530 1.00 91.25 330 ALA A N 1
ATOM 2485 C CA . ALA A 1 330 ? -1.226 -4.177 -32.084 1.00 91.25 330 ALA A CA 1
ATOM 2486 C C . ALA A 1 330 ? -1.009 -2.874 -31.290 1.00 91.25 330 ALA A C 1
ATOM 2488 O O . ALA A 1 330 ? -1.537 -2.725 -30.191 1.00 91.25 330 ALA A O 1
ATOM 2489 N N . GLY A 1 331 ? -0.280 -1.899 -31.842 1.00 87.19 331 GLY A N 1
ATOM 2490 C CA . GLY A 1 331 ? -0.083 -0.589 -31.221 1.00 87.19 331 GLY A CA 1
ATOM 2491 C C . GLY A 1 331 ? -1.377 0.220 -31.086 1.00 87.19 331 GLY A C 1
ATOM 2492 O O . GLY A 1 331 ? -1.583 0.860 -30.055 1.00 87.19 331 GLY A O 1
ATOM 2493 N N . GLY A 1 332 ? -2.258 0.171 -32.091 1.00 86.81 332 GLY A N 1
ATOM 2494 C CA . GLY A 1 332 ? -3.576 0.814 -32.037 1.00 86.81 332 GLY A CA 1
ATOM 2495 C C . GLY A 1 332 ? -4.500 0.165 -31.004 1.00 86.81 332 GLY A C 1
ATOM 2496 O O . GLY A 1 332 ? -5.090 0.860 -30.176 1.00 86.81 332 GLY A O 1
ATOM 2497 N N . GLU A 1 333 ? -4.561 -1.170 -30.996 1.00 92.81 333 GLU A N 1
ATOM 2498 C CA . GLU A 1 333 ? -5.320 -1.937 -29.998 1.00 92.81 333 GLU A CA 1
ATOM 2499 C C . GLU A 1 333 ? -4.824 -1.671 -28.570 1.00 92.81 333 GLU A C 1
ATOM 2501 O O . GLU A 1 333 ? -5.631 -1.465 -27.664 1.00 92.81 333 GLU A O 1
ATOM 2506 N N . HIS A 1 334 ? -3.503 -1.612 -28.370 1.00 93.38 334 HIS A N 1
ATOM 2507 C CA . HIS A 1 334 ? -2.898 -1.294 -27.078 1.00 93.38 334 HIS A CA 1
ATOM 2508 C C . HIS A 1 334 ? -3.367 0.074 -26.567 1.00 93.38 334 HIS A C 1
ATOM 2510 O O . HIS A 1 334 ? -3.805 0.180 -25.426 1.00 93.38 334 HIS A O 1
ATOM 2516 N N . THR A 1 335 ? -3.309 1.122 -27.394 1.00 91.25 335 THR A N 1
ATOM 2517 C CA . THR A 1 335 ? -3.754 2.472 -27.000 1.00 91.25 335 THR A CA 1
ATOM 2518 C C . THR A 1 335 ? -5.227 2.488 -26.588 1.00 91.25 335 THR A C 1
ATOM 2520 O O . THR A 1 335 ? -5.555 3.041 -25.541 1.00 91.25 335 THR A O 1
ATOM 2523 N N . ALA A 1 336 ? -6.101 1.827 -27.354 1.00 93.62 336 ALA A N 1
ATOM 2524 C CA . ALA A 1 336 ? -7.525 1.742 -27.031 1.00 93.62 336 ALA A CA 1
ATOM 2525 C C . ALA A 1 336 ? -7.786 0.994 -25.709 1.00 93.62 336 ALA A C 1
ATOM 2527 O O . ALA A 1 336 ? -8.656 1.383 -24.930 1.00 93.62 336 ALA A O 1
ATOM 2528 N N . LEU A 1 337 ? -7.022 -0.069 -25.432 1.00 97.06 337 LEU A N 1
ATOM 2529 C CA . LEU A 1 337 ? -7.113 -0.810 -24.173 1.00 97.06 337 LEU A CA 1
ATOM 2530 C C . LEU A 1 337 ? -6.612 0.010 -22.981 1.00 97.06 337 LEU A C 1
ATOM 2532 O O . LEU A 1 337 ? -7.236 -0.049 -21.927 1.00 97.06 337 LEU A O 1
ATOM 2536 N N . VAL A 1 338 ? -5.546 0.801 -23.142 1.00 96.25 338 VAL A N 1
ATOM 2537 C CA . VAL A 1 338 ? -5.055 1.717 -22.096 1.00 96.25 338 VAL A CA 1
ATOM 2538 C C . VAL A 1 338 ? -6.100 2.776 -21.752 1.00 96.25 338 VAL A C 1
ATOM 2540 O O . VAL A 1 338 ? -6.394 2.973 -20.577 1.00 96.25 338 VAL A O 1
ATOM 2543 N N . GLU A 1 339 ? -6.704 3.415 -22.756 1.00 95.44 339 GLU A N 1
ATOM 2544 C CA . GLU A 1 339 ? -7.759 4.417 -22.546 1.00 95.44 339 GLU A CA 1
ATOM 2545 C C . GLU A 1 339 ? -8.980 3.805 -21.842 1.00 95.44 339 GLU A C 1
ATOM 2547 O O . GLU A 1 339 ? -9.510 4.359 -20.878 1.00 95.44 339 GLU A O 1
ATOM 2552 N N . LYS A 1 340 ? -9.394 2.607 -22.271 1.00 96.25 340 LYS A N 1
ATOM 2553 C CA . LYS A 1 340 ? -10.497 1.872 -21.645 1.00 96.25 340 LYS A CA 1
ATOM 2554 C C . LYS A 1 340 ? -10.186 1.489 -20.195 1.00 96.25 340 LYS A C 1
ATOM 2556 O O . LYS A 1 340 ? -11.054 1.593 -19.331 1.00 96.25 340 LYS A O 1
ATOM 2561 N N . LEU A 1 341 ? -8.961 1.044 -19.925 1.00 96.62 341 LEU A N 1
ATOM 2562 C CA . LEU A 1 341 ? -8.506 0.670 -18.590 1.00 96.62 341 LEU A CA 1
ATOM 2563 C C . LEU A 1 341 ? -8.477 1.879 -17.647 1.00 96.62 341 LEU A C 1
ATOM 2565 O O . LEU A 1 341 ? -8.946 1.783 -16.516 1.00 96.62 341 LEU A O 1
ATOM 2569 N N . GLU A 1 342 ? -7.987 3.022 -18.127 1.00 95.06 342 GLU A N 1
ATOM 2570 C CA . GLU A 1 342 ? -8.015 4.298 -17.410 1.00 95.06 342 GLU A CA 1
ATOM 2571 C C . GLU A 1 342 ? -9.439 4.709 -17.034 1.00 95.06 342 GLU A C 1
ATOM 2573 O O . GLU A 1 342 ? -9.700 4.968 -15.860 1.00 95.06 342 GLU A O 1
ATOM 2578 N N . ALA A 1 343 ? -10.378 4.636 -17.980 1.00 95.38 343 ALA A N 1
ATOM 2579 C CA . ALA A 1 343 ? -11.779 4.933 -17.709 1.00 95.38 343 ALA A CA 1
ATOM 2580 C C . ALA A 1 343 ? -12.378 4.037 -16.610 1.00 95.38 343 ALA A C 1
ATOM 2582 O O . ALA A 1 343 ? -13.149 4.519 -15.784 1.00 95.38 343 ALA A O 1
ATOM 2583 N N . PHE A 1 344 ? -12.028 2.746 -16.553 1.00 95.94 344 PHE A N 1
ATOM 2584 C CA . PHE A 1 344 ? -12.519 1.869 -15.484 1.00 95.94 344 PHE A CA 1
ATOM 2585 C C . PHE A 1 344 ? -11.886 2.159 -14.123 1.00 95.94 344 PHE A C 1
ATOM 2587 O O . PHE A 1 344 ? -12.581 2.100 -13.108 1.00 95.94 344 PHE A O 1
ATOM 2594 N N . PHE A 1 345 ? -10.598 2.505 -14.085 1.00 95.62 345 PHE A N 1
ATOM 2595 C CA . PHE A 1 345 ? -9.948 2.920 -12.842 1.00 95.62 345 PHE A CA 1
ATOM 2596 C C . PHE A 1 345 ? -10.542 4.210 -12.275 1.00 95.62 345 PHE A C 1
ATOM 2598 O O . PHE A 1 345 ? -10.664 4.325 -11.058 1.00 95.62 345 PHE A O 1
ATOM 2605 N N . ASP A 1 346 ? -10.976 5.137 -13.125 1.00 94.31 346 ASP A N 1
ATOM 2606 C CA . ASP A 1 346 ? -11.584 6.399 -12.690 1.00 94.31 346 ASP A CA 1
ATOM 2607 C C . ASP A 1 346 ? -12.999 6.215 -12.104 1.00 94.31 346 ASP A C 1
ATOM 2609 O O . ASP A 1 346 ? -13.485 7.063 -11.351 1.00 94.31 346 ASP A O 1
ATOM 2613 N N . VAL A 1 347 ? -13.655 5.086 -12.393 1.00 93.94 347 VAL A N 1
ATOM 2614 C CA . VAL A 1 347 ? -14.997 4.753 -11.885 1.00 93.94 347 VAL A CA 1
ATOM 2615 C C . VAL A 1 347 ? -14.964 4.176 -10.463 1.00 93.94 347 VAL A C 1
ATOM 2617 O O . VAL A 1 347 ? -15.944 4.312 -9.735 1.00 93.94 347 VAL A O 1
ATOM 2620 N N . LEU A 1 348 ? -13.857 3.571 -10.019 1.00 93.88 348 LEU A N 1
ATOM 2621 C CA . LEU A 1 348 ? -13.756 2.953 -8.686 1.00 93.88 348 LEU A CA 1
ATOM 2622 C C . LEU A 1 348 ? -13.824 3.956 -7.511 1.00 93.88 348 LEU A C 1
ATOM 2624 O O . LEU A 1 348 ? -14.656 3.753 -6.619 1.00 93.88 348 LEU A O 1
ATOM 2628 N N . PRO A 1 349 ? -13.012 5.038 -7.472 1.00 94.19 349 PRO A N 1
ATOM 2629 C CA . PRO A 1 349 ? -12.976 5.967 -6.343 1.00 94.19 349 PRO A CA 1
ATOM 2630 C C . PRO A 1 349 ? -14.336 6.526 -5.895 1.00 94.19 349 PRO A C 1
ATOM 2632 O O . PRO A 1 349 ? -14.581 6.536 -4.688 1.00 94.19 349 PRO A O 1
ATOM 2635 N N . PRO A 1 350 ? -15.252 6.968 -6.783 1.00 95.19 350 PRO A N 1
ATOM 2636 C CA . PRO A 1 350 ? -16.526 7.530 -6.338 1.00 95.19 350 PRO A CA 1
ATOM 2637 C C . PRO A 1 350 ? -17.451 6.506 -5.669 1.00 95.19 350 PRO A C 1
ATOM 2639 O O . PRO A 1 350 ? -18.210 6.891 -4.779 1.00 95.19 350 PRO A O 1
ATOM 2642 N N . TYR A 1 351 ? -17.412 5.226 -6.055 1.00 95.44 351 TYR A N 1
ATOM 2643 C CA . TYR A 1 351 ? -18.206 4.187 -5.387 1.00 95.44 351 TYR A CA 1
ATOM 2644 C C . TYR A 1 351 ? -17.612 3.805 -4.032 1.00 95.44 351 TYR A C 1
ATOM 2646 O O . TYR A 1 351 ? -18.343 3.691 -3.050 1.00 95.44 351 TYR A O 1
ATOM 2654 N N . LEU A 1 352 ? -16.285 3.688 -3.950 1.00 95.88 352 LEU A N 1
ATOM 2655 C CA . LEU A 1 352 ? -15.598 3.426 -2.684 1.00 95.88 352 LEU A CA 1
ATOM 2656 C C . LEU A 1 352 ? -15.791 4.579 -1.690 1.00 95.88 352 LEU A C 1
ATOM 2658 O O . LEU A 1 352 ? -16.085 4.338 -0.523 1.00 95.88 352 LEU A O 1
ATOM 2662 N N . ALA A 1 353 ? -15.738 5.830 -2.155 1.00 94.25 353 ALA A N 1
ATOM 2663 C CA . ALA A 1 353 ? -16.014 7.003 -1.329 1.00 94.25 353 ALA A CA 1
ATOM 2664 C C . ALA A 1 353 ? -17.465 7.043 -0.818 1.00 94.25 353 ALA A C 1
ATOM 2666 O O . ALA A 1 353 ? -17.702 7.457 0.315 1.00 94.25 353 ALA A O 1
ATOM 2667 N N . GLN A 1 354 ? -18.438 6.594 -1.619 1.00 94.75 354 GLN A N 1
ATOM 2668 C CA . GLN A 1 354 ? -19.833 6.478 -1.176 1.00 94.75 354 GLN A CA 1
ATOM 2669 C C . GLN A 1 354 ? -19.998 5.420 -0.084 1.00 94.75 354 GLN A C 1
ATOM 2671 O O . GLN A 1 354 ? -20.652 5.694 0.921 1.00 94.75 354 GLN A O 1
ATOM 2676 N N . LEU A 1 355 ? -19.374 4.250 -0.243 1.00 95.38 355 LEU A N 1
ATOM 2677 C CA . LEU A 1 355 ? -19.374 3.200 0.780 1.00 95.38 355 LEU A CA 1
ATOM 2678 C C . LEU A 1 355 ? -18.685 3.663 2.070 1.00 95.38 355 LEU A C 1
ATOM 2680 O O . LEU A 1 355 ? -19.193 3.409 3.161 1.00 95.38 355 LEU A O 1
ATOM 2684 N N . GLN A 1 356 ? -17.578 4.397 1.953 1.00 95.25 356 GLN A N 1
ATOM 2685 C CA . GLN A 1 356 ? -16.862 4.963 3.094 1.00 95.25 356 GLN A CA 1
ATOM 2686 C C . GLN A 1 356 ? -17.717 6.000 3.836 1.00 95.25 356 GLN A C 1
ATOM 2688 O O . GLN A 1 356 ? -17.891 5.909 5.050 1.00 95.25 356 GLN A O 1
ATOM 2693 N N . ALA A 1 357 ? -18.322 6.945 3.111 1.00 94.50 357 ALA A N 1
ATOM 2694 C CA . ALA A 1 357 ? -19.203 7.955 3.696 1.00 94.50 357 ALA A CA 1
ATOM 2695 C C . ALA A 1 357 ? -20.443 7.328 4.357 1.00 94.50 357 ALA A C 1
ATOM 2697 O O . ALA A 1 357 ? -20.892 7.776 5.414 1.00 94.50 357 ALA A O 1
ATOM 2698 N N . ALA A 1 358 ? -20.988 6.269 3.755 1.00 92.69 358 ALA A N 1
ATOM 2699 C CA . ALA A 1 358 ? -22.061 5.474 4.332 1.00 92.69 358 ALA A CA 1
ATOM 2700 C C . ALA A 1 358 ? -21.641 4.798 5.645 1.00 92.69 358 ALA A C 1
ATOM 2702 O O . ALA A 1 358 ? -22.392 4.842 6.621 1.00 92.69 358 ALA A O 1
ATOM 2703 N N . ALA A 1 359 ? -20.440 4.217 5.687 1.00 94.12 359 ALA A N 1
ATOM 2704 C CA . ALA A 1 359 ? -19.901 3.585 6.882 1.00 94.12 359 ALA A CA 1
ATOM 2705 C C . ALA A 1 359 ? -19.712 4.593 8.025 1.00 94.12 359 ALA A C 1
ATOM 2707 O O . ALA A 1 359 ? -20.191 4.366 9.136 1.00 94.12 359 ALA A O 1
ATOM 2708 N N . GLU A 1 360 ? -19.110 5.748 7.735 1.00 92.00 360 GLU A N 1
ATOM 2709 C CA . GLU A 1 360 ? -18.898 6.831 8.702 1.00 92.00 360 GLU A CA 1
ATOM 2710 C C . GLU A 1 360 ? -20.222 7.403 9.228 1.00 92.00 360 GLU A C 1
ATOM 2712 O O . GLU A 1 360 ? -20.401 7.569 10.438 1.00 92.00 360 GLU A O 1
ATOM 2717 N N . SER A 1 361 ? -21.189 7.652 8.337 1.00 93.25 361 SER A N 1
ATOM 2718 C CA . SER A 1 361 ? -22.521 8.129 8.723 1.00 93.25 361 SER A CA 1
ATOM 2719 C C . SER A 1 361 ? -23.261 7.105 9.586 1.00 93.25 361 SER A C 1
ATOM 2721 O O . SER A 1 361 ? -23.872 7.474 10.591 1.00 93.25 361 SER A O 1
ATOM 2723 N N . GLY A 1 362 ? -23.206 5.823 9.222 1.00 91.12 362 GLY A N 1
ATOM 2724 C CA . GLY A 1 362 ? -23.839 4.745 9.978 1.00 91.12 362 GLY A CA 1
ATOM 2725 C C . GLY A 1 362 ? -23.215 4.552 11.360 1.00 91.12 362 GLY A C 1
ATOM 2726 O O . GLY A 1 362 ? -23.929 4.370 12.350 1.00 91.12 362 GLY A O 1
ATOM 2727 N N . GLN A 1 363 ? -21.889 4.671 11.460 1.00 89.44 363 GLN A N 1
ATOM 2728 C CA . GLN A 1 363 ? -21.169 4.643 12.731 1.00 89.44 363 GLN A CA 1
ATOM 2729 C C . GLN A 1 363 ? -21.568 5.825 13.626 1.00 89.44 363 GLN A C 1
ATOM 2731 O O . GLN A 1 363 ? -21.850 5.635 14.814 1.00 89.44 363 GLN A O 1
ATOM 2736 N N . ALA A 1 364 ? -21.654 7.035 13.063 1.00 89.50 364 ALA A N 1
ATOM 2737 C CA . ALA A 1 364 ? -22.103 8.221 13.785 1.00 89.50 364 ALA A CA 1
ATOM 2738 C C . ALA A 1 364 ? -23.543 8.057 14.303 1.00 89.50 364 ALA A C 1
ATOM 2740 O O . ALA A 1 364 ? -23.801 8.298 15.486 1.00 89.50 364 ALA A O 1
ATOM 2741 N N . GLU A 1 365 ? -24.466 7.563 13.474 1.00 89.19 365 GLU A N 1
ATOM 2742 C CA . GLU A 1 365 ? -25.857 7.312 13.868 1.00 89.19 365 GLU A CA 1
ATOM 2743 C C . GLU A 1 365 ? -25.961 6.251 14.977 1.00 89.19 365 GLU A C 1
ATOM 2745 O O . GLU A 1 365 ? -26.647 6.461 15.981 1.00 89.19 365 GLU A O 1
ATOM 2750 N N . ALA A 1 366 ? -25.229 5.140 14.855 1.00 88.12 366 ALA A N 1
ATOM 2751 C CA . ALA A 1 366 ? -25.201 4.089 15.870 1.00 88.12 366 ALA A CA 1
ATOM 2752 C C . ALA A 1 366 ? -24.614 4.587 17.205 1.00 88.12 366 ALA A C 1
ATOM 2754 O O . ALA A 1 366 ? -25.139 4.266 18.276 1.00 88.12 366 ALA A O 1
ATOM 2755 N N . SER A 1 367 ? -23.576 5.430 17.154 1.00 84.81 367 SER A N 1
ATOM 2756 C CA . SER A 1 367 ? -22.987 6.056 18.344 1.00 84.81 367 SER A CA 1
ATOM 2757 C C . SER A 1 367 ? -23.942 7.044 19.029 1.00 84.81 367 SER A C 1
ATOM 2759 O O . SER A 1 367 ? -24.042 7.058 20.260 1.00 84.81 367 SER A O 1
ATOM 2761 N N . SER A 1 368 ? -24.720 7.804 18.252 1.00 87.19 368 SER A N 1
ATOM 2762 C CA . SER A 1 368 ? -25.764 8.691 18.775 1.00 87.19 368 SER A CA 1
ATOM 2763 C C . SER A 1 368 ? -26.890 7.890 19.433 1.00 87.19 368 SER A C 1
ATOM 2765 O O . SER A 1 368 ? -27.292 8.190 20.558 1.00 87.19 368 SER A O 1
ATOM 2767 N N . ALA A 1 369 ? -27.336 6.802 18.795 1.00 84.19 369 ALA A N 1
ATOM 2768 C CA . ALA A 1 369 ? -28.356 5.910 19.345 1.00 84.19 369 ALA A CA 1
ATOM 2769 C C . ALA A 1 369 ? -27.924 5.269 20.680 1.00 84.19 369 ALA A C 1
ATOM 2771 O O . ALA A 1 369 ? -28.748 5.098 21.581 1.00 84.19 369 ALA A O 1
ATOM 2772 N N . LEU A 1 370 ? -26.631 4.962 20.849 1.00 84.06 370 LEU A N 1
ATOM 2773 C CA . LEU A 1 370 ? -26.065 4.498 22.122 1.00 84.06 370 LEU A CA 1
ATOM 2774 C C . LEU A 1 370 ? -26.171 5.560 23.228 1.00 84.06 370 LEU A C 1
ATOM 2776 O O . LEU A 1 370 ? -26.535 5.238 24.366 1.00 84.06 370 LEU A O 1
ATOM 2780 N N . ALA A 1 371 ? -25.856 6.819 22.915 1.00 83.12 371 ALA A N 1
ATOM 2781 C CA . ALA A 1 371 ? -25.926 7.928 23.866 1.00 83.12 371 ALA A CA 1
ATOM 2782 C C . ALA A 1 371 ? -27.378 8.259 24.260 1.00 83.12 371 ALA A C 1
ATOM 2784 O O . ALA A 1 371 ? -27.687 8.431 25.447 1.00 83.12 371 ALA A O 1
ATOM 2785 N N . GLU A 1 372 ? -28.289 8.277 23.287 1.00 81.38 372 GLU A N 1
ATOM 2786 C CA . GLU A 1 372 ? -29.722 8.472 23.516 1.00 81.38 372 GLU A CA 1
ATOM 2787 C C . GLU A 1 372 ? -30.319 7.330 24.346 1.00 81.38 372 GLU A C 1
ATOM 2789 O O . GLU A 1 372 ? -30.953 7.589 25.369 1.00 81.38 372 GLU A O 1
ATOM 2794 N N . GLY A 1 373 ? -30.038 6.069 23.999 1.00 79.06 373 GLY A N 1
ATOM 2795 C CA . GLY A 1 373 ? -30.524 4.904 24.746 1.00 79.06 373 GLY A CA 1
ATOM 2796 C C . GLY A 1 373 ? -30.095 4.920 26.217 1.00 79.06 373 GLY A C 1
ATOM 2797 O O . GLY A 1 373 ? -30.918 4.704 27.111 1.00 79.06 373 GLY A O 1
ATOM 2798 N N . ARG A 1 374 ? -28.829 5.268 26.495 1.00 82.44 374 ARG A N 1
ATOM 2799 C CA . ARG A 1 374 ? -28.316 5.408 27.871 1.00 82.44 374 ARG A CA 1
ATOM 2800 C C . ARG A 1 374 ? -28.981 6.554 28.631 1.00 82.44 374 ARG A C 1
ATOM 2802 O O . ARG A 1 374 ? -29.353 6.373 29.791 1.00 82.44 374 ARG A O 1
ATOM 2809 N N . SER A 1 375 ? -29.133 7.722 28.007 1.00 82.19 375 SER A N 1
ATOM 2810 C CA . SER A 1 375 ? -29.704 8.903 28.669 1.00 82.19 375 SER A CA 1
ATOM 2811 C C . SER A 1 375 ? -31.202 8.750 28.955 1.00 82.19 375 SER A C 1
ATOM 2813 O O . SER A 1 375 ? -31.647 9.053 30.065 1.00 82.19 375 SER A O 1
ATOM 2815 N N . VAL A 1 376 ? -31.972 8.196 28.014 1.00 83.06 376 VAL A N 1
ATOM 2816 C CA . VAL A 1 376 ? -33.400 7.893 28.194 1.00 83.06 376 VAL A CA 1
ATOM 2817 C C . VAL A 1 376 ? -33.594 6.841 29.288 1.00 83.06 376 VAL A C 1
ATOM 2819 O O . VAL A 1 376 ? -34.439 7.025 30.169 1.00 83.06 376 VAL A O 1
ATOM 2822 N N . ALA A 1 377 ? -32.785 5.777 29.305 1.00 84.31 377 ALA A N 1
ATOM 2823 C CA . ALA A 1 377 ? -32.832 4.767 30.362 1.00 84.31 377 ALA A CA 1
ATOM 2824 C C . ALA A 1 377 ? -32.493 5.351 31.746 1.00 84.31 377 ALA A C 1
ATOM 2826 O O . ALA A 1 377 ? -33.193 5.081 32.721 1.00 84.31 377 ALA A O 1
ATOM 2827 N N . ALA A 1 378 ? -31.466 6.203 31.842 1.00 84.81 378 ALA A N 1
ATOM 2828 C CA . ALA A 1 378 ? -31.088 6.845 33.100 1.00 84.81 378 ALA A CA 1
ATOM 2829 C C . ALA A 1 378 ? -32.189 7.782 33.630 1.00 84.81 378 ALA A C 1
ATOM 2831 O O . ALA A 1 378 ? -32.547 7.712 34.808 1.00 84.81 378 ALA A O 1
ATOM 2832 N N . MET A 1 379 ? -32.777 8.622 32.769 1.00 85.69 379 MET A N 1
ATOM 2833 C CA . MET A 1 379 ? -33.861 9.531 33.166 1.00 85.69 379 MET A CA 1
ATOM 2834 C C . MET A 1 379 ? -35.132 8.782 33.577 1.00 85.69 379 MET A C 1
ATOM 2836 O O . MET A 1 379 ? -35.762 9.143 34.572 1.00 85.69 379 MET A O 1
ATOM 2840 N N . THR A 1 380 ? -35.502 7.721 32.856 1.00 84.75 380 THR A N 1
ATOM 2841 C CA . THR A 1 380 ? -36.676 6.900 33.194 1.00 84.75 380 THR A CA 1
ATOM 2842 C C . THR A 1 380 ? -36.477 6.126 34.499 1.00 84.75 380 THR A C 1
ATOM 2844 O O . THR A 1 380 ? -37.388 6.107 35.328 1.00 84.75 380 THR A O 1
ATOM 2847 N N . MET A 1 381 ? -35.282 5.580 34.761 1.00 85.75 381 MET A N 1
ATOM 2848 C CA . MET A 1 381 ? -34.955 4.971 36.058 1.00 85.75 381 MET A CA 1
ATOM 2849 C C . MET A 1 381 ? -35.013 5.980 37.206 1.00 85.75 381 MET A C 1
ATOM 2851 O O . MET A 1 381 ? -35.614 5.680 38.236 1.00 85.75 381 MET A O 1
ATOM 2855 N N . LEU A 1 382 ? -34.443 7.180 37.040 1.00 87.56 382 LEU A N 1
ATOM 2856 C CA . LEU A 1 382 ? -34.505 8.239 38.055 1.00 87.56 382 LEU A CA 1
ATOM 2857 C C . LEU A 1 382 ? -35.949 8.679 38.333 1.00 87.56 382 LEU A C 1
ATOM 2859 O O . LEU A 1 382 ? -36.314 8.874 39.493 1.00 87.56 382 LEU A O 1
ATOM 2863 N N . ALA A 1 383 ? -36.789 8.782 37.298 1.00 87.56 383 ALA A N 1
ATOM 2864 C CA . ALA A 1 383 ? -38.204 9.109 37.447 1.00 87.56 383 ALA A CA 1
ATOM 2865 C C . ALA A 1 383 ? -38.976 8.015 38.207 1.00 87.56 383 ALA A C 1
ATOM 2867 O O . ALA A 1 383 ? -39.730 8.333 39.130 1.00 87.56 383 ALA A O 1
ATOM 2868 N N . ILE A 1 384 ? -38.757 6.734 37.879 1.00 90.12 384 ILE A N 1
ATOM 2869 C CA . ILE A 1 384 ? -39.364 5.601 38.597 1.00 90.12 384 ILE A CA 1
ATOM 2870 C C . ILE A 1 384 ? -38.874 5.578 40.047 1.00 90.12 384 ILE A C 1
ATOM 2872 O O . ILE A 1 384 ? -39.694 5.495 40.959 1.00 90.12 384 ILE A O 1
ATOM 2876 N N . MET A 1 385 ? -37.570 5.726 40.289 1.00 86.88 385 MET A N 1
ATOM 2877 C CA . MET A 1 385 ? -36.986 5.781 41.633 1.00 86.88 385 MET A CA 1
ATOM 2878 C C . MET A 1 385 ? -37.615 6.906 42.465 1.00 86.88 385 MET A C 1
ATOM 2880 O O . MET A 1 385 ? -38.115 6.662 43.564 1.00 86.88 385 MET A O 1
ATOM 2884 N N . GLY A 1 386 ? -37.664 8.124 41.915 1.00 87.81 386 GLY A N 1
ATOM 2885 C CA . GLY A 1 386 ? -38.263 9.289 42.563 1.00 87.81 386 GLY A CA 1
ATOM 2886 C C . GLY A 1 386 ? -39.746 9.092 42.874 1.00 87.81 386 GLY A C 1
ATOM 2887 O O . GLY A 1 386 ? -40.185 9.388 43.987 1.00 87.81 386 GLY A O 1
ATOM 2888 N N . LEU A 1 387 ? -40.512 8.522 41.937 1.00 89.69 387 LEU A N 1
ATOM 2889 C CA . LEU A 1 387 ? -41.922 8.190 42.144 1.00 89.69 387 LEU A CA 1
ATOM 2890 C C . LEU A 1 387 ? -42.097 7.143 43.252 1.00 89.69 387 LEU A C 1
ATOM 2892 O O . LEU A 1 387 ? -42.946 7.310 44.125 1.00 89.69 387 LEU A O 1
ATOM 2896 N N . THR A 1 388 ? -41.273 6.094 43.258 1.00 88.25 388 THR A N 1
ATOM 2897 C CA . THR A 1 388 ? -41.340 5.018 44.259 1.00 88.25 388 THR A CA 1
ATOM 2898 C C . THR A 1 388 ? -41.045 5.563 45.658 1.00 88.25 388 THR A C 1
ATOM 2900 O O . THR A 1 388 ? -41.805 5.314 46.594 1.00 88.25 388 THR A O 1
ATOM 2903 N N . VAL A 1 389 ? -39.999 6.386 45.797 1.00 88.75 389 VAL A N 1
ATOM 2904 C CA . VAL A 1 389 ? -39.642 7.059 47.056 1.00 88.75 389 VAL A CA 1
ATOM 2905 C C . VAL A 1 389 ? -40.758 8.001 47.516 1.00 88.75 389 VAL A C 1
ATOM 2907 O O . VAL A 1 389 ? -41.131 7.975 48.689 1.00 88.75 389 VAL A O 1
ATOM 2910 N N . ALA A 1 390 ? -41.347 8.787 46.610 1.00 85.44 390 ALA A N 1
ATOM 2911 C CA . ALA A 1 390 ? -42.455 9.684 46.934 1.00 85.44 390 ALA A CA 1
ATOM 2912 C C . ALA A 1 390 ? -43.701 8.922 47.422 1.00 85.44 390 ALA A C 1
ATOM 2914 O O . ALA A 1 390 ? -44.326 9.329 48.405 1.00 85.44 390 ALA A O 1
ATOM 2915 N N . VAL A 1 391 ? -44.042 7.796 46.784 1.00 87.50 391 VAL A N 1
ATOM 2916 C CA . VAL A 1 391 ? -45.161 6.932 47.199 1.00 87.50 391 VAL A CA 1
ATOM 2917 C C . VAL A 1 391 ? -44.884 6.292 48.560 1.00 87.50 391 VAL A C 1
ATOM 2919 O O . VAL A 1 391 ? -45.777 6.277 49.407 1.00 87.50 391 VAL A O 1
ATOM 2922 N N . LEU A 1 392 ? -43.660 5.821 48.817 1.00 85.25 392 LEU A N 1
ATOM 2923 C CA . LEU A 1 392 ? -43.274 5.242 50.110 1.00 85.25 392 LEU A CA 1
ATOM 2924 C C . LEU A 1 392 ? -43.289 6.276 51.238 1.00 85.25 392 LEU A C 1
ATOM 2926 O O . LEU A 1 392 ? -43.796 5.983 52.318 1.00 85.25 392 LEU A O 1
ATOM 2930 N N . LEU A 1 393 ? -42.810 7.498 50.986 1.00 86.00 393 LEU A N 1
ATOM 2931 C CA . LEU A 1 393 ? -42.892 8.612 51.935 1.00 86.00 393 LEU A CA 1
ATOM 2932 C C . LEU A 1 393 ? -44.347 8.972 52.249 1.00 86.00 393 LEU A C 1
ATOM 2934 O O . LEU A 1 393 ? -44.718 9.093 53.417 1.00 86.00 393 LEU A O 1
ATOM 2938 N N . ALA A 1 394 ? -45.195 9.099 51.225 1.00 81.38 394 ALA A N 1
ATOM 2939 C CA . ALA A 1 394 ? -46.613 9.390 51.409 1.00 81.38 394 ALA A CA 1
ATOM 2940 C C . ALA A 1 394 ? -47.333 8.268 52.179 1.00 81.38 394 ALA A C 1
ATOM 2942 O O . ALA A 1 394 ? -48.067 8.544 53.132 1.00 81.38 394 ALA A O 1
ATOM 2943 N N . ALA A 1 395 ? -47.090 7.004 51.820 1.00 82.19 395 ALA A N 1
ATOM 2944 C CA . ALA A 1 395 ? -47.649 5.843 52.507 1.00 82.19 395 ALA A CA 1
ATOM 2945 C C . ALA A 1 395 ? -47.150 5.743 53.957 1.00 82.19 395 ALA A C 1
ATOM 2947 O O . ALA A 1 395 ? -47.952 5.515 54.861 1.00 82.19 395 ALA A O 1
ATOM 2948 N N . GLY A 1 396 ? -45.861 5.991 54.201 1.00 80.44 396 GLY A N 1
ATOM 2949 C CA . GLY A 1 396 ? -45.254 6.005 55.531 1.00 80.44 396 GLY A CA 1
ATOM 2950 C C . GLY A 1 396 ? -45.851 7.078 56.442 1.00 80.44 396 GLY A C 1
ATOM 2951 O O . GLY A 1 396 ? -46.199 6.785 57.585 1.00 80.44 396 GLY A O 1
ATOM 2952 N N . LEU A 1 397 ? -46.070 8.294 55.932 1.00 81.25 397 LEU A N 1
ATOM 2953 C CA . LEU A 1 397 ? -46.727 9.371 56.683 1.00 81.25 397 LEU A CA 1
ATOM 2954 C C . LEU A 1 397 ? -48.188 9.035 57.027 1.00 81.25 397 LEU A C 1
ATOM 2956 O O . LEU A 1 397 ? -48.630 9.291 58.149 1.00 81.25 397 LEU A O 1
ATOM 2960 N N . VAL A 1 398 ? -48.938 8.436 56.095 1.00 79.62 398 VAL A N 1
ATOM 2961 C CA . VAL A 1 398 ? -50.337 8.025 56.317 1.00 79.62 398 VAL A CA 1
ATOM 2962 C C . VAL A 1 398 ? -50.425 6.868 57.316 1.00 79.62 398 VAL A C 1
ATOM 2964 O O . VAL A 1 398 ? -51.221 6.927 58.256 1.00 79.62 398 VAL A O 1
ATOM 2967 N N . ILE A 1 399 ? -49.594 5.835 57.155 1.00 79.00 399 ILE A N 1
ATOM 2968 C CA . ILE A 1 399 ? -49.561 4.669 58.047 1.00 79.00 399 ILE A CA 1
ATOM 2969 C C . ILE A 1 399 ? -49.089 5.091 59.444 1.00 79.00 399 ILE A C 1
ATOM 2971 O O . ILE A 1 399 ? -49.757 4.758 60.424 1.00 79.00 399 ILE A O 1
ATOM 2975 N N . GLY A 1 400 ? -48.028 5.896 59.545 1.00 75.25 400 GLY A N 1
ATOM 2976 C CA . GLY A 1 400 ? -47.528 6.439 60.809 1.00 75.25 400 GLY A CA 1
ATOM 2977 C C . GLY A 1 400 ? -48.598 7.236 61.556 1.00 75.25 400 GLY A C 1
ATOM 2978 O O . GLY A 1 400 ? -48.913 6.930 62.704 1.00 75.25 400 GLY A O 1
ATOM 2979 N N . ALA A 1 401 ? -49.267 8.178 60.883 1.00 72.75 401 ALA A N 1
ATOM 2980 C CA . ALA A 1 401 ? -50.361 8.940 61.489 1.00 72.75 401 ALA A CA 1
ATOM 2981 C C . ALA A 1 401 ? -51.546 8.053 61.929 1.00 72.75 401 ALA A C 1
ATOM 2983 O O . ALA A 1 401 ? -52.185 8.337 62.944 1.00 72.75 401 ALA A O 1
ATOM 2984 N N . SER A 1 402 ? -51.824 6.967 61.199 1.00 71.38 402 SER A N 1
ATOM 2985 C CA . SER A 1 402 ? -52.921 6.032 61.493 1.00 71.38 402 SER A CA 1
ATOM 2986 C C . SER A 1 402 ? -52.662 5.085 62.672 1.00 71.38 402 SER A C 1
ATOM 2988 O O . SER A 1 402 ? -53.614 4.516 63.203 1.00 71.38 402 SER A O 1
ATOM 2990 N N . ILE A 1 403 ? -51.402 4.904 63.077 1.00 72.56 403 ILE A N 1
ATOM 2991 C CA . ILE A 1 403 ? -50.993 4.014 64.175 1.00 72.56 403 ILE A CA 1
ATOM 2992 C C . ILE A 1 403 ? -50.643 4.836 65.422 1.00 72.56 403 ILE A C 1
ATOM 2994 O O . ILE A 1 403 ? -51.129 4.542 66.515 1.00 72.56 403 ILE A O 1
ATOM 2998 N N . SER A 1 404 ? -49.868 5.917 65.270 1.00 71.81 404 SER A N 1
ATOM 2999 C CA . SER A 1 404 ? -49.410 6.749 66.390 1.00 71.81 404 SER A CA 1
ATOM 3000 C C . SER A 1 404 ? -50.552 7.463 67.124 1.00 71.81 404 SER A C 1
ATOM 3002 O O . SER A 1 404 ? -50.472 7.655 68.336 1.00 71.81 404 SER A O 1
ATOM 3004 N N . GLY A 1 405 ? -51.631 7.838 66.427 1.00 70.50 405 GLY A N 1
ATOM 3005 C CA . GLY A 1 405 ? -52.802 8.484 67.034 1.00 70.50 405 GLY A CA 1
ATOM 3006 C C . GLY A 1 405 ? -53.551 7.585 68.034 1.00 70.50 405 GLY A C 1
ATOM 3007 O O . GLY A 1 405 ? -53.680 7.973 69.199 1.00 70.50 405 GLY A O 1
ATOM 3008 N N . PRO A 1 406 ? -54.022 6.393 67.615 1.00 70.00 406 PRO A N 1
ATOM 3009 C CA . PRO A 1 406 ? -54.695 5.437 68.496 1.00 70.00 406 PRO A CA 1
ATOM 3010 C C . PRO A 1 406 ? -53.821 4.935 69.654 1.00 70.00 406 PRO A C 1
ATOM 3012 O O . PRO A 1 406 ? -54.289 4.879 70.789 1.00 70.00 406 PRO A O 1
ATOM 3015 N N . LEU A 1 407 ? -52.535 4.656 69.413 1.00 68.81 407 LEU A N 1
ATOM 3016 C CA . LEU A 1 407 ? -51.599 4.244 70.468 1.00 68.81 407 LEU A CA 1
ATOM 3017 C C . LEU A 1 407 ? -51.376 5.342 71.518 1.00 68.81 407 LEU A C 1
ATOM 3019 O O . LEU A 1 407 ? -51.355 5.057 72.715 1.00 68.81 407 LEU A O 1
ATOM 3023 N N . ALA A 1 408 ? -51.269 6.608 71.103 1.00 70.94 408 ALA A N 1
ATOM 3024 C CA . ALA A 1 408 ? -51.149 7.726 72.038 1.00 70.94 408 ALA A CA 1
ATOM 3025 C C . ALA A 1 408 ? -52.438 7.983 72.842 1.00 70.94 408 ALA A C 1
ATOM 3027 O O . ALA A 1 408 ? -52.365 8.572 73.922 1.00 70.94 408 ALA A O 1
ATOM 3028 N N . ALA A 1 409 ? -53.604 7.588 72.320 1.00 68.00 409 ALA A N 1
ATOM 3029 C CA . ALA A 1 409 ? -54.879 7.643 73.034 1.00 68.00 409 ALA A CA 1
ATOM 3030 C C . ALA A 1 409 ? -55.003 6.501 74.059 1.00 68.00 409 ALA A C 1
ATOM 3032 O O . ALA A 1 409 ? -55.356 6.764 75.205 1.00 68.00 409 ALA A O 1
ATOM 3033 N N . LEU A 1 410 ? -54.613 5.276 73.686 1.00 67.06 410 LEU A N 1
ATOM 3034 C CA . LEU A 1 410 ? -54.527 4.115 74.585 1.00 67.06 410 LEU A CA 1
ATOM 3035 C C . LEU A 1 410 ? -53.549 4.348 75.744 1.00 67.06 410 LEU A C 1
ATOM 3037 O O . LEU A 1 410 ? -53.899 4.103 76.894 1.00 67.06 410 LEU A O 1
ATOM 3041 N N . ARG A 1 411 ? -52.360 4.902 75.465 1.00 71.19 411 ARG A N 1
ATOM 3042 C CA . ARG A 1 411 ? -51.378 5.275 76.498 1.00 71.19 411 ARG A CA 1
ATOM 3043 C C . ARG A 1 411 ? -51.952 6.279 77.502 1.00 71.19 411 ARG A C 1
ATOM 3045 O O . ARG A 1 411 ? -51.849 6.068 78.700 1.00 71.19 411 ARG A O 1
ATOM 3052 N N . ARG A 1 412 ? -52.612 7.339 77.018 1.00 70.38 412 ARG A N 1
ATOM 3053 C CA . ARG A 1 412 ? -53.244 8.352 77.884 1.00 70.38 412 ARG A CA 1
ATOM 3054 C C . ARG A 1 412 ? -54.425 7.809 78.691 1.00 70.38 412 ARG A C 1
ATOM 3056 O O . ARG A 1 412 ? -54.658 8.295 79.791 1.00 70.38 412 ARG A O 1
ATOM 3063 N N . ALA A 1 413 ? -55.166 6.834 78.166 1.00 64.56 413 ALA A N 1
ATOM 3064 C CA . ALA A 1 413 ? -56.227 6.160 78.910 1.00 64.56 413 ALA A CA 1
ATOM 3065 C C . ALA A 1 413 ? -55.658 5.269 80.028 1.00 64.56 413 ALA A C 1
ATOM 3067 O O . ALA A 1 413 ? -56.179 5.295 81.138 1.00 64.56 413 ALA A O 1
ATOM 3068 N N . MET A 1 414 ? -54.552 4.560 79.770 1.00 62.31 414 MET A N 1
ATOM 3069 C CA . MET A 1 414 ? -53.861 3.746 80.779 1.00 62.31 414 MET A CA 1
ATOM 3070 C C . MET A 1 414 ? -53.213 4.586 81.885 1.00 62.31 414 MET A C 1
ATOM 3072 O O . MET A 1 414 ? -53.358 4.241 83.054 1.00 62.31 414 MET A O 1
ATOM 3076 N N . ASP A 1 415 ? -52.579 5.715 81.549 1.00 67.31 415 ASP A N 1
ATOM 3077 C CA . ASP A 1 415 ? -52.000 6.628 82.550 1.00 67.31 415 ASP A CA 1
ATOM 3078 C C . ASP A 1 415 ? -53.082 7.217 83.482 1.00 67.31 415 ASP A C 1
ATOM 3080 O O . ASP A 1 415 ? -52.847 7.404 84.673 1.00 67.31 415 ASP A O 1
ATOM 3084 N N . ARG A 1 416 ? -54.295 7.468 82.963 1.00 65.69 416 ARG A N 1
ATOM 3085 C CA . ARG A 1 416 ? -55.439 7.967 83.751 1.00 65.69 416 ARG A CA 1
ATOM 3086 C C . ARG A 1 416 ? -56.114 6.880 84.591 1.00 65.69 416 ARG A C 1
ATOM 3088 O O . ARG A 1 416 ? -56.487 7.146 85.729 1.00 65.69 416 ARG A O 1
ATOM 3095 N N . LEU A 1 417 ? -56.201 5.655 84.071 1.00 62.56 417 LEU A N 1
ATOM 3096 C CA . LEU A 1 417 ? -56.717 4.502 84.815 1.00 62.56 417 LEU A CA 1
ATOM 3097 C C . LEU A 1 417 ? -55.780 4.124 85.974 1.00 62.56 417 LEU A C 1
ATOM 3099 O O . LEU A 1 417 ? -56.242 3.823 87.071 1.00 62.56 417 LEU A O 1
ATOM 3103 N N . ALA A 1 418 ? -54.462 4.224 85.764 1.00 58.94 418 ALA A N 1
ATOM 3104 C CA . ALA A 1 418 ? -53.449 4.028 86.802 1.00 58.94 418 ALA A CA 1
ATOM 3105 C C . ALA A 1 418 ? -53.452 5.134 87.878 1.00 58.94 418 ALA A C 1
ATOM 3107 O O . ALA A 1 418 ? -53.031 4.887 89.005 1.00 58.94 418 ALA A O 1
ATOM 3108 N N . ALA A 1 419 ? -53.958 6.331 87.557 1.00 60.62 419 ALA A N 1
ATOM 3109 C CA . ALA A 1 419 ? -54.130 7.442 88.496 1.00 60.62 419 ALA A CA 1
ATOM 3110 C C . ALA A 1 419 ? -55.435 7.370 89.322 1.00 60.62 419 ALA A C 1
ATOM 3112 O O . ALA A 1 419 ? -55.688 8.256 90.137 1.00 60.62 419 ALA A O 1
ATOM 3113 N N . GLY A 1 420 ? -56.248 6.317 89.149 1.00 55.50 420 GLY A N 1
ATOM 3114 C CA . GLY A 1 420 ? -57.454 6.063 89.948 1.00 55.50 420 GLY A CA 1
ATOM 3115 C C . GLY A 1 420 ? -58.743 6.701 89.418 1.00 55.50 420 GLY A C 1
ATOM 3116 O O . GLY A 1 420 ? -59.765 6.660 90.099 1.00 55.50 420 GLY A O 1
ATOM 3117 N N . GLU A 1 421 ? -58.731 7.272 88.212 1.00 56.69 421 GLU A N 1
ATOM 3118 C CA . GLU A 1 421 ? -59.936 7.785 87.552 1.00 56.69 421 GLU A CA 1
ATOM 3119 C C . GLU A 1 421 ? -60.656 6.637 86.821 1.00 56.69 421 GLU A C 1
ATOM 3121 O O . GLU A 1 421 ? -60.126 6.094 85.858 1.00 56.69 421 GLU A O 1
ATOM 3126 N N . THR A 1 422 ? -61.859 6.245 87.254 1.00 55.97 422 THR A N 1
ATOM 3127 C CA . THR A 1 422 ? -62.616 5.118 86.656 1.00 55.97 422 THR A CA 1
ATOM 3128 C C . THR A 1 422 ? -63.658 5.533 85.613 1.00 55.97 422 THR A C 1
ATOM 3130 O O . THR A 1 422 ? -64.208 4.673 84.926 1.00 55.97 422 THR A O 1
ATOM 3133 N N . ASP A 1 423 ? -63.888 6.835 85.435 1.00 57.22 423 ASP A N 1
ATOM 3134 C CA . ASP A 1 423 ? -64.761 7.388 84.394 1.00 57.22 423 ASP A CA 1
ATOM 3135 C C . ASP A 1 423 ? -63.922 7.841 83.187 1.00 57.22 423 ASP A C 1
ATOM 3137 O O . ASP A 1 423 ? -63.541 9.008 83.043 1.00 57.22 423 ASP A O 1
ATOM 3141 N N . ILE A 1 424 ? -63.530 6.871 82.354 1.00 62.00 424 ILE A N 1
ATOM 3142 C CA . ILE A 1 424 ? -62.713 7.109 81.161 1.00 62.00 424 ILE A CA 1
ATOM 3143 C C . ILE A 1 424 ? -63.442 6.589 79.927 1.00 62.00 424 ILE A C 1
ATOM 3145 O O . ILE A 1 424 ? -63.734 5.398 79.808 1.00 62.00 424 ILE A O 1
ATOM 3149 N N . ASP A 1 425 ? -63.683 7.495 78.985 1.00 57.72 425 ASP A N 1
ATOM 3150 C CA . ASP A 1 425 ? -64.300 7.198 77.698 1.00 57.72 425 ASP A CA 1
ATOM 3151 C C . ASP A 1 425 ? -63.274 6.483 76.796 1.00 57.72 425 ASP A C 1
ATOM 3153 O O . ASP A 1 425 ? -62.342 7.093 76.255 1.00 57.72 425 ASP A O 1
ATOM 3157 N N . LEU A 1 426 ? -63.373 5.154 76.720 1.00 57.34 426 LEU A N 1
ATOM 3158 C CA . LEU A 1 426 ? -62.518 4.327 75.869 1.00 57.34 426 LEU A CA 1
ATOM 3159 C C . LEU A 1 426 ? -63.061 4.338 74.428 1.00 57.34 426 LEU A C 1
ATOM 3161 O O . LEU A 1 426 ? -64.270 4.223 74.231 1.00 57.34 426 LEU A O 1
ATOM 3165 N N . PRO A 1 427 ? -62.199 4.442 73.400 1.00 60.38 427 PRO A N 1
ATOM 3166 C CA . PRO A 1 427 ? -62.649 4.401 72.011 1.00 60.38 427 PRO A CA 1
ATOM 3167 C C . PRO A 1 427 ? -63.378 3.082 71.695 1.00 60.38 427 PRO A C 1
ATOM 3169 O O . PRO A 1 427 ? -62.903 2.015 72.077 1.00 60.38 427 PRO A O 1
ATOM 3172 N N . GLU A 1 428 ? -64.513 3.155 70.984 1.00 57.75 428 GLU A N 1
ATOM 3173 C CA . GLU A 1 428 ? -65.346 1.994 70.619 1.00 57.75 428 GLU A CA 1
ATOM 3174 C C . GLU A 1 428 ? -64.519 0.863 69.980 1.00 57.75 428 GLU A C 1
ATOM 3176 O O . GLU A 1 428 ? -64.076 0.965 68.831 1.00 57.75 428 GLU A O 1
ATOM 3181 N N . ALA A 1 429 ? -64.361 -0.251 70.699 1.00 58.0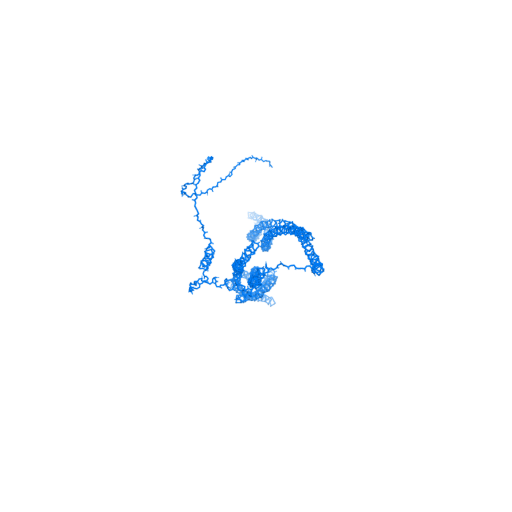9 429 ALA A N 1
ATOM 3182 C CA . ALA A 1 429 ? -63.723 -1.458 70.190 1.00 58.09 429 ALA A CA 1
ATOM 3183 C C . ALA A 1 429 ? -64.661 -2.157 69.193 1.00 58.09 429 ALA A C 1
ATOM 3185 O O . ALA A 1 429 ? -65.490 -2.988 69.554 1.00 58.09 429 ALA A O 1
ATOM 3186 N N . ARG A 1 430 ? -64.542 -1.822 67.905 1.00 59.03 430 ARG A N 1
ATOM 3187 C CA . ARG A 1 430 ? -65.357 -2.428 66.831 1.00 59.03 430 ARG A CA 1
ATOM 3188 C C . ARG A 1 430 ? -64.844 -3.800 66.363 1.00 59.03 430 ARG A C 1
ATOM 3190 O O . ARG A 1 430 ? -65.406 -4.358 65.425 1.00 59.03 430 ARG A O 1
ATOM 3197 N N . GLY A 1 431 ? -63.792 -4.332 66.997 1.00 57.47 431 GLY A N 1
ATOM 3198 C CA . GLY A 1 431 ? -63.317 -5.714 66.836 1.00 57.47 431 GLY A CA 1
ATOM 3199 C C . GLY A 1 431 ? -62.717 -6.061 65.470 1.00 57.47 431 GLY A C 1
ATOM 3200 O O . GLY A 1 431 ? -62.807 -7.211 65.050 1.00 57.47 431 GLY A O 1
ATOM 3201 N N . ARG A 1 432 ? -62.152 -5.092 64.736 1.00 62.19 432 ARG A N 1
ATOM 3202 C CA . ARG A 1 432 ? -61.712 -5.297 63.341 1.00 62.19 432 ARG A CA 1
ATOM 3203 C C . ARG A 1 432 ? -60.201 -5.203 63.122 1.00 62.19 432 ARG A C 1
ATOM 3205 O O . ARG A 1 432 ? -59.744 -5.553 62.037 1.00 62.19 432 ARG A O 1
ATOM 3212 N N . THR A 1 433 ? -59.423 -4.764 64.111 1.00 68.00 433 THR A N 1
ATOM 3213 C CA . THR A 1 433 ? -57.960 -4.608 64.006 1.00 68.00 433 THR A CA 1
ATOM 3214 C C . THR A 1 433 ? -57.229 -5.009 65.293 1.00 68.00 433 THR A C 1
ATOM 3216 O O . THR A 1 433 ? -57.838 -5.123 66.356 1.00 68.00 433 THR A O 1
ATOM 3219 N N . GLU A 1 434 ? -55.904 -5.186 65.226 1.00 67.69 434 GLU A N 1
ATOM 3220 C CA . GLU A 1 434 ? -55.061 -5.520 66.387 1.00 67.69 434 GLU A CA 1
ATOM 3221 C C . GLU A 1 434 ? -55.075 -4.426 67.475 1.00 67.69 434 GLU A C 1
ATOM 3223 O O . GLU A 1 434 ? -54.956 -4.726 68.660 1.00 67.69 434 GLU A O 1
ATOM 3228 N N . LEU A 1 435 ? -55.283 -3.161 67.089 1.00 63.75 435 LEU A N 1
ATOM 3229 C CA . LEU A 1 435 ? -55.402 -2.031 68.020 1.00 63.75 435 LEU A CA 1
ATOM 3230 C C . LEU A 1 435 ? -56.764 -2.005 68.742 1.00 63.75 435 LEU A C 1
ATOM 3232 O O . LEU A 1 435 ? -56.833 -1.564 69.888 1.00 63.75 435 LEU A O 1
ATOM 3236 N N . ASP A 1 436 ? -57.825 -2.538 68.122 1.00 61.62 436 ASP A N 1
ATOM 3237 C CA . ASP A 1 436 ? -59.139 -2.699 68.766 1.00 61.62 436 ASP A CA 1
ATOM 3238 C C . ASP A 1 436 ? -59.118 -3.815 69.824 1.00 61.62 436 ASP A C 1
ATOM 3240 O O . ASP A 1 436 ? -59.780 -3.706 70.855 1.00 61.62 436 ASP A O 1
ATOM 3244 N N . ALA A 1 437 ? -58.328 -4.873 69.596 1.00 63.56 437 ALA A N 1
ATOM 3245 C CA . ALA A 1 437 ? -58.127 -5.952 70.565 1.00 63.56 437 ALA A CA 1
ATOM 3246 C C . ALA A 1 437 ? -57.411 -5.451 71.833 1.00 63.56 437 ALA A C 1
ATOM 3248 O O . ALA A 1 437 ? -57.792 -5.824 72.941 1.00 63.56 437 ALA A O 1
ATOM 3249 N N . MET A 1 438 ? -56.443 -4.537 71.689 1.00 59.59 438 MET A N 1
ATOM 3250 C CA . MET A 1 438 ? -55.795 -3.877 72.831 1.00 59.59 438 MET A CA 1
ATOM 3251 C C . MET A 1 438 ? -56.761 -2.952 73.590 1.00 59.59 438 MET A C 1
ATOM 3253 O O . MET A 1 438 ? -56.750 -2.950 74.818 1.00 59.59 438 MET A O 1
ATOM 3257 N N . ALA A 1 439 ? -57.639 -2.214 72.900 1.00 58.62 439 ALA A N 1
ATOM 3258 C CA . ALA A 1 439 ? -58.672 -1.389 73.540 1.00 58.62 439 ALA A CA 1
ATOM 3259 C C . ALA A 1 439 ? -59.711 -2.215 74.320 1.00 58.62 439 ALA A C 1
ATOM 3261 O O . ALA A 1 439 ? -60.122 -1.810 75.408 1.00 58.62 439 ALA A O 1
ATOM 3262 N N . ALA A 1 440 ? -60.067 -3.406 73.827 1.00 58.28 440 ALA A N 1
ATOM 3263 C CA . ALA A 1 440 ? -60.912 -4.354 74.552 1.00 58.28 440 ALA A CA 1
ATOM 3264 C C . ALA A 1 440 ? -60.221 -4.910 75.814 1.00 58.28 440 ALA A C 1
ATOM 3266 O O . ALA A 1 440 ? -60.853 -5.017 76.862 1.00 58.28 440 ALA A O 1
ATOM 3267 N N . SER A 1 441 ? -58.914 -5.194 75.762 1.00 59.47 441 SER A N 1
ATOM 3268 C CA . SER A 1 441 ? -58.147 -5.618 76.944 1.00 59.47 441 SER A CA 1
ATOM 3269 C C . SER A 1 441 ? -58.013 -4.518 78.009 1.00 59.47 441 SER A C 1
ATOM 3271 O O . SER A 1 441 ? -58.002 -4.827 79.198 1.00 59.47 441 SER A O 1
ATOM 3273 N N . VAL A 1 442 ? -57.976 -3.240 77.612 1.00 57.88 442 VAL A N 1
ATOM 3274 C CA . VAL A 1 442 ? -58.000 -2.091 78.542 1.00 57.88 442 VAL A CA 1
ATOM 3275 C C . VAL A 1 442 ? -59.381 -1.910 79.192 1.00 57.88 442 VAL A C 1
ATOM 3277 O O . VAL A 1 442 ? -59.459 -1.572 80.371 1.00 57.88 442 VAL A O 1
ATOM 3280 N N . ALA A 1 443 ? -60.472 -2.223 78.482 1.00 56.03 443 ALA A N 1
ATOM 3281 C CA . ALA A 1 443 ? -61.824 -2.239 79.053 1.00 56.03 443 ALA A CA 1
ATOM 3282 C C . ALA A 1 443 ? -62.009 -3.349 80.109 1.00 56.03 443 ALA A C 1
ATOM 3284 O O . ALA A 1 443 ? -62.639 -3.120 81.137 1.00 56.03 443 ALA A O 1
ATOM 3285 N N . VAL A 1 444 ? -61.378 -4.514 79.917 1.00 55.94 444 VAL A N 1
ATOM 3286 C CA . VAL A 1 444 ? -61.367 -5.617 80.900 1.00 55.94 444 VAL A CA 1
ATOM 3287 C C . VAL A 1 444 ? -60.547 -5.270 82.156 1.00 55.94 444 VAL A C 1
ATOM 3289 O O . VAL A 1 444 ? -60.836 -5.773 83.240 1.00 55.94 444 VAL A O 1
ATOM 3292 N N . PHE A 1 445 ? -59.548 -4.386 82.047 1.00 51.69 445 PHE A N 1
ATOM 3293 C CA . PHE A 1 445 ? -58.763 -3.901 83.191 1.00 51.69 445 PHE A CA 1
ATOM 3294 C C . PHE A 1 445 ? -59.527 -2.883 84.054 1.00 51.69 445 PHE A C 1
ATOM 3296 O O . PHE A 1 445 ? -59.387 -2.902 85.275 1.00 51.69 445 PHE A O 1
ATOM 3303 N N . ARG A 1 446 ? -60.378 -2.045 83.439 1.00 50.84 446 ARG A N 1
ATOM 3304 C CA . ARG A 1 446 ? -61.335 -1.172 84.147 1.00 50.84 446 ARG A CA 1
ATOM 3305 C C . ARG A 1 446 ? -62.325 -1.994 84.982 1.00 50.84 446 ARG A C 1
ATOM 3307 O O . ARG A 1 446 ? -62.618 -1.623 86.114 1.00 50.84 446 ARG A O 1
ATOM 3314 N N . ASP A 1 447 ? -62.787 -3.122 84.445 1.00 46.72 447 ASP A N 1
ATOM 3315 C CA . ASP A 1 447 ? -63.834 -3.938 85.072 1.00 46.72 447 ASP A CA 1
ATOM 3316 C C . ASP A 1 447 ? -63.295 -4.898 86.165 1.00 46.72 447 ASP A C 1
ATOM 3318 O O . ASP A 1 447 ? -64.058 -5.349 87.013 1.00 46.72 447 ASP A O 1
ATOM 3322 N N . ASN A 1 448 ? -61.980 -5.160 86.227 1.00 44.94 448 ASN A N 1
ATOM 3323 C CA . ASN A 1 448 ? -61.348 -6.022 87.249 1.00 44.94 448 ASN A CA 1
ATOM 3324 C C . ASN A 1 448 ? -60.795 -5.268 88.482 1.00 44.94 448 ASN A C 1
ATOM 3326 O O . ASN A 1 448 ? -60.165 -5.875 89.348 1.00 44.94 448 ASN A O 1
ATOM 3330 N N . ALA A 1 449 ? -61.022 -3.955 88.593 1.00 43.62 449 ALA A N 1
ATOM 3331 C CA . ALA A 1 449 ? -60.545 -3.135 89.716 1.00 43.62 449 ALA A CA 1
ATOM 3332 C C . ALA A 1 449 ? -61.478 -3.133 90.953 1.00 43.62 449 ALA A C 1
ATOM 3334 O O . ALA A 1 449 ? -61.171 -2.473 91.945 1.00 43.62 449 ALA A O 1
ATOM 3335 N N . LEU A 1 450 ? -62.594 -3.873 90.923 1.00 38.38 450 LEU A N 1
ATOM 3336 C CA . LEU A 1 450 ? -63.615 -3.912 91.982 1.00 38.38 450 LEU A CA 1
ATOM 3337 C C . LEU A 1 450 ? -63.888 -5.325 92.519 1.00 38.38 450 LEU A C 1
ATOM 3339 O O . LEU A 1 450 ? -65.039 -5.678 92.740 1.00 38.38 450 LEU A O 1
ATOM 3343 N N . ASP A 1 451 ? -62.855 -6.132 92.772 1.00 35.38 451 ASP A N 1
ATOM 3344 C CA . ASP A 1 451 ? -63.035 -7.240 93.718 1.00 35.38 451 ASP A CA 1
ATOM 3345 C C . ASP A 1 451 ? -61.715 -7.746 94.313 1.00 35.38 451 ASP A C 1
ATOM 3347 O O . ASP A 1 451 ? -60.905 -8.412 93.664 1.00 35.38 451 ASP A O 1
ATOM 3351 N N . ARG A 1 452 ? -61.484 -7.431 95.591 1.00 34.16 452 ARG A N 1
ATOM 3352 C CA . ARG A 1 452 ? -60.489 -8.109 96.431 1.00 34.16 452 ARG A CA 1
ATOM 3353 C C . ARG A 1 452 ? -61.060 -8.303 97.828 1.00 34.16 452 ARG A C 1
ATOM 3355 O O . ARG A 1 452 ? -61.112 -7.369 98.621 1.00 34.16 452 ARG A O 1
ATOM 3362 N N . GLY A 1 453 ? -61.408 -9.551 98.132 1.00 34.12 453 GLY A N 1
ATOM 3363 C CA . GLY A 1 453 ? -61.948 -9.951 99.428 1.00 34.12 453 GLY A CA 1
ATOM 3364 C C . GLY A 1 453 ? -61.735 -11.428 99.758 1.00 34.12 453 GLY A C 1
ATOM 3365 O O . GLY A 1 453 ? -62.705 -12.125 99.984 1.00 34.12 453 GLY A O 1
ATOM 3366 N N . GLN A 1 454 ? -60.465 -11.856 99.778 1.00 35.09 454 GLN A N 1
ATOM 3367 C CA . GLN A 1 454 ? -59.857 -12.881 100.655 1.00 35.09 454 GLN A CA 1
ATOM 3368 C C . GLN A 1 454 ? -60.508 -14.278 100.798 1.00 35.09 454 GLN A C 1
ATOM 3370 O O . GLN A 1 454 ? -61.624 -14.396 101.275 1.00 35.09 454 GLN A O 1
ATOM 3375 N N . LEU A 1 455 ? -59.717 -15.350 100.602 1.00 31.50 455 LEU A N 1
ATOM 3376 C CA . LEU A 1 455 ? -59.391 -16.320 101.674 1.00 31.50 455 LEU A CA 1
ATOM 3377 C C . LEU A 1 455 ? -58.423 -17.427 101.203 1.00 31.50 455 LEU A C 1
ATOM 3379 O O . LEU A 1 455 ? -58.727 -18.269 100.366 1.00 31.50 455 LEU A O 1
ATOM 3383 N N . ALA A 1 456 ? -57.229 -17.367 101.789 1.00 43.69 456 ALA A N 1
ATOM 3384 C CA . ALA A 1 456 ? -56.286 -18.424 102.156 1.00 43.69 456 ALA A CA 1
ATOM 3385 C C . ALA A 1 456 ? -56.645 -19.905 101.861 1.00 43.69 456 ALA A C 1
ATOM 3387 O O . ALA A 1 456 ? -56.868 -20.681 102.786 1.00 43.69 456 ALA A O 1
ATOM 3388 N N . ALA A 1 457 ? -56.588 -20.318 100.588 1.00 48.16 457 ALA A N 1
ATOM 3389 C CA . ALA A 1 457 ? -56.331 -21.713 100.182 1.00 48.16 457 ALA A CA 1
ATOM 3390 C C . ALA A 1 457 ? -55.752 -21.842 98.747 1.00 48.16 457 ALA A C 1
ATOM 3392 O O . ALA A 1 457 ? -55.952 -22.854 98.082 1.00 48.16 457 ALA A O 1
ATOM 3393 N N . ALA A 1 458 ? -55.052 -20.816 98.239 1.00 47.78 458 ALA A N 1
ATOM 3394 C CA . ALA A 1 458 ? -54.474 -20.798 96.883 1.00 47.78 458 ALA A CA 1
ATOM 3395 C C . ALA A 1 458 ? -52.931 -20.778 96.849 1.00 47.78 458 ALA A C 1
ATOM 3397 O O . ALA A 1 458 ? -52.345 -20.879 95.775 1.00 47.78 458 ALA A O 1
ATOM 3398 N N . GLN A 1 459 ? -52.263 -20.702 98.005 1.00 47.53 459 GLN A N 1
ATOM 3399 C CA . GLN A 1 459 ? -50.811 -20.493 98.079 1.00 47.53 459 GLN A CA 1
ATOM 3400 C C . GLN A 1 459 ? -49.991 -21.673 97.514 1.00 47.53 459 GLN A C 1
ATOM 3402 O O . GLN A 1 459 ? -48.906 -21.473 96.976 1.00 47.53 459 GLN A O 1
ATOM 3407 N N . GLU A 1 460 ? -50.510 -22.903 97.564 1.00 50.91 460 GLU A N 1
ATOM 3408 C CA . GLU A 1 460 ? -49.799 -24.096 97.071 1.00 50.91 460 GLU A CA 1
ATOM 3409 C C . GLU A 1 460 ? -49.999 -24.340 95.565 1.00 50.91 460 GLU A C 1
ATOM 3411 O O . GLU A 1 460 ? -49.053 -24.704 94.863 1.00 50.91 460 GLU A O 1
ATOM 3416 N N . ALA A 1 461 ? -51.191 -24.051 95.026 1.00 53.09 461 ALA A N 1
ATOM 3417 C CA . ALA A 1 461 ? -51.440 -24.087 93.581 1.00 53.09 461 ALA A CA 1
ATOM 3418 C C . ALA A 1 461 ? -50.775 -22.901 92.857 1.00 53.09 461 ALA A C 1
ATOM 3420 O O . ALA A 1 461 ? -50.290 -23.055 91.732 1.00 53.09 461 ALA A O 1
ATOM 3421 N N . GLU A 1 462 ? -50.700 -21.739 93.513 1.00 53.28 462 GLU A N 1
ATOM 3422 C CA . GLU A 1 462 ? -50.005 -20.556 93.016 1.00 53.28 462 GLU A CA 1
ATOM 3423 C C . GLU A 1 462 ? -48.494 -20.774 92.994 1.00 53.28 462 GLU A C 1
ATOM 3425 O O . GLU A 1 462 ? -47.904 -20.532 91.952 1.00 53.28 462 GLU A O 1
ATOM 3430 N N . ASN A 1 463 ? -47.874 -21.346 94.033 1.00 58.62 463 ASN A N 1
ATOM 3431 C CA . ASN A 1 463 ? -46.446 -21.690 94.000 1.00 58.62 463 ASN A CA 1
ATOM 3432 C C . ASN A 1 463 ? -46.116 -22.705 92.890 1.00 58.62 463 ASN A C 1
ATOM 3434 O O . ASN A 1 463 ? -45.163 -22.498 92.150 1.00 58.62 463 ASN A O 1
ATOM 3438 N N . ALA A 1 464 ? -46.947 -23.732 92.663 1.00 62.16 464 ALA A N 1
ATOM 3439 C CA . ALA A 1 464 ? -46.741 -24.681 91.560 1.00 62.16 464 ALA A CA 1
ATOM 3440 C C . ALA A 1 464 ? -47.005 -24.079 90.159 1.00 62.16 464 ALA A C 1
ATOM 3442 O O . ALA A 1 464 ? -46.434 -24.525 89.158 1.00 62.16 464 ALA A O 1
ATOM 3443 N N . ALA A 1 465 ? -47.892 -23.087 90.040 1.00 64.06 465 ALA A N 1
ATOM 3444 C CA . ALA A 1 465 ? -48.123 -22.333 88.804 1.00 64.06 465 ALA A CA 1
ATOM 3445 C C . ALA A 1 465 ? -47.081 -21.222 88.582 1.00 64.06 465 ALA A C 1
ATOM 3447 O O . ALA A 1 465 ? -46.822 -20.861 87.433 1.00 64.06 465 ALA A O 1
ATOM 3448 N N . ARG A 1 466 ? -46.489 -20.694 89.658 1.00 66.38 466 ARG A N 1
ATOM 3449 C CA . ARG A 1 466 ? -45.399 -19.712 89.680 1.00 66.38 466 ARG A CA 1
ATOM 3450 C C . ARG A 1 466 ? -44.079 -20.392 89.341 1.00 66.38 466 ARG A C 1
ATOM 3452 O O . ARG A 1 466 ? -43.408 -19.910 88.447 1.00 66.38 466 ARG A O 1
ATOM 3459 N N . ASP A 1 467 ? -43.813 -21.579 89.884 1.00 68.81 467 ASP A N 1
ATOM 3460 C CA . ASP A 1 467 ? -42.679 -22.436 89.514 1.00 68.81 467 ASP A CA 1
ATOM 3461 C C . ASP A 1 467 ? -42.751 -22.913 88.061 1.00 68.81 467 ASP A C 1
ATOM 3463 O O . ASP A 1 467 ? -41.737 -22.945 87.370 1.00 68.81 467 ASP A O 1
ATOM 3467 N N . ARG A 1 468 ? -43.939 -23.298 87.568 1.00 73.12 468 ARG A N 1
ATOM 3468 C CA . ARG A 1 468 ? -44.122 -23.654 86.149 1.00 73.12 468 ARG A CA 1
ATOM 3469 C C . ARG A 1 468 ? -43.949 -22.447 85.230 1.00 73.12 468 ARG A C 1
ATOM 3471 O O . ARG A 1 468 ? -43.364 -22.596 84.163 1.00 73.12 468 ARG A O 1
ATOM 3478 N N . ARG A 1 469 ? -44.411 -21.260 85.644 1.00 73.19 469 ARG A N 1
ATOM 3479 C CA . ARG A 1 469 ? -44.176 -20.005 84.914 1.00 73.19 469 ARG A CA 1
ATOM 3480 C C . ARG A 1 469 ? -42.715 -19.580 84.941 1.00 73.19 469 ARG A C 1
ATOM 3482 O O . ARG A 1 469 ? -42.221 -19.214 83.888 1.00 73.19 469 ARG A O 1
ATOM 3489 N N . MET A 1 470 ? -42.040 -19.670 86.085 1.00 73.12 470 MET A N 1
ATOM 3490 C CA . MET A 1 470 ? -40.610 -19.383 86.223 1.00 73.12 470 MET A CA 1
ATOM 3491 C C . MET A 1 470 ? -39.788 -20.338 85.366 1.00 73.12 470 MET A C 1
ATOM 3493 O O . MET A 1 470 ? -39.013 -19.874 84.550 1.00 73.12 470 MET A O 1
ATOM 3497 N N . ARG A 1 471 ? -40.039 -21.654 85.424 1.00 77.38 471 ARG A N 1
ATOM 3498 C CA . ARG A 1 471 ? -39.345 -22.630 84.563 1.00 77.38 471 ARG A CA 1
ATOM 3499 C C . ARG A 1 471 ? -39.603 -22.411 83.072 1.00 77.38 471 ARG A C 1
ATOM 3501 O O . ARG A 1 471 ? -38.699 -22.598 82.265 1.00 77.38 471 ARG A O 1
ATOM 3508 N N . HIS A 1 472 ? -40.822 -22.030 82.692 1.00 79.19 472 HIS A N 1
ATOM 3509 C CA . HIS A 1 472 ? -41.143 -21.707 81.301 1.00 79.19 472 HIS A CA 1
ATOM 3510 C C . HIS A 1 472 ? -40.495 -20.389 80.849 1.00 79.19 472 HIS A C 1
ATOM 3512 O O . HIS A 1 472 ? -39.978 -20.322 79.738 1.00 79.19 472 HIS A O 1
ATOM 3518 N N . LEU A 1 473 ? -40.472 -19.367 81.712 1.00 80.50 473 LEU A N 1
ATOM 3519 C CA . LEU A 1 473 ? -39.750 -18.115 81.485 1.00 80.50 473 LEU A CA 1
ATOM 3520 C C . LEU A 1 473 ? -38.246 -18.359 81.372 1.00 80.50 473 LEU A C 1
ATOM 3522 O O . LEU A 1 473 ? -37.663 -17.895 80.407 1.00 80.50 473 LEU A O 1
ATOM 3526 N N . ASP A 1 474 ? -37.640 -19.147 82.259 1.00 81.69 474 ASP A N 1
ATOM 3527 C CA . ASP A 1 474 ? -36.224 -19.522 82.188 1.00 81.69 474 ASP A CA 1
ATOM 3528 C C . ASP A 1 474 ? -35.896 -20.261 80.888 1.00 81.69 474 ASP A C 1
ATOM 3530 O O . ASP A 1 474 ? -34.882 -19.974 80.258 1.00 81.69 474 ASP A O 1
ATOM 3534 N N . GLN A 1 475 ? -36.765 -21.171 80.434 1.00 83.75 475 GLN A N 1
ATOM 3535 C CA . GLN A 1 475 ? -36.600 -21.841 79.140 1.00 83.75 475 GLN A CA 1
ATOM 3536 C C . GLN A 1 475 ? -36.717 -20.875 77.954 1.00 83.75 475 GLN A C 1
ATOM 3538 O O . GLN A 1 475 ? -35.939 -20.979 77.008 1.00 83.75 475 GLN A O 1
ATOM 3543 N N . LEU A 1 476 ? -37.662 -19.931 77.992 1.00 82.62 476 LEU A N 1
ATOM 3544 C CA . LEU A 1 476 ? -37.815 -18.905 76.955 1.00 82.62 476 LEU A CA 1
ATOM 3545 C C . LEU A 1 476 ? -36.635 -17.923 76.948 1.00 82.62 476 LEU A C 1
ATOM 3547 O O . LEU A 1 476 ? -36.147 -17.578 75.876 1.00 82.62 476 LEU A O 1
ATOM 3551 N N . ILE A 1 477 ? -36.152 -17.519 78.124 1.00 85.25 477 ILE A N 1
ATOM 3552 C CA . ILE A 1 477 ? -34.978 -16.662 78.328 1.00 85.25 477 ILE A CA 1
ATOM 3553 C C . ILE A 1 477 ? -33.724 -17.373 77.816 1.00 85.25 477 ILE A C 1
ATOM 3555 O O . ILE A 1 477 ? -32.984 -16.785 77.036 1.00 85.25 477 ILE A O 1
ATOM 3559 N N . ALA A 1 478 ? -33.509 -18.643 78.174 1.00 84.19 478 ALA A N 1
ATOM 3560 C CA . ALA A 1 478 ? -32.370 -19.431 77.703 1.00 84.19 478 ALA A CA 1
ATOM 3561 C C . ALA A 1 478 ? -32.413 -19.674 76.184 1.00 84.19 478 ALA A C 1
ATOM 3563 O O . ALA A 1 478 ? -31.391 -19.566 75.509 1.00 84.19 478 ALA A O 1
ATOM 3564 N N . GLY A 1 479 ? -33.592 -19.960 75.621 1.00 87.06 479 GLY A N 1
ATOM 3565 C CA . GLY A 1 479 ? -33.772 -20.097 74.173 1.00 87.06 479 GLY A CA 1
ATOM 3566 C C . GLY A 1 479 ? -33.547 -18.782 73.420 1.00 87.06 479 GLY A C 1
ATOM 3567 O O . GLY A 1 479 ? -32.924 -18.775 72.356 1.00 87.06 479 GLY A O 1
ATOM 3568 N N . PHE A 1 480 ? -34.004 -17.661 73.984 1.00 88.06 480 PHE A N 1
ATOM 3569 C CA . PHE A 1 480 ? -33.757 -16.323 73.453 1.00 88.06 480 PHE A CA 1
ATOM 3570 C C . PHE A 1 480 ? -32.267 -15.962 73.505 1.00 88.06 480 PHE A C 1
ATOM 3572 O O . PHE A 1 480 ? -31.713 -15.566 72.483 1.00 88.06 480 PHE A O 1
ATOM 3579 N N . GLU A 1 481 ? -31.607 -16.169 74.648 1.00 86.94 481 GLU A N 1
ATOM 3580 C CA . GLU A 1 481 ? -30.169 -15.937 74.839 1.00 86.94 481 GLU A CA 1
ATOM 3581 C C . GLU A 1 481 ? -29.333 -16.760 73.852 1.00 86.94 481 GLU A C 1
ATOM 3583 O O . GLU A 1 481 ? -28.457 -16.210 73.189 1.00 86.94 481 GLU A O 1
ATOM 3588 N N . ALA A 1 482 ? -29.654 -18.045 73.668 1.00 88.50 482 ALA A N 1
ATOM 3589 C CA . ALA A 1 482 ? -28.975 -18.902 72.699 1.00 88.50 482 ALA A CA 1
ATOM 3590 C C . ALA A 1 482 ? -29.178 -18.431 71.247 1.00 88.50 482 ALA A C 1
ATOM 3592 O O . ALA A 1 482 ? -28.217 -18.357 70.484 1.00 88.50 482 ALA A O 1
ATOM 3593 N N . THR A 1 483 ? -30.409 -18.076 70.864 1.00 90.31 483 THR A N 1
ATOM 3594 C CA . THR A 1 483 ? -30.729 -17.639 69.490 1.00 90.31 483 THR A CA 1
ATOM 3595 C C . THR A 1 483 ? -30.067 -16.304 69.157 1.00 90.31 483 THR A C 1
ATOM 3597 O O . THR A 1 483 ? -29.509 -16.127 68.077 1.00 90.31 483 THR A O 1
ATOM 3600 N N . VAL A 1 484 ? -30.111 -15.355 70.092 1.00 91.50 484 VAL A N 1
ATOM 3601 C CA . VAL A 1 484 ? -29.479 -14.042 69.944 1.00 91.50 484 VAL A CA 1
ATOM 3602 C C . VAL A 1 484 ? -27.956 -14.155 69.989 1.00 91.50 484 VAL A C 1
ATOM 3604 O O . VAL A 1 484 ? -27.278 -13.490 69.208 1.00 91.50 484 VAL A O 1
ATOM 3607 N N . GLY A 1 485 ? -27.415 -15.012 70.858 1.00 89.44 485 GLY A N 1
ATOM 3608 C CA . GLY A 1 485 ? -25.989 -15.318 70.921 1.00 89.44 485 GLY A CA 1
ATOM 3609 C C . GLY A 1 485 ? -25.460 -15.873 69.599 1.00 89.44 485 GLY A C 1
ATOM 3610 O O . GLY A 1 485 ? -24.470 -15.354 69.084 1.00 89.44 485 GLY A O 1
ATOM 3611 N N . ASP A 1 486 ? -26.157 -16.851 69.007 1.00 91.88 486 ASP A N 1
ATOM 3612 C CA . ASP A 1 486 ? -25.828 -17.400 67.684 1.00 91.88 486 ASP A CA 1
ATOM 3613 C C . ASP A 1 486 ? -25.939 -16.328 66.586 1.00 91.88 486 ASP A C 1
ATOM 3615 O O . ASP A 1 486 ? -25.009 -16.142 65.803 1.00 91.88 486 ASP A O 1
ATOM 3619 N N . ALA A 1 487 ? -27.023 -15.543 66.568 1.00 89.44 487 ALA A N 1
ATOM 3620 C CA . ALA A 1 487 ? -27.206 -14.467 65.591 1.00 89.44 487 ALA A CA 1
ATOM 3621 C C . ALA A 1 487 ? -26.089 -13.409 65.656 1.00 89.44 487 ALA A C 1
ATOM 3623 O O . ALA A 1 487 ? -25.564 -13.008 64.618 1.00 89.44 487 ALA A O 1
ATOM 3624 N N . LEU A 1 488 ? -25.687 -12.984 66.858 1.00 91.62 488 LEU A N 1
ATOM 3625 C CA . LEU A 1 488 ? -24.587 -12.036 67.050 1.00 91.62 488 LEU A CA 1
ATOM 3626 C C . LEU A 1 488 ? -23.224 -12.652 66.720 1.00 91.62 488 LEU A C 1
ATOM 3628 O O . LEU A 1 488 ? -22.361 -11.953 66.202 1.00 91.62 488 LEU A O 1
ATOM 3632 N N . SER A 1 489 ? -23.011 -13.943 66.993 1.00 90.94 489 SER A N 1
ATOM 3633 C CA . SER A 1 489 ? -21.773 -14.635 66.606 1.00 90.94 489 SER A CA 1
ATOM 3634 C C . SER A 1 489 ? -21.635 -14.741 65.087 1.00 90.94 489 SER A C 1
ATOM 3636 O O . SER A 1 489 ? -20.545 -14.552 64.556 1.00 90.94 489 SER A O 1
ATOM 3638 N N . ARG A 1 490 ? -22.738 -14.998 64.373 1.00 92.00 490 ARG A N 1
ATOM 3639 C CA . ARG A 1 490 ? -22.766 -14.972 62.902 1.00 92.00 490 ARG A CA 1
ATOM 3640 C C . ARG A 1 490 ? -22.545 -13.565 62.352 1.00 92.00 490 ARG A C 1
ATOM 3642 O O . ARG A 1 490 ? -21.900 -13.425 61.321 1.00 92.00 490 ARG A O 1
ATOM 3649 N N . LEU A 1 491 ? -23.063 -12.540 63.031 1.00 92.69 491 LEU A N 1
ATOM 3650 C CA . LEU A 1 491 ? -22.854 -11.143 62.648 1.00 92.69 491 LEU A CA 1
ATOM 3651 C C . LEU A 1 491 ? -21.384 -10.723 62.805 1.00 92.69 491 LEU A C 1
ATOM 3653 O O . LEU A 1 491 ? -20.853 -10.089 61.900 1.00 92.69 491 LEU A O 1
ATOM 3657 N N . ASP A 1 492 ? -20.726 -11.113 63.903 1.00 89.75 492 ASP A N 1
ATOM 3658 C CA . ASP A 1 492 ? -19.282 -10.896 64.095 1.00 89.75 492 ASP A CA 1
ATOM 3659 C C . ASP A 1 492 ? -18.468 -11.607 63.004 1.00 89.75 492 ASP A C 1
ATOM 3661 O O . ASP A 1 492 ? -17.617 -10.981 62.379 1.00 89.75 492 ASP A O 1
ATOM 3665 N N . GLY A 1 493 ? -18.779 -12.877 62.708 1.00 92.25 493 GLY A N 1
ATOM 3666 C CA . GLY A 1 493 ? -18.117 -13.618 61.629 1.00 92.25 493 GLY A CA 1
ATOM 3667 C C . GLY A 1 493 ? -18.288 -12.953 60.258 1.00 92.25 493 GLY A C 1
ATOM 3668 O O . GLY A 1 493 ? -17.317 -12.783 59.528 1.00 92.25 493 GLY A O 1
ATOM 3669 N N . ALA A 1 494 ? -19.499 -12.490 59.932 1.00 92.19 494 ALA A N 1
ATOM 3670 C CA . ALA A 1 494 ? -19.757 -11.756 58.692 1.00 92.19 494 ALA A CA 1
ATOM 3671 C C . ALA A 1 494 ? -19.018 -10.403 58.638 1.00 92.19 494 ALA A C 1
ATOM 3673 O O . ALA A 1 494 ? -18.574 -9.984 57.569 1.00 92.19 494 ALA A O 1
ATOM 3674 N N . ALA A 1 495 ? -18.871 -9.711 59.772 1.00 92.12 495 ALA A N 1
ATOM 3675 C CA . ALA A 1 495 ? -18.106 -8.469 59.855 1.00 92.12 495 ALA A CA 1
ATOM 3676 C C . ALA A 1 495 ? -16.597 -8.711 59.667 1.00 92.12 495 ALA A C 1
ATOM 3678 O O . ALA A 1 495 ? -15.954 -7.961 58.935 1.00 92.12 495 ALA A O 1
ATOM 3679 N N . GLU A 1 496 ? -16.036 -9.771 60.257 1.00 92.88 496 GLU A N 1
ATOM 3680 C CA . GLU A 1 496 ? -14.639 -10.174 60.033 1.00 92.88 496 GLU A CA 1
ATOM 3681 C C . GLU A 1 496 ? -14.382 -10.579 58.576 1.00 92.88 496 GLU A C 1
ATOM 3683 O O . GLU A 1 496 ? -13.385 -10.156 57.987 1.00 92.88 496 GLU A O 1
ATOM 3688 N N . GLU A 1 497 ? -15.297 -11.332 57.957 1.00 94.31 497 GLU A N 1
ATOM 3689 C CA . GLU A 1 497 ? -15.218 -11.673 56.532 1.00 94.31 497 GLU A CA 1
ATOM 3690 C C . GLU A 1 497 ? -15.245 -10.421 55.644 1.00 94.31 497 GLU A C 1
ATOM 3692 O O . GLU A 1 497 ? -14.437 -10.307 54.720 1.00 94.31 497 GLU A O 1
ATOM 3697 N N . LEU A 1 498 ? -16.116 -9.447 55.939 1.00 94.44 498 LEU A N 1
ATOM 3698 C CA . LEU A 1 498 ? -16.163 -8.168 55.220 1.00 94.44 498 LEU A CA 1
ATOM 3699 C C . LEU A 1 498 ? -14.875 -7.354 55.390 1.00 94.44 498 LEU A C 1
ATOM 3701 O O . LEU A 1 498 ? -14.387 -6.784 54.412 1.00 94.44 498 LEU A O 1
ATOM 3705 N N . ALA A 1 499 ? -14.302 -7.318 56.595 1.00 91.88 499 ALA A N 1
ATOM 3706 C CA . ALA A 1 499 ? -13.027 -6.652 56.854 1.00 91.88 499 ALA A CA 1
ATOM 3707 C C . ALA A 1 499 ? -11.878 -7.314 56.072 1.00 91.88 499 ALA A C 1
ATOM 3709 O O . ALA A 1 499 ? -11.071 -6.628 55.440 1.00 91.88 499 ALA A O 1
ATOM 3710 N N . GLY A 1 500 ? -11.839 -8.651 56.046 1.00 94.56 500 GLY A N 1
ATOM 3711 C CA . GLY A 1 500 ? -10.880 -9.417 55.250 1.00 94.56 500 GLY A CA 1
ATOM 3712 C C . GLY A 1 500 ? -11.036 -9.172 53.746 1.00 94.56 500 GLY A C 1
ATOM 3713 O O . GLY A 1 500 ? -10.047 -8.927 53.053 1.00 94.56 500 GLY A O 1
ATOM 3714 N N . ALA A 1 501 ? -12.273 -9.169 53.243 1.00 93.31 501 ALA A N 1
ATOM 3715 C CA . ALA A 1 501 ? -12.579 -8.884 51.842 1.00 93.31 501 ALA A CA 1
ATOM 3716 C C . ALA A 1 501 ? -12.193 -7.449 51.441 1.00 93.31 501 ALA A C 1
ATOM 3718 O O . ALA A 1 501 ? -11.628 -7.244 50.367 1.00 93.31 501 ALA A O 1
ATOM 3719 N N . SER A 1 502 ? -12.438 -6.467 52.314 1.00 95.88 502 SER A N 1
ATOM 3720 C CA . SER A 1 502 ? -12.007 -5.075 52.138 1.00 95.88 502 SER A CA 1
ATOM 3721 C C . SER A 1 502 ? -10.480 -4.957 52.039 1.00 95.88 502 SER A C 1
ATOM 3723 O O . SER A 1 502 ? -9.973 -4.354 51.092 1.00 95.88 502 SER A O 1
ATOM 3725 N N . GLY A 1 503 ? -9.736 -5.599 52.948 1.00 92.94 503 GLY A N 1
ATOM 3726 C CA . GLY A 1 503 ? -8.270 -5.598 52.913 1.00 92.94 503 GLY A CA 1
ATOM 3727 C C . GLY A 1 503 ? -7.694 -6.283 51.668 1.00 92.94 503 GLY A C 1
ATOM 3728 O O . GLY A 1 503 ? -6.727 -5.800 51.077 1.00 92.94 503 GLY A O 1
ATOM 3729 N N . ALA A 1 504 ? -8.311 -7.380 51.221 1.00 94.38 504 ALA A N 1
ATOM 3730 C CA . ALA A 1 504 ? -7.937 -8.045 49.975 1.00 94.38 504 ALA A CA 1
ATOM 3731 C C . ALA A 1 504 ? -8.203 -7.161 48.743 1.00 94.38 504 ALA A C 1
ATOM 3733 O O . ALA A 1 504 ? -7.374 -7.122 47.831 1.00 94.38 504 ALA A O 1
ATOM 3734 N N . LEU A 1 505 ? -9.324 -6.430 48.727 1.00 94.62 505 LEU A N 1
ATOM 3735 C CA . LEU A 1 505 ? -9.664 -5.488 47.660 1.00 94.62 505 LEU A CA 1
ATOM 3736 C C . LEU A 1 505 ? -8.667 -4.325 47.589 1.00 94.62 505 LEU A C 1
ATOM 3738 O O . LEU A 1 505 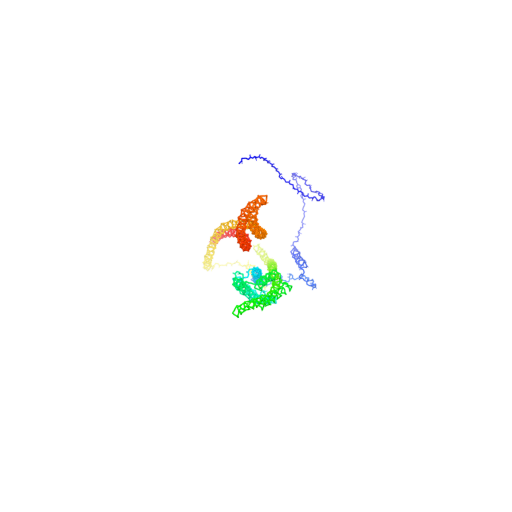? -8.234 -3.980 46.492 1.00 94.62 505 LEU A O 1
ATOM 3742 N N . ASP A 1 506 ? -8.262 -3.761 48.730 1.00 93.19 506 ASP A N 1
ATOM 3743 C CA . ASP A 1 506 ? -7.265 -2.685 48.781 1.00 93.19 506 ASP A CA 1
ATOM 3744 C C . ASP A 1 506 ? -5.904 -3.141 48.228 1.00 93.19 506 ASP A C 1
ATOM 3746 O O . ASP A 1 506 ? -5.336 -2.486 47.352 1.00 93.19 506 ASP A O 1
ATOM 3750 N N . GLN A 1 507 ? -5.426 -4.325 48.630 1.00 94.50 507 GLN A N 1
ATOM 3751 C CA . GLN A 1 507 ? -4.185 -4.894 48.089 1.00 94.50 507 GLN A CA 1
ATOM 3752 C C . GLN A 1 507 ? -4.269 -5.208 46.591 1.00 94.50 507 GLN A C 1
ATOM 3754 O O . GLN A 1 507 ? -3.287 -5.027 45.867 1.00 94.50 507 GLN A O 1
ATOM 3759 N N . ALA A 1 508 ? -5.404 -5.732 46.120 1.00 93.69 508 ALA A N 1
ATOM 3760 C CA . ALA A 1 508 ? -5.603 -6.037 44.706 1.00 93.69 508 ALA A CA 1
ATOM 3761 C C . ALA A 1 508 ? -5.637 -4.755 43.864 1.00 93.69 508 ALA A C 1
ATOM 3763 O O . ALA A 1 508 ? -4.968 -4.675 42.835 1.00 93.69 508 ALA A O 1
ATOM 3764 N N . ALA A 1 509 ? -6.355 -3.733 44.333 1.00 95.06 509 ALA A N 1
ATOM 3765 C CA . ALA A 1 509 ? -6.419 -2.436 43.677 1.00 95.06 509 ALA A CA 1
ATOM 3766 C C . ALA A 1 509 ? -5.064 -1.709 43.699 1.00 95.06 509 ALA A C 1
ATOM 3768 O O . ALA A 1 509 ? -4.688 -1.112 42.695 1.00 95.06 509 ALA A O 1
ATOM 3769 N N . GLY A 1 510 ? -4.298 -1.807 44.792 1.00 93.56 510 GLY A N 1
ATOM 3770 C CA . GLY A 1 510 ? -2.938 -1.266 44.880 1.00 93.56 510 GLY A CA 1
ATOM 3771 C C . GLY A 1 510 ? -1.982 -1.892 43.862 1.00 93.56 510 GLY A C 1
ATOM 3772 O O . GLY A 1 510 ? -1.306 -1.168 43.134 1.00 93.56 510 GLY A O 1
ATOM 3773 N N . ARG A 1 511 ? -1.988 -3.226 43.735 1.00 94.81 511 ARG A N 1
ATOM 3774 C CA . ARG A 1 511 ? -1.192 -3.931 42.713 1.00 94.81 511 ARG A CA 1
ATOM 3775 C C . ARG A 1 511 ? -1.600 -3.547 41.292 1.00 94.81 511 ARG A C 1
ATOM 3777 O O . ARG A 1 511 ? -0.742 -3.230 40.476 1.00 94.81 511 ARG A O 1
ATOM 3784 N N . ALA A 1 512 ? -2.902 -3.505 41.015 1.00 93.50 512 ALA A N 1
ATOM 3785 C CA . ALA A 1 512 ? -3.406 -3.084 39.711 1.00 93.50 512 ALA A CA 1
ATOM 3786 C C . ALA A 1 512 ? -3.015 -1.631 39.374 1.00 93.50 512 ALA A C 1
ATOM 3788 O O . ALA A 1 512 ? -2.726 -1.330 38.217 1.00 93.50 512 ALA A O 1
ATOM 3789 N N . ALA A 1 513 ? -2.955 -0.735 40.366 1.00 93.75 513 ALA A N 1
ATOM 3790 C CA . ALA A 1 513 ? -2.502 0.641 40.174 1.00 93.75 513 ALA A CA 1
ATOM 3791 C C . ALA A 1 513 ? -1.005 0.721 39.817 1.00 93.75 513 ALA A C 1
ATOM 3793 O O . ALA A 1 513 ? -0.630 1.476 38.919 1.00 93.75 513 ALA A O 1
ATOM 3794 N N . GLU A 1 514 ? -0.147 -0.068 40.474 1.00 95.25 514 GLU A N 1
ATOM 3795 C CA . GLU A 1 514 ? 1.287 -0.151 40.148 1.00 95.25 514 GLU A CA 1
ATOM 3796 C C . GLU A 1 514 ? 1.531 -0.721 38.743 1.00 95.25 514 GLU A C 1
ATOM 3798 O O . GLU A 1 514 ? 2.345 -0.189 37.978 1.00 95.25 514 GLU A O 1
ATOM 3803 N N . GLU A 1 515 ? 0.797 -1.771 38.369 1.00 94.81 515 GLU A N 1
ATOM 3804 C CA . GLU A 1 515 ? 0.855 -2.360 37.029 1.00 94.81 515 GLU A CA 1
ATOM 3805 C C . GLU A 1 515 ? 0.376 -1.367 35.964 1.00 94.81 515 GLU A C 1
ATOM 3807 O O . GLU A 1 515 ? 1.054 -1.182 34.952 1.00 94.81 515 GLU A O 1
ATOM 3812 N N . ALA A 1 516 ? -0.730 -0.658 36.214 1.00 94.44 516 ALA A N 1
ATOM 3813 C CA . ALA A 1 516 ? -1.238 0.379 35.318 1.00 94.44 516 ALA A CA 1
ATOM 3814 C C . ALA A 1 516 ? -0.247 1.540 35.153 1.00 94.44 516 ALA A C 1
ATOM 3816 O O . ALA A 1 516 ? -0.060 2.035 34.041 1.00 94.44 516 ALA A O 1
ATOM 3817 N N . ALA A 1 517 ? 0.436 1.955 36.224 1.00 92.19 517 ALA A N 1
ATOM 3818 C CA . ALA A 1 517 ? 1.472 2.984 36.157 1.00 92.19 517 ALA A CA 1
ATOM 3819 C C . ALA A 1 517 ? 2.691 2.523 35.338 1.00 92.19 517 ALA A C 1
ATOM 3821 O O . ALA A 1 517 ? 3.234 3.281 34.529 1.00 92.19 517 ALA A O 1
ATOM 3822 N N . THR A 1 518 ? 3.103 1.266 35.511 1.00 94.88 518 THR A N 1
ATOM 3823 C CA . THR A 1 518 ? 4.206 0.659 34.752 1.00 94.88 518 THR A CA 1
ATOM 3824 C C . THR A 1 518 ? 3.855 0.549 33.268 1.00 94.88 518 THR A C 1
ATOM 3826 O O . THR A 1 518 ? 4.623 0.999 32.416 1.00 94.88 518 THR A O 1
ATOM 3829 N N . ALA A 1 519 ? 2.667 0.029 32.954 1.00 93.62 519 ALA A N 1
ATOM 3830 C CA . ALA A 1 519 ? 2.149 -0.059 31.594 1.00 93.62 519 ALA A CA 1
ATOM 3831 C C . ALA A 1 519 ? 1.980 1.329 30.956 1.00 93.62 519 ALA A C 1
ATOM 3833 O O . ALA A 1 519 ? 2.405 1.536 29.822 1.00 93.62 519 ALA A O 1
ATOM 3834 N N . GLY A 1 520 ? 1.454 2.313 31.691 1.00 92.19 520 GLY A N 1
ATOM 3835 C CA . GLY A 1 520 ? 1.320 3.692 31.217 1.00 92.19 520 GLY A CA 1
ATOM 3836 C C . GLY A 1 520 ? 2.666 4.327 30.855 1.00 92.19 520 GLY A C 1
ATOM 3837 O O . GLY A 1 520 ? 2.787 4.977 29.816 1.00 92.19 520 GLY A O 1
ATOM 3838 N N . ASN A 1 521 ? 3.710 4.085 31.653 1.00 92.69 521 ASN A N 1
ATOM 3839 C CA . ASN A 1 521 ? 5.067 4.525 31.319 1.00 92.69 521 ASN A CA 1
ATOM 3840 C C . ASN A 1 521 ? 5.621 3.827 30.072 1.00 92.69 521 ASN A C 1
ATOM 3842 O O . ASN A 1 521 ? 6.211 4.499 29.226 1.00 92.69 521 ASN A O 1
ATOM 3846 N N . ALA A 1 522 ? 5.424 2.513 29.932 1.00 93.00 522 ALA A N 1
ATOM 3847 C CA . ALA A 1 522 ? 5.857 1.776 28.745 1.00 93.00 522 ALA A CA 1
ATOM 3848 C C . ALA A 1 522 ? 5.181 2.307 27.470 1.00 93.00 522 ALA A C 1
ATOM 3850 O O . ALA A 1 522 ? 5.846 2.519 26.457 1.00 93.00 522 ALA A O 1
ATOM 3851 N N . VAL A 1 523 ? 3.881 2.605 27.543 1.00 94.25 523 VAL A N 1
ATOM 3852 C CA . VAL A 1 523 ? 3.123 3.198 26.435 1.00 94.25 523 VAL A CA 1
ATOM 3853 C C . VAL A 1 523 ? 3.624 4.604 26.091 1.00 94.25 523 VAL A C 1
ATOM 3855 O O . VAL A 1 523 ? 3.752 4.932 24.915 1.00 94.25 523 VAL A O 1
ATOM 3858 N N . ARG A 1 524 ? 3.980 5.428 27.085 1.00 89.50 524 ARG A N 1
ATOM 3859 C CA . ARG A 1 524 ? 4.573 6.753 26.836 1.00 89.50 524 ARG A CA 1
ATOM 3860 C C . ARG A 1 524 ? 5.916 6.656 26.107 1.00 89.50 524 ARG A C 1
ATOM 3862 O O . ARG A 1 524 ? 6.137 7.381 25.147 1.00 89.50 524 ARG A O 1
ATOM 3869 N N . VAL A 1 525 ? 6.784 5.730 26.517 1.00 93.06 525 VAL A N 1
ATOM 3870 C CA . VAL A 1 525 ? 8.068 5.484 25.833 1.00 93.06 525 VAL A CA 1
ATOM 3871 C C . VAL A 1 525 ? 7.851 4.988 24.398 1.00 93.06 525 VAL A C 1
ATOM 3873 O O . VAL A 1 525 ? 8.575 5.393 23.486 1.00 93.06 525 VAL A O 1
ATOM 3876 N N . ALA A 1 526 ? 6.839 4.145 24.172 1.00 88.94 526 ALA A N 1
ATOM 3877 C CA . ALA A 1 526 ? 6.446 3.739 22.825 1.00 88.94 526 ALA A CA 1
ATOM 3878 C C . ALA A 1 526 ? 5.972 4.938 21.984 1.00 88.94 526 ALA A C 1
ATOM 3880 O O . ALA A 1 526 ? 6.425 5.085 20.852 1.00 88.94 526 ALA A O 1
ATOM 3881 N N . ALA A 1 527 ? 5.153 5.837 22.541 1.00 90.00 527 ALA A N 1
ATOM 3882 C CA . ALA A 1 527 ? 4.705 7.052 21.853 1.00 90.00 527 ALA A CA 1
ATOM 3883 C C . ALA A 1 527 ? 5.878 7.970 21.448 1.00 90.00 527 ALA A C 1
ATOM 3885 O O . ALA A 1 527 ? 5.926 8.455 20.314 1.00 90.00 527 ALA A O 1
ATOM 3886 N N . ASP A 1 528 ? 6.863 8.151 22.333 1.00 90.50 528 ASP A N 1
ATOM 3887 C CA . ASP A 1 528 ? 8.082 8.920 22.042 1.00 90.50 528 ASP A CA 1
ATOM 3888 C C . ASP A 1 528 ? 8.903 8.267 20.907 1.00 90.50 528 ASP A C 1
ATOM 3890 O O . ASP A 1 528 ? 9.424 8.944 20.013 1.00 90.50 528 ASP A O 1
ATOM 3894 N N . SER A 1 529 ? 8.977 6.931 20.901 1.00 91.62 529 SER A N 1
ATOM 3895 C CA . SER A 1 529 ? 9.671 6.156 19.861 1.00 91.62 529 SER A CA 1
ATOM 3896 C C . SER A 1 529 ? 8.972 6.265 18.504 1.00 91.62 529 SER A C 1
ATOM 3898 O O . SER A 1 529 ? 9.631 6.445 17.482 1.00 91.62 529 SER A O 1
ATOM 3900 N N . VAL A 1 530 ? 7.638 6.213 18.489 1.00 93.06 530 VAL A N 1
ATOM 3901 C CA . VAL A 1 530 ? 6.825 6.397 17.280 1.00 93.06 530 VAL A CA 1
ATOM 3902 C C . VAL A 1 530 ? 6.975 7.816 16.730 1.00 93.06 530 VAL A C 1
ATOM 3904 O O . VAL A 1 530 ? 7.155 7.984 15.528 1.00 93.06 530 VAL A O 1
ATOM 3907 N N . THR A 1 531 ? 6.983 8.834 17.594 1.00 89.44 531 THR A N 1
ATOM 3908 C CA . THR A 1 531 ? 7.227 10.229 17.186 1.00 89.44 531 THR A CA 1
ATOM 3909 C C . THR A 1 531 ? 8.602 10.381 16.533 1.00 89.44 531 THR A C 1
ATOM 3911 O O . THR A 1 531 ? 8.732 11.012 15.488 1.00 89.44 531 THR A O 1
ATOM 3914 N N . SER A 1 532 ? 9.625 9.735 17.098 1.00 91.94 532 SER A N 1
ATOM 3915 C CA . SER A 1 532 ? 10.973 9.728 16.518 1.00 91.94 532 SER A CA 1
ATOM 3916 C C . SER A 1 532 ? 11.010 9.021 15.156 1.00 91.94 532 SER A C 1
ATOM 3918 O O . SER A 1 532 ? 11.653 9.504 14.225 1.00 91.94 532 SER A O 1
ATOM 3920 N N . ALA A 1 533 ? 10.291 7.903 15.014 1.00 92.50 533 ALA A N 1
ATOM 3921 C CA . ALA A 1 533 ? 10.158 7.191 13.745 1.00 92.50 533 ALA A CA 1
ATOM 3922 C C . ALA A 1 533 ? 9.425 8.024 12.679 1.00 92.50 533 ALA A C 1
ATOM 3924 O O . ALA A 1 533 ? 9.793 7.962 11.505 1.00 92.50 533 ALA A O 1
ATOM 3925 N N . ALA A 1 534 ? 8.436 8.835 13.073 1.00 90.50 534 ALA A N 1
ATOM 3926 C CA . ALA A 1 534 ? 7.749 9.763 12.176 1.00 90.50 534 ALA A CA 1
ATOM 3927 C C . ALA A 1 534 ? 8.718 10.805 11.605 1.00 90.50 534 ALA A C 1
ATOM 3929 O O . ALA A 1 534 ? 8.821 10.937 10.388 1.00 90.50 534 ALA A O 1
ATOM 3930 N N . SER A 1 535 ? 9.502 11.466 12.463 1.00 91.56 535 SER A N 1
ATOM 3931 C CA . SER A 1 535 ? 10.505 12.442 12.017 1.00 91.56 535 SER A CA 1
ATOM 3932 C C . SER A 1 535 ? 11.568 11.819 11.105 1.00 91.56 535 SER A C 1
ATOM 3934 O O . SER A 1 535 ? 11.918 12.403 10.084 1.00 91.56 535 SER A O 1
ATOM 3936 N N . ALA A 1 536 ? 12.042 10.609 11.420 1.00 91.94 536 ALA A N 1
ATOM 3937 C CA . ALA A 1 536 ? 12.980 9.890 10.555 1.00 91.94 536 ALA A CA 1
ATOM 3938 C C . ALA A 1 536 ? 12.362 9.533 9.190 1.00 91.94 536 ALA A C 1
ATOM 3940 O O . ALA A 1 536 ? 13.044 9.570 8.168 1.00 91.94 536 ALA A O 1
ATOM 3941 N N . SER A 1 537 ? 11.065 9.214 9.159 1.00 92.00 537 SER A N 1
ATOM 3942 C CA . SER A 1 537 ? 10.340 8.923 7.917 1.00 92.00 537 SER A CA 1
ATOM 3943 C C . SER A 1 537 ? 10.161 10.178 7.055 1.00 92.00 537 SER A C 1
ATOM 3945 O O . SER A 1 537 ? 10.313 10.105 5.838 1.00 92.00 537 SER A O 1
ATOM 3947 N N . GLU A 1 538 ? 9.909 11.342 7.661 1.00 89.12 538 GLU A N 1
ATOM 3948 C CA . GLU A 1 538 ? 9.877 12.629 6.951 1.00 89.12 538 GLU A CA 1
ATOM 3949 C C . GLU A 1 538 ? 11.240 12.980 6.337 1.00 89.12 538 GLU A C 1
ATOM 3951 O O . GLU A 1 538 ? 11.308 13.374 5.172 1.00 89.12 538 GLU A O 1
ATOM 3956 N N . GLU A 1 539 ? 12.333 12.784 7.080 1.00 93.56 539 GLU A N 1
ATOM 3957 C CA . GLU A 1 539 ? 13.695 13.023 6.583 1.00 93.56 539 GLU A CA 1
ATOM 3958 C C . GLU A 1 539 ? 14.053 12.074 5.425 1.00 93.56 539 GLU A C 1
ATOM 3960 O O . GLU A 1 539 ? 14.585 12.507 4.399 1.00 93.56 539 GLU A O 1
ATOM 3965 N N . LEU A 1 540 ? 13.675 10.794 5.529 1.00 93.25 540 LEU A N 1
ATOM 3966 C CA . LEU A 1 540 ? 13.814 9.827 4.437 1.00 93.25 540 LEU A CA 1
ATOM 3967 C C . LEU A 1 540 ? 13.009 10.230 3.199 1.00 93.25 540 LEU A C 1
ATOM 3969 O O . LEU A 1 540 ? 13.500 10.058 2.086 1.00 93.25 540 LEU A O 1
ATOM 3973 N N . ASN A 1 541 ? 11.809 10.791 3.368 1.00 92.50 541 ASN A N 1
ATOM 3974 C CA . ASN A 1 541 ? 10.984 11.241 2.246 1.00 92.50 541 ASN A CA 1
ATOM 3975 C C . ASN A 1 541 ? 11.672 12.364 1.459 1.00 92.50 541 ASN A C 1
ATOM 3977 O O . ASN A 1 541 ? 11.691 12.342 0.228 1.00 92.50 541 ASN A O 1
ATOM 3981 N N . VAL A 1 542 ? 12.281 13.320 2.168 1.00 93.62 542 VAL A N 1
ATOM 3982 C CA . VAL A 1 542 ? 13.076 14.390 1.548 1.00 93.62 542 VAL A CA 1
ATOM 3983 C C . VAL A 1 542 ? 14.278 13.802 0.809 1.00 93.62 542 VAL A C 1
ATOM 3985 O O . VAL A 1 542 ? 14.488 14.122 -0.359 1.00 93.62 542 VAL A O 1
ATOM 3988 N N . SER A 1 543 ? 15.020 12.888 1.441 1.00 95.50 543 SER A N 1
ATOM 3989 C CA . SER A 1 543 ? 16.189 12.252 0.823 1.00 95.50 543 SER A CA 1
ATOM 3990 C C . SER A 1 543 ? 15.829 11.452 -0.436 1.00 95.50 543 SER A C 1
ATOM 3992 O O . SER A 1 543 ? 16.500 11.566 -1.459 1.00 95.50 543 SER A O 1
ATOM 3994 N N . ILE A 1 544 ? 14.732 10.694 -0.410 1.00 92.88 544 ILE A N 1
ATOM 3995 C CA . ILE A 1 544 ? 14.221 9.939 -1.564 1.00 92.88 544 ILE A CA 1
ATOM 3996 C C . ILE A 1 544 ? 13.842 10.880 -2.712 1.00 92.88 544 ILE A C 1
ATOM 3998 O O . ILE A 1 544 ? 14.190 10.608 -3.862 1.00 92.88 544 ILE A O 1
ATOM 4002 N N . ALA A 1 545 ? 13.186 12.007 -2.419 1.00 88.69 545 ALA A N 1
ATOM 4003 C CA . ALA A 1 545 ? 12.845 13.008 -3.428 1.00 88.69 545 ALA A CA 1
ATOM 4004 C C . ALA A 1 545 ? 14.095 13.650 -4.061 1.00 88.69 545 ALA A C 1
ATOM 4006 O O . ALA A 1 545 ? 14.144 13.838 -5.277 1.00 88.69 545 ALA A O 1
ATOM 4007 N N . GLU A 1 546 ? 15.129 13.935 -3.266 1.00 93.56 546 GLU A N 1
ATOM 4008 C CA . GLU A 1 546 ? 16.410 14.441 -3.770 1.00 93.56 546 GLU A CA 1
ATOM 4009 C C . GLU A 1 546 ? 17.129 13.419 -4.660 1.00 93.56 546 GLU A C 1
ATOM 4011 O O . GLU A 1 546 ? 17.638 13.779 -5.723 1.00 93.56 546 GLU A O 1
ATOM 4016 N N . ILE A 1 547 ? 17.138 12.138 -4.277 1.00 91.62 547 ILE A N 1
ATOM 4017 C CA . ILE A 1 547 ? 17.734 11.069 -5.093 1.00 91.62 547 ILE A CA 1
ATOM 4018 C C . ILE A 1 547 ? 16.961 10.913 -6.411 1.00 91.62 547 ILE A C 1
ATOM 4020 O O . ILE A 1 547 ? 17.587 10.756 -7.463 1.00 91.62 547 ILE A O 1
ATOM 4024 N N . ALA A 1 548 ? 15.627 11.010 -6.387 1.00 88.25 548 ALA A N 1
ATOM 4025 C CA . ALA A 1 548 ? 14.797 10.981 -7.593 1.00 88.25 548 ALA A CA 1
ATOM 4026 C C . ALA A 1 548 ? 15.163 12.119 -8.561 1.00 88.25 548 ALA A C 1
ATOM 4028 O O . ALA A 1 548 ? 15.376 11.884 -9.754 1.00 88.25 548 ALA A O 1
ATOM 4029 N N . ASP A 1 549 ? 15.283 13.349 -8.051 1.00 89.62 549 ASP A N 1
ATOM 4030 C CA . ASP A 1 549 ? 15.675 14.507 -8.860 1.00 89.62 549 ASP A CA 1
ATOM 4031 C C . ASP A 1 549 ? 17.101 14.346 -9.410 1.00 89.62 549 ASP A C 1
ATOM 4033 O O . ASP A 1 549 ? 17.358 14.601 -10.589 1.00 89.62 549 ASP A O 1
ATOM 4037 N N . GLN A 1 550 ? 18.030 13.833 -8.600 1.00 90.69 550 GLN A N 1
ATOM 4038 C CA . GLN A 1 550 ? 19.409 13.590 -9.016 1.00 90.69 550 GLN A CA 1
ATOM 4039 C C . GLN A 1 550 ? 19.517 12.508 -10.108 1.00 90.69 550 GLN A C 1
ATOM 4041 O O . GLN A 1 550 ? 20.321 12.651 -11.037 1.00 90.69 550 GLN A O 1
ATOM 4046 N N . ALA A 1 551 ? 18.698 11.455 -10.048 1.00 88.31 551 ALA A N 1
ATOM 4047 C CA . ALA A 1 551 ? 18.621 10.425 -11.086 1.00 88.31 551 ALA A CA 1
ATOM 4048 C C . ALA A 1 551 ? 18.065 10.989 -12.408 1.00 88.31 551 ALA A C 1
ATOM 4050 O O . ALA A 1 551 ? 18.640 10.758 -13.478 1.00 88.31 551 ALA A O 1
ATOM 4051 N N . ASN A 1 552 ? 17.020 11.819 -12.339 1.00 86.50 552 ASN A N 1
ATOM 4052 C CA . ASN A 1 552 ? 16.469 12.513 -13.508 1.00 86.50 552 ASN A CA 1
ATOM 4053 C C . ASN A 1 552 ? 17.478 13.481 -14.138 1.00 86.50 552 ASN A C 1
ATOM 4055 O O . ASN A 1 552 ? 17.658 13.495 -15.357 1.00 86.50 552 ASN A O 1
ATOM 4059 N N . ARG A 1 553 ? 18.196 14.264 -13.326 1.00 90.44 553 ARG A N 1
ATOM 4060 C CA . ARG A 1 553 ? 19.272 15.138 -13.818 1.00 90.44 553 ARG A CA 1
ATOM 4061 C C . ARG A 1 553 ? 20.386 14.342 -14.490 1.00 90.44 553 ARG A C 1
ATOM 4063 O O . ARG A 1 553 ? 20.881 14.764 -15.531 1.00 90.44 553 ARG A O 1
ATOM 4070 N N . SER A 1 554 ? 20.759 13.195 -13.926 1.00 88.88 554 SER A N 1
ATOM 4071 C CA . SER A 1 554 ? 21.778 12.313 -14.509 1.00 88.88 554 SER A CA 1
ATOM 4072 C C . SER A 1 554 ? 21.350 11.792 -15.882 1.00 88.88 554 SER A C 1
ATOM 4074 O O . SER A 1 554 ? 22.146 11.833 -16.818 1.00 88.88 554 SER A O 1
ATOM 4076 N N . THR A 1 555 ? 20.076 11.418 -16.029 1.00 86.31 555 THR A N 1
ATOM 4077 C CA . THR A 1 555 ? 19.464 11.023 -17.310 1.00 86.31 555 THR A CA 1
ATOM 4078 C C . THR A 1 555 ? 19.560 12.146 -18.349 1.00 86.31 555 THR A C 1
ATOM 4080 O O . THR A 1 555 ? 20.097 11.945 -19.435 1.00 86.31 555 THR A O 1
ATOM 4083 N N . GLN A 1 556 ? 19.166 13.374 -17.994 1.00 89.00 556 GLN A N 1
ATOM 4084 C CA . GLN A 1 556 ? 19.257 14.529 -18.904 1.00 89.00 556 GLN A CA 1
ATOM 4085 C C . GLN A 1 556 ? 20.701 14.866 -19.311 1.00 89.00 556 GLN A C 1
ATOM 4087 O O . GLN A 1 556 ? 20.959 15.313 -20.431 1.00 89.00 556 GLN A O 1
ATOM 4092 N N . VAL A 1 557 ? 21.661 14.709 -18.395 1.00 89.81 557 VAL A N 1
ATOM 4093 C CA . VAL A 1 557 ? 23.085 14.913 -18.695 1.00 89.81 557 VAL A CA 1
ATOM 4094 C C . VAL A 1 557 ? 23.596 13.823 -19.636 1.00 89.81 557 VAL A C 1
ATOM 4096 O O . VAL A 1 557 ? 24.307 14.146 -20.587 1.00 89.81 557 VAL A O 1
ATOM 4099 N N . ALA A 1 558 ? 23.200 12.565 -19.423 1.00 87.50 558 ALA A N 1
ATOM 4100 C CA . ALA A 1 558 ? 23.539 11.456 -20.307 1.00 87.50 558 ALA A CA 1
ATOM 4101 C C . ALA A 1 558 ? 22.995 11.686 -21.728 1.00 87.50 558 ALA A C 1
ATOM 4103 O O . ALA A 1 558 ? 23.753 11.592 -22.689 1.00 87.50 558 ALA A O 1
ATOM 4104 N N . GLU A 1 559 ? 21.736 12.101 -21.882 1.00 87.38 559 GLU A N 1
ATOM 4105 C CA . GLU A 1 559 ? 21.143 12.425 -23.192 1.00 87.38 559 GLU A CA 1
ATOM 4106 C C . GLU A 1 559 ? 21.918 13.522 -23.937 1.00 87.38 559 GLU A C 1
ATOM 4108 O O . GLU A 1 559 ? 22.224 13.388 -25.127 1.00 87.38 559 GLU A O 1
ATOM 4113 N N . LYS A 1 560 ? 22.305 14.593 -23.231 1.00 90.50 560 LYS A N 1
ATOM 4114 C CA . LYS A 1 560 ? 23.151 15.658 -23.796 1.00 90.50 560 LYS A CA 1
ATOM 4115 C C . LYS A 1 560 ? 24.527 15.135 -24.207 1.00 90.50 560 LYS A C 1
ATOM 4117 O O . LYS A 1 560 ? 25.044 15.541 -25.248 1.00 90.50 560 LYS A O 1
ATOM 4122 N N . ALA A 1 561 ? 25.115 14.243 -23.413 1.00 88.19 561 ALA A N 1
ATOM 4123 C CA . ALA A 1 561 ? 26.404 13.636 -23.718 1.00 88.19 561 ALA A CA 1
ATOM 4124 C C . ALA A 1 561 ? 26.327 12.730 -24.960 1.00 88.19 561 ALA A C 1
ATOM 4126 O O . ALA A 1 561 ? 27.204 12.829 -25.817 1.00 88.19 561 ALA A O 1
ATOM 4127 N N . VAL A 1 562 ? 25.257 11.937 -25.125 1.00 87.81 562 VAL A N 1
ATOM 4128 C CA . VAL A 1 562 ? 25.014 11.143 -26.348 1.00 87.81 562 VAL A CA 1
ATOM 4129 C C . VAL A 1 562 ? 24.921 12.049 -27.574 1.00 87.81 562 VAL A C 1
ATOM 4131 O O . VAL A 1 562 ? 25.570 11.784 -28.586 1.00 87.81 562 VAL A O 1
ATOM 4134 N N . ALA A 1 563 ? 24.151 13.138 -27.496 1.00 89.06 563 ALA A N 1
ATOM 4135 C CA . ALA A 1 563 ? 24.037 14.086 -28.603 1.00 89.06 563 ALA A CA 1
ATOM 4136 C C . ALA A 1 563 ? 25.406 14.681 -28.984 1.00 89.06 563 ALA A C 1
ATOM 4138 O O . ALA A 1 563 ? 25.782 14.683 -30.156 1.00 89.06 563 ALA A O 1
ATOM 4139 N N . SER A 1 564 ? 26.197 15.098 -27.991 1.00 91.31 564 SER A N 1
ATOM 4140 C CA . SER A 1 564 ? 27.538 15.649 -28.217 1.00 91.31 564 SER A CA 1
ATOM 4141 C C . SER A 1 564 ? 28.524 14.620 -28.793 1.00 91.31 564 SER A C 1
ATOM 4143 O O . SER A 1 564 ? 29.317 14.953 -29.681 1.00 91.31 564 SER A O 1
ATOM 4145 N N . ALA A 1 565 ? 28.459 13.363 -28.345 1.00 89.38 565 ALA A N 1
ATOM 4146 C CA . ALA A 1 565 ? 29.262 12.271 -28.890 1.00 89.38 565 ALA A CA 1
ATOM 4147 C C . ALA A 1 565 ? 28.929 12.024 -30.371 1.00 89.38 565 ALA A C 1
ATOM 4149 O O . ALA A 1 565 ? 29.839 11.944 -31.199 1.00 89.38 565 ALA A O 1
ATOM 4150 N N . ARG A 1 566 ? 27.639 12.015 -30.736 1.00 88.69 566 ARG A N 1
ATOM 4151 C CA . ARG A 1 566 ? 27.185 11.868 -32.131 1.00 88.69 566 ARG A CA 1
ATOM 4152 C C . ARG A 1 566 ? 27.663 13.001 -33.032 1.00 88.69 566 ARG A C 1
ATOM 4154 O O . ARG A 1 566 ? 28.167 12.735 -34.126 1.00 88.69 566 ARG A O 1
ATOM 4161 N N . ASP A 1 567 ? 27.568 14.245 -32.572 1.00 92.19 567 ASP A N 1
ATOM 4162 C CA . ASP A 1 567 ? 28.060 15.410 -33.319 1.00 92.19 567 ASP A CA 1
ATOM 4163 C C . ASP A 1 567 ? 29.578 15.335 -33.553 1.00 92.19 567 ASP A C 1
ATOM 4165 O O . ASP A 1 567 ? 30.079 15.617 -34.651 1.00 92.19 567 ASP A O 1
ATOM 4169 N N . THR A 1 568 ? 30.320 14.879 -32.541 1.00 91.94 568 THR A N 1
ATOM 4170 C CA . THR A 1 568 ? 31.770 14.669 -32.636 1.00 91.94 568 THR A CA 1
ATOM 4171 C C . THR A 1 568 ? 32.101 13.541 -33.617 1.00 91.94 568 THR A C 1
ATOM 4173 O O . THR A 1 568 ? 32.964 13.710 -34.482 1.00 91.94 568 THR A O 1
ATOM 4176 N N . GLY A 1 569 ? 31.376 12.419 -33.561 1.00 89.56 569 GLY A N 1
ATOM 4177 C CA . GLY A 1 569 ? 31.532 11.298 -34.493 1.00 89.56 569 GLY A CA 1
ATOM 4178 C C . GLY A 1 569 ? 31.234 11.686 -35.946 1.00 89.56 569 GLY A C 1
ATOM 4179 O O . GLY A 1 569 ? 31.975 11.312 -36.863 1.00 89.56 569 GLY A O 1
ATOM 4180 N N . SER A 1 570 ? 30.207 12.513 -36.167 1.00 91.69 570 SER A N 1
ATOM 4181 C CA . SER A 1 570 ? 29.878 13.083 -37.480 1.00 91.69 570 SER A CA 1
ATOM 4182 C C . SER A 1 570 ? 31.004 13.975 -38.014 1.00 91.69 570 SER A C 1
ATOM 4184 O O . SER A 1 570 ? 31.414 13.842 -39.174 1.00 91.69 570 SER A O 1
ATOM 4186 N N . SER A 1 571 ? 31.568 14.826 -37.153 1.00 92.62 571 SER A N 1
ATOM 4187 C CA . SER A 1 571 ? 32.687 15.713 -37.491 1.00 92.62 571 SER A CA 1
ATOM 4188 C C . SER A 1 571 ? 33.952 14.929 -37.857 1.00 92.62 571 SER A C 1
ATOM 4190 O O . SER A 1 571 ? 34.580 15.219 -38.877 1.00 92.62 571 SER A O 1
ATOM 4192 N N . MET A 1 572 ? 34.289 13.879 -37.100 1.00 92.62 572 MET A N 1
ATOM 4193 C CA . MET A 1 572 ? 35.429 13.002 -37.406 1.00 92.62 572 MET A CA 1
ATOM 4194 C C . MET A 1 572 ? 35.225 12.217 -38.704 1.00 92.62 572 MET A C 1
ATOM 4196 O O . MET A 1 572 ? 36.140 12.099 -39.518 1.00 92.62 572 MET A O 1
ATOM 4200 N N . SER A 1 573 ? 33.999 11.759 -38.962 1.00 88.62 573 SER A N 1
ATOM 4201 C CA . SER A 1 573 ? 33.651 11.111 -40.230 1.00 88.62 573 SER A CA 1
ATOM 4202 C C . SER A 1 573 ? 33.787 12.067 -41.422 1.00 88.62 573 SER A C 1
ATOM 4204 O O . SER A 1 573 ? 34.225 11.669 -42.501 1.00 88.62 573 SER A O 1
ATOM 4206 N N . ALA A 1 574 ? 33.430 13.344 -41.252 1.00 92.06 574 ALA A N 1
ATOM 4207 C CA . ALA A 1 574 ? 33.627 14.367 -42.277 1.00 92.06 574 ALA A CA 1
ATOM 4208 C C . ALA A 1 574 ? 35.114 14.678 -42.515 1.00 92.06 574 ALA A C 1
ATOM 4210 O O . ALA A 1 574 ? 35.523 14.836 -43.671 1.00 92.06 574 ALA A O 1
ATOM 4211 N N . LEU A 1 575 ? 35.924 14.711 -41.452 1.00 93.44 575 LEU A N 1
ATOM 4212 C CA . LEU A 1 575 ? 37.375 14.872 -41.542 1.00 93.44 575 LEU A CA 1
ATOM 4213 C C . LEU A 1 575 ? 38.019 13.708 -42.304 1.00 93.44 575 LEU A C 1
ATOM 4215 O O . LEU A 1 575 ? 38.782 13.952 -43.236 1.00 93.44 575 LEU A O 1
ATOM 4219 N N . SER A 1 576 ? 37.640 12.466 -41.989 1.00 90.12 576 SER A N 1
ATOM 4220 C CA . SER A 1 576 ? 38.109 11.267 -42.697 1.00 90.12 576 SER A CA 1
ATOM 4221 C C . SER A 1 576 ? 37.779 11.322 -44.194 1.00 90.12 576 SER A C 1
ATOM 4223 O O . SER A 1 576 ? 38.680 11.173 -45.016 1.00 90.12 576 SER A O 1
ATOM 4225 N N . ARG A 1 577 ? 36.540 11.673 -44.573 1.00 90.75 577 ARG A N 1
ATOM 4226 C CA . ARG A 1 577 ? 36.166 11.862 -45.992 1.00 90.75 577 ARG A CA 1
ATOM 4227 C C . ARG A 1 577 ? 36.968 12.966 -46.685 1.00 90.75 577 ARG A C 1
ATOM 4229 O O . ARG A 1 577 ? 37.257 12.876 -47.877 1.00 90.75 577 ARG A O 1
ATOM 4236 N N . THR A 1 578 ? 37.289 14.037 -45.962 1.00 93.00 578 THR A N 1
ATOM 4237 C CA . THR A 1 578 ? 38.092 15.143 -46.498 1.00 93.00 578 THR A CA 1
ATOM 4238 C C . THR A 1 578 ? 39.534 14.696 -46.726 1.00 93.00 578 THR A C 1
ATOM 4240 O O . THR A 1 578 ? 40.087 14.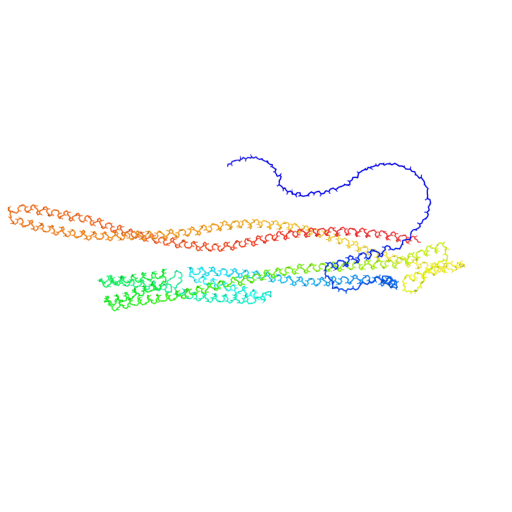963 -47.792 1.00 93.00 578 THR A O 1
ATOM 4243 N N . ALA A 1 579 ? 40.111 13.958 -45.777 1.00 92.25 579 ALA A N 1
ATOM 4244 C CA . ALA A 1 579 ? 41.438 13.366 -45.898 1.00 92.25 579 ALA A CA 1
ATOM 4245 C C . ALA A 1 579 ? 41.516 12.380 -47.079 1.00 92.25 579 ALA A C 1
ATOM 4247 O O . ALA A 1 579 ? 42.433 12.493 -47.887 1.00 92.25 579 ALA A O 1
ATOM 4248 N N . ASP A 1 580 ? 40.509 11.520 -47.277 1.00 89.56 580 ASP A N 1
ATOM 4249 C CA . ASP A 1 580 ? 40.423 10.623 -48.445 1.00 89.56 580 ASP A CA 1
ATOM 4250 C C . ASP A 1 580 ? 40.487 11.385 -49.769 1.00 89.56 580 ASP A C 1
ATOM 4252 O O . ASP A 1 580 ? 41.194 10.997 -50.703 1.00 89.56 580 ASP A O 1
ATOM 4256 N N . ARG A 1 581 ? 39.770 12.508 -49.851 1.00 92.69 581 ARG A N 1
ATOM 4257 C CA . ARG A 1 581 ? 39.747 13.343 -51.051 1.00 92.69 581 ARG A CA 1
ATOM 4258 C C . ARG A 1 581 ? 41.087 14.034 -51.292 1.00 92.69 581 ARG A C 1
ATOM 4260 O O . ARG A 1 581 ? 41.506 14.135 -52.441 1.00 92.69 581 ARG A O 1
ATOM 4267 N N . ILE A 1 582 ? 41.777 14.463 -50.234 1.00 92.56 582 ILE A N 1
ATOM 4268 C CA . ILE A 1 582 ? 43.150 14.979 -50.338 1.00 92.56 582 ILE A CA 1
ATOM 4269 C C . ILE A 1 582 ? 44.088 13.869 -50.823 1.00 92.56 582 ILE A C 1
ATOM 4271 O O . ILE A 1 582 ? 44.873 14.111 -51.735 1.00 92.56 582 ILE A O 1
ATOM 4275 N N . GLY A 1 583 ? 43.967 12.648 -50.295 1.00 91.94 583 GLY A N 1
ATOM 4276 C CA . GLY A 1 583 ? 44.753 11.491 -50.732 1.00 91.94 583 GLY A CA 1
ATOM 4277 C C . GLY A 1 583 ? 44.591 11.192 -52.227 1.00 91.94 583 GLY A C 1
ATOM 4278 O O . GLY A 1 583 ? 45.583 10.999 -52.928 1.00 91.94 583 GLY A O 1
ATOM 4279 N N . GLN A 1 584 ? 43.360 11.253 -52.749 1.00 90.31 584 GLN A N 1
ATOM 4280 C CA . GLN A 1 584 ? 43.089 11.116 -54.189 1.00 90.31 584 GLN A CA 1
ATOM 4281 C C . GLN A 1 584 ? 43.772 12.210 -55.022 1.00 90.31 584 GLN A C 1
ATOM 4283 O O . GLN A 1 584 ? 44.343 11.924 -56.074 1.00 90.31 584 GLN A O 1
ATOM 4288 N N . VAL A 1 585 ? 43.740 13.461 -54.549 1.00 93.38 585 VAL A N 1
ATOM 4289 C CA . VAL A 1 585 ? 44.411 14.583 -55.222 1.00 93.38 585 VAL A CA 1
ATOM 4290 C C . VAL A 1 585 ? 45.930 14.408 -55.191 1.00 93.38 585 VAL A C 1
ATOM 4292 O O . VAL A 1 585 ? 46.572 14.621 -56.214 1.00 93.38 585 VAL A O 1
ATOM 4295 N N . MET A 1 586 ? 46.514 13.978 -54.068 1.00 92.56 586 MET A N 1
ATOM 4296 C CA . MET A 1 586 ? 47.956 13.709 -53.978 1.00 92.56 586 MET A CA 1
ATOM 4297 C C . MET A 1 586 ? 48.389 12.597 -54.936 1.00 92.56 586 MET A C 1
ATOM 4299 O O . MET A 1 586 ? 49.419 12.739 -55.591 1.00 92.56 586 MET A O 1
ATOM 4303 N N . GLY A 1 587 ? 47.580 11.540 -55.081 1.00 88.75 587 GLY A N 1
ATOM 4304 C CA . GLY A 1 587 ? 47.802 10.490 -56.078 1.00 88.75 587 GLY A CA 1
ATOM 4305 C C . GLY A 1 587 ? 47.873 11.047 -57.501 1.00 88.75 587 GLY A C 1
ATOM 4306 O O . GLY A 1 587 ? 48.845 10.800 -58.206 1.00 88.75 587 GLY A O 1
ATOM 4307 N N . LEU A 1 588 ? 46.911 11.893 -57.885 1.00 93.62 588 LEU A N 1
ATOM 4308 C CA . LEU A 1 588 ? 46.907 12.546 -59.197 1.00 93.62 588 LEU A CA 1
ATOM 4309 C C . LEU A 1 588 ? 48.134 13.447 -59.415 1.00 93.62 588 LEU A C 1
ATOM 4311 O O . LEU A 1 588 ? 48.710 13.443 -60.500 1.00 93.62 588 LEU A O 1
ATOM 4315 N N . ILE A 1 589 ? 48.544 14.231 -58.410 1.00 93.00 589 ILE A N 1
ATOM 4316 C CA . ILE A 1 589 ? 49.727 15.100 -58.537 1.00 93.00 589 ILE A CA 1
ATOM 4317 C C . ILE A 1 589 ? 50.995 14.257 -58.691 1.00 93.00 589 ILE A C 1
ATOM 4319 O O . ILE A 1 589 ? 51.847 14.601 -59.511 1.00 93.00 589 ILE A O 1
ATOM 4323 N N . ARG A 1 590 ? 51.111 13.142 -57.960 1.00 91.56 590 ARG A N 1
ATOM 4324 C CA . ARG A 1 590 ? 52.222 12.200 -58.121 1.00 91.56 590 ARG A CA 1
ATOM 4325 C C . ARG A 1 590 ? 52.263 11.634 -59.540 1.00 91.56 590 ARG A C 1
ATOM 4327 O O . ARG A 1 590 ? 53.323 11.662 -60.158 1.00 91.56 590 ARG A O 1
ATOM 4334 N N . ASP A 1 591 ? 51.123 11.208 -60.079 1.00 91.88 591 ASP A N 1
ATOM 4335 C CA . ASP A 1 591 ? 51.032 10.686 -61.448 1.00 91.88 591 ASP A CA 1
ATOM 4336 C C . ASP A 1 591 ? 51.440 11.755 -62.487 1.00 91.88 591 ASP A C 1
ATOM 4338 O O . ASP A 1 591 ? 52.173 11.469 -63.437 1.00 91.88 591 ASP A O 1
ATOM 4342 N N . ILE A 1 592 ? 51.043 13.020 -62.280 1.00 93.00 592 ILE A N 1
ATOM 4343 C CA . ILE A 1 592 ? 51.468 14.159 -63.115 1.00 93.00 592 ILE A CA 1
ATOM 4344 C C . ILE A 1 592 ? 52.981 14.391 -63.002 1.00 93.00 592 ILE A C 1
ATOM 4346 O O . ILE A 1 592 ? 53.637 14.644 -64.016 1.00 93.00 592 ILE A O 1
ATOM 4350 N N . ALA A 1 593 ? 53.552 14.315 -61.799 1.00 92.62 593 ALA A N 1
ATOM 4351 C CA . ALA A 1 593 ? 54.985 14.476 -61.575 1.00 92.62 593 ALA A CA 1
ATOM 4352 C C . ALA A 1 593 ? 55.787 13.356 -62.261 1.00 92.62 593 ALA A C 1
ATOM 4354 O O . ALA A 1 593 ? 56.761 13.642 -62.956 1.00 92.62 593 ALA A O 1
ATOM 4355 N N . GLU A 1 594 ? 55.339 12.101 -62.171 1.00 92.25 594 GLU A N 1
ATOM 4356 C CA . GLU A 1 594 ? 55.935 10.970 -62.894 1.00 92.25 594 GLU A CA 1
ATOM 4357 C C . GLU A 1 594 ? 55.861 11.158 -64.415 1.00 92.25 594 GLU A C 1
ATOM 4359 O O . GLU A 1 594 ? 56.863 10.989 -65.117 1.00 92.25 594 GLU A O 1
ATOM 4364 N N . GLN A 1 595 ? 54.707 11.582 -64.937 1.00 94.56 595 GLN A N 1
ATOM 4365 C CA . GLN A 1 595 ? 54.537 11.861 -66.362 1.00 94.56 595 GLN A CA 1
ATOM 4366 C C . GLN A 1 595 ? 55.427 13.025 -66.826 1.00 94.56 595 GLN A C 1
ATOM 4368 O O . GLN A 1 595 ? 56.034 12.957 -67.896 1.00 94.56 595 GLN A O 1
ATOM 4373 N N . THR A 1 596 ? 55.553 14.074 -66.012 1.00 94.44 596 THR A N 1
ATOM 4374 C CA . THR A 1 596 ? 56.412 15.236 -66.287 1.00 94.44 596 THR A CA 1
ATOM 4375 C C . THR A 1 596 ? 57.886 14.844 -66.277 1.00 94.44 596 THR A C 1
ATOM 4377 O O . THR A 1 596 ? 58.632 15.243 -67.169 1.00 94.44 596 THR A O 1
ATOM 4380 N N . ASN A 1 597 ? 58.302 13.997 -65.333 1.00 91.75 597 ASN A N 1
ATOM 4381 C CA . ASN A 1 597 ? 59.647 13.430 -65.272 1.00 91.75 597 ASN A CA 1
ATOM 4382 C C . ASN A 1 597 ? 59.966 12.594 -66.527 1.00 91.75 597 ASN A C 1
ATOM 4384 O O . ASN A 1 597 ? 61.043 12.737 -67.108 1.00 91.75 597 ASN A O 1
ATOM 4388 N N . LEU A 1 598 ? 59.020 11.777 -67.005 1.00 93.38 598 LEU A N 1
ATOM 4389 C CA . LEU A 1 598 ? 59.164 11.019 -68.256 1.00 93.38 598 LEU A CA 1
ATOM 4390 C C . LEU A 1 598 ? 59.237 11.927 -69.494 1.00 93.38 598 LEU A C 1
ATOM 4392 O O . LEU A 1 598 ? 60.056 11.690 -70.383 1.00 93.38 598 LEU A O 1
ATOM 4396 N N . LEU A 1 599 ? 58.423 12.984 -69.559 1.00 92.88 599 LEU A N 1
ATOM 4397 C CA . LEU A 1 599 ? 58.481 13.975 -70.640 1.00 92.88 599 LEU A CA 1
ATOM 4398 C C . LEU A 1 599 ? 59.818 14.723 -70.648 1.00 92.88 599 LEU A C 1
ATOM 4400 O O . LEU A 1 599 ? 60.429 14.877 -71.706 1.00 92.88 599 LEU A O 1
ATOM 4404 N N . ALA A 1 600 ? 60.297 15.140 -69.477 1.00 93.44 600 ALA A N 1
ATOM 4405 C CA . ALA A 1 600 ? 61.583 15.803 -69.304 1.00 93.44 600 ALA A CA 1
ATOM 4406 C C . ALA A 1 600 ? 62.754 14.882 -69.674 1.00 93.44 600 ALA A C 1
ATOM 4408 O O . ALA A 1 600 ? 63.712 15.311 -70.319 1.00 93.44 600 ALA A O 1
ATOM 4409 N N . LEU A 1 601 ? 62.659 13.592 -69.347 1.00 90.19 601 LEU A N 1
ATOM 4410 C CA . LEU A 1 601 ? 63.623 12.585 -69.780 1.00 90.19 601 LEU A CA 1
ATOM 4411 C C . LEU A 1 601 ? 63.651 12.450 -71.310 1.00 90.19 601 LEU A C 1
ATOM 4413 O O . LEU A 1 601 ? 64.729 12.509 -71.901 1.00 90.19 601 LEU A O 1
ATOM 4417 N N . ASN A 1 602 ? 62.489 12.344 -71.960 1.00 90.75 602 ASN A N 1
ATOM 4418 C CA . ASN A 1 602 ? 62.391 12.290 -73.423 1.00 90.75 602 ASN A CA 1
ATOM 4419 C C . ASN A 1 602 ? 62.956 13.560 -74.081 1.00 90.75 602 ASN A C 1
ATOM 4421 O O . ASN A 1 602 ? 63.692 13.473 -75.063 1.00 90.75 602 ASN A O 1
ATOM 4425 N N . ALA A 1 603 ? 62.680 14.735 -73.509 1.00 91.88 603 ALA A N 1
ATOM 4426 C CA . ALA A 1 603 ? 63.243 16.004 -73.965 1.00 91.88 603 ALA A CA 1
ATOM 4427 C C . ALA A 1 603 ? 64.770 16.061 -73.789 1.00 91.88 603 ALA A C 1
ATOM 4429 O O . ALA A 1 603 ? 65.469 16.571 -74.660 1.00 91.88 603 ALA A O 1
ATOM 4430 N N . THR A 1 604 ? 65.301 15.494 -72.701 1.00 89.50 604 THR A N 1
ATOM 4431 C CA . THR A 1 604 ? 66.749 15.392 -72.456 1.00 89.50 604 THR A CA 1
ATOM 4432 C C . THR A 1 604 ? 67.423 14.504 -73.506 1.00 89.50 604 THR A C 1
ATOM 4434 O O . THR A 1 604 ? 68.493 14.847 -74.008 1.00 89.50 604 THR A O 1
ATOM 4437 N N . ILE A 1 605 ? 66.783 13.389 -73.881 1.00 88.94 605 ILE A N 1
ATOM 4438 C CA . ILE A 1 605 ? 67.253 12.486 -74.944 1.00 88.94 605 ILE A CA 1
ATOM 4439 C C . ILE A 1 605 ? 67.292 13.217 -76.292 1.00 88.94 605 ILE A C 1
ATOM 4441 O O . ILE A 1 605 ? 68.309 13.168 -76.984 1.00 88.94 605 ILE A O 1
ATOM 4445 N N . GLU A 1 606 ? 66.229 13.936 -76.656 1.00 90.56 606 GLU A N 1
ATOM 4446 C CA . GLU A 1 606 ? 66.173 14.632 -77.947 1.00 90.56 606 GLU A CA 1
ATOM 4447 C C . GLU A 1 606 ? 67.109 15.853 -77.991 1.00 90.56 606 GLU A C 1
ATOM 4449 O O . GLU A 1 606 ? 67.742 16.120 -79.014 1.00 90.56 606 GLU A O 1
ATOM 4454 N N . ALA A 1 607 ? 67.300 16.540 -76.860 1.00 88.75 607 ALA A N 1
ATOM 4455 C CA . ALA A 1 607 ? 68.301 17.595 -76.720 1.00 88.75 607 ALA A CA 1
ATOM 4456 C C . ALA A 1 607 ? 69.733 17.057 -76.888 1.00 88.75 607 ALA A C 1
ATOM 4458 O O . ALA A 1 607 ? 70.548 17.691 -77.557 1.00 88.75 607 ALA A O 1
ATOM 4459 N N . ALA A 1 608 ? 70.031 15.868 -76.350 1.00 85.06 608 ALA A N 1
ATOM 4460 C CA . ALA A 1 608 ? 71.306 15.188 -76.581 1.00 85.06 608 ALA A CA 1
ATOM 4461 C C . ALA A 1 608 ? 71.479 14.777 -78.055 1.00 85.06 608 ALA A C 1
ATOM 4463 O O . ALA A 1 608 ? 72.579 14.865 -78.603 1.00 85.06 608 ALA A O 1
ATOM 4464 N N . ARG A 1 609 ? 70.387 14.388 -78.723 1.00 87.31 609 ARG A N 1
ATOM 4465 C CA . ARG A 1 609 ? 70.366 14.013 -80.144 1.00 87.31 609 ARG A CA 1
ATOM 4466 C C . ARG A 1 609 ? 70.624 15.193 -81.087 1.00 87.31 609 ARG A C 1
ATOM 4468 O O . ARG A 1 609 ? 71.239 15.006 -82.133 1.00 87.31 609 ARG A O 1
ATOM 4475 N N . ALA A 1 610 ? 70.202 16.398 -80.705 1.00 85.75 610 ALA A N 1
ATOM 4476 C CA . ALA A 1 610 ? 70.449 17.640 -81.443 1.00 85.75 610 ALA A CA 1
ATOM 4477 C C . ALA A 1 610 ? 71.891 18.188 -81.298 1.00 85.75 610 ALA A C 1
ATOM 4479 O O . ALA A 1 610 ? 72.238 19.185 -81.938 1.00 85.75 610 ALA A O 1
ATOM 4480 N N . GLY A 1 611 ? 72.743 17.557 -80.477 1.00 82.25 611 GLY A N 1
ATOM 4481 C CA . GLY A 1 611 ? 74.149 17.932 -80.305 1.00 82.25 611 GLY A CA 1
ATOM 4482 C C . GLY A 1 611 ? 74.338 19.335 -79.709 1.00 82.25 611 GLY A C 1
ATOM 4483 O O . GLY A 1 611 ? 73.639 19.733 -78.780 1.00 82.25 611 GLY A O 1
ATOM 4484 N N . GLU A 1 612 ? 75.286 20.112 -80.245 1.00 80.81 612 GLU A N 1
ATOM 4485 C CA . GLU A 1 612 ? 75.632 21.455 -79.737 1.00 80.81 612 GLU A CA 1
ATOM 4486 C C . GLU A 1 612 ? 74.450 22.444 -79.774 1.00 80.81 612 GLU A C 1
ATOM 4488 O O . GLU A 1 612 ? 74.343 23.312 -78.906 1.00 80.81 612 GLU A O 1
ATOM 4493 N N . HIS A 1 613 ? 73.522 22.284 -80.726 1.00 78.31 613 HIS A N 1
ATOM 4494 C CA . HIS A 1 613 ? 72.328 23.128 -80.854 1.00 78.31 613 HIS A CA 1
ATOM 4495 C C . HIS A 1 613 ? 71.265 22.850 -79.773 1.00 78.31 613 HIS A C 1
ATOM 4497 O O . HIS A 1 613 ? 70.390 23.685 -79.552 1.00 78.31 613 HIS A O 1
ATOM 4503 N N . GLY A 1 614 ? 71.346 21.709 -79.075 1.00 85.38 614 GLY A N 1
ATOM 4504 C CA . GLY A 1 614 ? 70.400 21.287 -78.038 1.00 85.38 614 GLY A CA 1
ATOM 4505 C C . GLY A 1 614 ? 70.792 21.651 -76.602 1.00 85.38 614 GLY A C 1
ATOM 4506 O O . GLY A 1 614 ? 69.998 21.419 -75.692 1.00 85.38 614 GLY A O 1
ATOM 4507 N N . ARG A 1 615 ? 71.976 22.240 -76.356 1.00 82.19 615 ARG A N 1
ATOM 4508 C CA . ARG A 1 615 ? 72.492 22.486 -74.988 1.00 82.19 615 ARG A CA 1
ATOM 4509 C C . ARG A 1 615 ? 71.540 23.278 -74.087 1.00 82.19 615 ARG A C 1
ATOM 4511 O O . ARG A 1 615 ? 71.357 22.902 -72.935 1.00 82.19 615 ARG A O 1
ATOM 4518 N N . GLY A 1 616 ? 70.926 24.348 -74.599 1.00 87.00 616 GLY A N 1
ATOM 4519 C CA . GLY A 1 616 ? 69.971 25.152 -73.823 1.00 87.00 616 GLY A CA 1
ATOM 4520 C C . GLY A 1 616 ? 68.710 24.368 -73.444 1.00 87.00 616 GLY A C 1
ATOM 4521 O O . GLY A 1 616 ? 68.243 24.455 -72.313 1.00 87.00 616 GLY A O 1
ATOM 4522 N N . PHE A 1 617 ? 68.215 23.531 -74.361 1.00 88.88 617 PHE A N 1
ATOM 4523 C CA . PHE A 1 617 ? 67.090 22.629 -74.107 1.00 88.88 617 PHE A CA 1
ATOM 4524 C C . PHE A 1 617 ? 67.442 21.528 -73.101 1.00 88.88 617 PHE A C 1
ATOM 4526 O O . PHE A 1 617 ? 66.612 21.197 -72.260 1.00 88.88 617 PHE A O 1
ATOM 4533 N N . ALA A 1 618 ? 68.667 20.995 -73.144 1.00 87.50 618 ALA A N 1
ATOM 4534 C CA . ALA A 1 618 ? 69.122 19.964 -72.214 1.00 87.50 618 ALA A CA 1
ATOM 4535 C C . ALA A 1 618 ? 69.148 20.461 -70.758 1.00 87.50 618 ALA A C 1
ATOM 4537 O O . ALA A 1 618 ? 68.744 19.726 -69.862 1.00 87.50 618 ALA A O 1
ATOM 4538 N N . VAL A 1 619 ? 69.571 21.712 -70.521 1.00 90.88 619 VAL A N 1
ATOM 4539 C CA . VAL A 1 619 ? 69.571 22.318 -69.175 1.00 90.88 619 VAL A CA 1
ATOM 4540 C C . VAL A 1 619 ? 68.146 22.484 -68.648 1.00 90.88 619 VAL A C 1
ATOM 4542 O O . VAL A 1 619 ? 67.863 22.084 -67.524 1.00 90.88 619 VAL A O 1
ATOM 4545 N N . VAL A 1 620 ? 67.229 23.007 -69.470 1.00 93.25 620 VAL A N 1
ATOM 4546 C CA . VAL A 1 620 ? 65.818 23.160 -69.077 1.00 93.25 620 VAL A CA 1
ATOM 4547 C C . VAL A 1 620 ? 65.170 21.799 -68.813 1.00 93.25 620 VAL A C 1
ATOM 4549 O O . VAL A 1 620 ? 64.459 21.642 -67.828 1.00 93.25 620 VAL A O 1
ATOM 4552 N N . ALA A 1 621 ? 65.436 20.796 -69.652 1.00 92.19 621 ALA A N 1
ATOM 4553 C CA . ALA A 1 621 ? 64.905 19.450 -69.461 1.00 92.19 621 ALA A CA 1
ATOM 4554 C C . ALA A 1 621 ? 65.427 18.795 -68.169 1.00 92.19 621 ALA A C 1
ATOM 4556 O O . ALA A 1 621 ? 64.650 18.155 -67.464 1.00 92.19 621 ALA A O 1
ATOM 4557 N N . ALA A 1 622 ? 66.701 18.995 -67.814 1.00 90.44 622 ALA A N 1
ATOM 4558 C CA . ALA A 1 622 ? 67.259 18.525 -66.547 1.00 90.44 622 ALA A CA 1
ATOM 4559 C C . ALA A 1 622 ? 66.622 19.222 -65.330 1.00 90.44 622 ALA A C 1
ATOM 4561 O O . ALA A 1 622 ? 66.267 18.544 -64.369 1.00 90.44 622 ALA A O 1
ATOM 4562 N N . GLU A 1 623 ? 66.403 20.538 -65.397 1.00 94.19 623 GLU A N 1
ATOM 4563 C CA . GLU A 1 623 ? 65.753 21.302 -64.323 1.00 94.19 623 GLU A CA 1
ATOM 4564 C C . GLU A 1 623 ? 64.289 20.875 -64.121 1.00 94.19 623 GLU A C 1
ATOM 4566 O O . GLU A 1 623 ? 63.844 20.658 -62.997 1.00 94.19 623 GLU A O 1
ATOM 4571 N N . VAL A 1 624 ? 63.540 20.668 -65.214 1.00 95.38 624 VAL A N 1
ATOM 4572 C CA . VAL A 1 624 ? 62.156 20.159 -65.155 1.00 95.38 624 VAL A CA 1
ATOM 4573 C C . VAL A 1 624 ? 62.120 18.742 -64.581 1.00 95.38 624 VAL A C 1
ATOM 4575 O O . VAL A 1 624 ? 61.217 18.417 -63.811 1.00 95.38 624 VAL A O 1
ATOM 4578 N N . LYS A 1 625 ? 63.098 17.900 -64.932 1.00 92.00 625 LYS A N 1
ATOM 4579 C CA . LYS A 1 625 ? 63.223 16.540 -64.400 1.00 92.00 625 LYS A CA 1
ATOM 4580 C C . LYS A 1 625 ? 63.453 16.546 -62.884 1.00 92.00 625 LYS A C 1
ATOM 4582 O O . LYS A 1 625 ? 62.782 15.811 -62.164 1.00 92.00 625 LYS A O 1
ATOM 4587 N N . GLU A 1 626 ? 64.368 17.385 -62.407 1.00 93.06 626 GLU A N 1
ATOM 4588 C CA . GLU A 1 626 ? 64.662 17.546 -60.979 1.00 93.06 626 GLU A CA 1
ATOM 4589 C C . GLU A 1 626 ? 63.441 18.083 -60.216 1.00 93.06 626 GLU A C 1
ATOM 4591 O O . GLU A 1 626 ? 63.035 17.500 -59.211 1.00 93.06 626 GLU A O 1
ATOM 4596 N N . LEU A 1 627 ? 62.775 19.117 -60.744 1.00 94.81 627 LEU A N 1
ATOM 4597 C CA . LEU A 1 627 ? 61.562 19.681 -60.147 1.00 94.81 627 LEU A CA 1
ATOM 4598 C C . LEU A 1 627 ? 60.423 18.654 -60.071 1.00 94.81 627 LEU A C 1
ATOM 4600 O O . LEU A 1 627 ? 59.704 18.588 -59.072 1.00 94.81 627 LEU A O 1
ATOM 4604 N N . ALA A 1 628 ? 60.268 17.819 -61.102 1.00 93.38 628 ALA A N 1
ATOM 4605 C CA . ALA A 1 628 ? 59.295 16.733 -61.109 1.00 93.38 628 ALA A CA 1
ATOM 4606 C C . ALA A 1 628 ? 59.625 15.663 -60.051 1.00 93.38 628 ALA A C 1
ATOM 4608 O O . ALA A 1 628 ? 58.728 15.219 -59.335 1.00 93.38 628 ALA A O 1
ATOM 4609 N N . SER A 1 629 ? 60.904 15.304 -59.883 1.00 92.44 629 SER A N 1
ATOM 4610 C CA . SER A 1 629 ? 61.348 14.376 -58.833 1.00 92.44 629 SER A CA 1
ATOM 4611 C C . SER A 1 629 ? 61.088 14.933 -57.429 1.00 92.44 629 SER A C 1
ATOM 4613 O O . SER A 1 629 ? 60.541 14.233 -56.578 1.00 92.44 629 SER A O 1
ATOM 4615 N N . GLN A 1 630 ? 61.406 16.209 -57.194 1.00 94.12 630 GLN A N 1
ATOM 4616 C CA . GLN A 1 630 ? 61.124 16.887 -55.923 1.00 94.12 630 GLN A CA 1
ATOM 4617 C C . GLN A 1 630 ? 59.620 16.974 -55.642 1.00 94.12 630 GLN A C 1
ATOM 4619 O O . GLN A 1 630 ? 59.190 16.757 -54.511 1.00 94.12 630 GLN A O 1
ATOM 4624 N N . THR A 1 631 ? 58.806 17.223 -56.672 1.00 93.81 631 THR A N 1
ATOM 4625 C CA . THR A 1 631 ? 57.339 17.241 -56.556 1.00 93.81 631 THR A CA 1
ATOM 4626 C C . THR A 1 631 ? 56.789 15.859 -56.193 1.00 93.81 631 THR A C 1
ATOM 4628 O O . THR A 1 631 ? 55.920 15.757 -55.327 1.00 93.81 631 THR A O 1
ATOM 4631 N N . GLY A 1 632 ? 57.314 14.792 -56.806 1.00 92.25 632 GLY A N 1
ATOM 4632 C CA . GLY A 1 632 ? 56.964 13.407 -56.472 1.00 92.25 632 GLY A CA 1
ATOM 4633 C C . GLY A 1 632 ? 57.307 13.047 -55.023 1.00 92.25 632 GLY A C 1
ATOM 4634 O O . GLY A 1 632 ? 56.473 12.495 -54.309 1.00 92.25 632 GLY A O 1
ATOM 4635 N N . GLN A 1 633 ? 58.496 13.435 -54.554 1.00 92.19 633 GLN A N 1
ATOM 4636 C CA . GLN A 1 633 ? 58.898 13.209 -53.163 1.00 92.19 633 GLN A CA 1
ATOM 4637 C C . GLN A 1 633 ? 58.014 13.993 -52.179 1.00 92.19 633 GLN A C 1
ATOM 4639 O O . GLN A 1 633 ? 57.492 13.422 -51.226 1.00 92.19 633 GLN A O 1
ATOM 4644 N N . ALA A 1 634 ? 57.771 15.281 -52.437 1.00 92.25 634 ALA A N 1
ATOM 4645 C CA . ALA A 1 634 ? 56.935 16.112 -51.571 1.00 92.25 634 ALA A CA 1
ATOM 4646 C C . ALA A 1 634 ? 55.479 15.613 -51.501 1.00 92.25 634 ALA A C 1
ATOM 4648 O O . ALA A 1 634 ? 54.855 15.649 -50.442 1.00 92.25 634 ALA A O 1
ATOM 4649 N N . THR A 1 635 ? 54.930 15.113 -52.614 1.00 93.06 635 THR A N 1
ATOM 4650 C CA . THR A 1 635 ? 53.588 14.505 -52.625 1.00 93.06 635 THR A CA 1
ATOM 4651 C C . THR A 1 635 ? 53.537 13.182 -51.871 1.00 93.06 635 THR A C 1
ATOM 4653 O O . THR A 1 635 ? 52.530 12.914 -51.216 1.00 93.06 635 THR A O 1
ATOM 4656 N N . GLN A 1 636 ? 54.607 12.384 -51.897 1.00 91.00 636 GLN A N 1
ATOM 4657 C CA . GLN A 1 636 ? 54.716 11.174 -51.081 1.00 91.00 636 GLN A CA 1
ATOM 4658 C C . GLN A 1 636 ? 54.741 11.493 -49.580 1.00 91.00 636 GLN A C 1
ATOM 4660 O O . GLN A 1 636 ? 54.018 10.851 -48.817 1.00 91.00 636 GLN A O 1
ATOM 4665 N N . ASP A 1 637 ? 55.502 12.504 -49.163 1.00 92.31 637 ASP A N 1
ATOM 4666 C CA . ASP A 1 637 ? 55.569 12.922 -47.759 1.00 92.31 637 ASP A CA 1
ATOM 4667 C C . ASP A 1 637 ? 54.199 13.441 -47.268 1.00 92.31 637 ASP A C 1
ATOM 4669 O O . ASP A 1 637 ? 53.732 13.071 -46.189 1.00 92.31 637 ASP A O 1
ATOM 4673 N N . ILE A 1 638 ? 53.487 14.231 -48.086 1.00 93.44 638 ILE A N 1
ATOM 4674 C CA . ILE A 1 638 ? 52.120 14.686 -47.764 1.00 93.44 638 ILE A CA 1
ATOM 4675 C C . ILE A 1 638 ? 51.141 13.506 -47.711 1.00 93.44 638 ILE A C 1
ATOM 4677 O O . ILE A 1 638 ? 50.283 13.471 -46.828 1.00 93.44 638 ILE A O 1
ATOM 4681 N N . ALA A 1 639 ? 51.256 12.533 -48.619 1.00 90.25 639 ALA A N 1
ATOM 4682 C CA . ALA A 1 639 ? 50.397 11.351 -48.619 1.00 90.25 639 ALA A CA 1
ATOM 4683 C C . ALA A 1 639 ? 50.534 10.543 -47.316 1.00 90.25 639 ALA A C 1
ATOM 4685 O O . ALA A 1 639 ? 49.516 10.150 -46.748 1.00 90.25 639 ALA A O 1
ATOM 4686 N N . GLN A 1 640 ? 51.756 10.381 -46.791 1.00 92.88 640 GLN A N 1
ATOM 4687 C CA . GLN A 1 640 ? 51.982 9.758 -45.479 1.00 92.88 640 GLN A CA 1
ATOM 4688 C C . GLN A 1 640 ? 51.300 10.541 -44.349 1.00 92.88 640 GLN A C 1
ATOM 4690 O O . GLN A 1 640 ? 50.694 9.952 -43.452 1.00 92.88 640 GLN A O 1
ATOM 4695 N N . GLN A 1 641 ? 51.336 11.874 -44.405 1.00 93.62 641 GLN A N 1
ATOM 4696 C CA . GLN A 1 641 ? 50.677 12.715 -43.406 1.00 93.62 641 GLN A CA 1
ATOM 4697 C C . GLN A 1 641 ? 49.145 12.594 -43.458 1.00 93.62 641 GLN A C 1
ATOM 4699 O O . GLN A 1 641 ? 48.483 12.587 -42.420 1.00 93.62 641 GLN A O 1
ATOM 4704 N N . VAL A 1 642 ? 48.574 12.476 -44.659 1.00 93.19 642 VAL A N 1
ATOM 4705 C CA . VAL A 1 642 ? 47.134 12.255 -44.866 1.00 93.19 642 VAL A CA 1
ATOM 4706 C C . VAL A 1 642 ? 46.712 10.883 -44.341 1.00 93.19 642 VAL A C 1
ATOM 4708 O O . VAL A 1 642 ? 45.688 10.789 -43.665 1.00 93.19 642 VAL A O 1
ATOM 4711 N N . GLU A 1 643 ? 47.513 9.844 -44.577 1.00 91.38 643 GLU A N 1
ATOM 4712 C CA . GLU A 1 643 ? 47.266 8.497 -44.049 1.00 91.38 643 GLU A CA 1
ATOM 4713 C C . GLU A 1 643 ? 47.281 8.477 -42.511 1.00 91.38 643 GLU A C 1
ATOM 4715 O O . GLU A 1 643 ? 46.395 7.896 -41.879 1.00 91.38 643 GLU A O 1
ATOM 4720 N N . ALA A 1 644 ? 48.213 9.206 -41.888 1.00 93.12 644 ALA A N 1
ATOM 4721 C CA . ALA A 1 644 ? 48.236 9.381 -40.437 1.00 93.12 644 ALA A CA 1
ATOM 4722 C C . ALA A 1 644 ? 46.967 10.087 -39.912 1.00 93.12 644 ALA A C 1
ATOM 4724 O O . ALA A 1 644 ? 46.408 9.676 -38.893 1.00 93.12 644 ALA A O 1
ATOM 4725 N N . ILE A 1 645 ? 46.466 11.111 -40.617 1.00 93.69 645 ILE A N 1
ATOM 4726 C CA . ILE A 1 645 ? 45.205 11.794 -40.268 1.00 93.69 645 ILE A CA 1
ATOM 4727 C C . ILE A 1 645 ? 44.009 10.841 -40.391 1.00 93.69 645 ILE A C 1
ATOM 4729 O O . ILE A 1 645 ? 43.128 10.853 -39.527 1.00 93.69 645 ILE A O 1
ATOM 4733 N N . GLN A 1 646 ? 43.965 10.005 -41.431 1.00 88.00 646 GLN A N 1
ATOM 4734 C CA . GLN A 1 646 ? 42.912 9.002 -41.616 1.00 88.00 646 GLN A CA 1
ATOM 4735 C C . GLN A 1 646 ? 42.904 7.986 -40.471 1.00 88.00 646 GLN A C 1
ATOM 4737 O O . GLN A 1 646 ? 41.854 7.761 -39.869 1.00 88.00 646 GLN A O 1
ATOM 4742 N N . GLN A 1 647 ? 44.064 7.423 -40.116 1.00 92.31 647 GLN A N 1
ATOM 4743 C CA . GLN A 1 647 ? 44.183 6.473 -39.003 1.00 92.31 647 GLN A CA 1
ATOM 4744 C C . GLN A 1 647 ? 43.797 7.101 -37.659 1.00 92.31 647 GLN A C 1
ATOM 4746 O O . GLN A 1 647 ? 43.062 6.487 -36.879 1.00 92.31 647 GLN A O 1
ATOM 4751 N N . ALA A 1 648 ? 44.237 8.336 -37.399 1.00 93.12 648 ALA A N 1
ATOM 4752 C CA . ALA A 1 648 ? 43.878 9.066 -36.187 1.00 93.12 648 ALA A CA 1
ATOM 4753 C C . ALA A 1 648 ? 42.367 9.340 -36.117 1.00 93.12 648 ALA A C 1
ATOM 4755 O O . ALA A 1 648 ? 41.750 9.134 -35.073 1.00 93.12 648 ALA A O 1
ATOM 4756 N N . SER A 1 649 ? 41.753 9.730 -37.239 1.00 91.56 649 SER A N 1
ATOM 4757 C CA . SER A 1 649 ? 40.305 9.966 -37.325 1.00 91.56 649 SER A CA 1
ATOM 4758 C C . SER A 1 649 ? 39.507 8.677 -37.111 1.00 91.56 649 SER A C 1
ATOM 4760 O O . SER A 1 649 ? 38.527 8.682 -36.371 1.00 91.56 649 SER A O 1
ATOM 4762 N N . ALA A 1 650 ? 39.939 7.557 -37.700 1.00 88.31 650 ALA A N 1
ATOM 4763 C CA . ALA A 1 650 ? 39.303 6.253 -37.507 1.00 88.31 650 ALA A CA 1
ATOM 4764 C C . ALA A 1 650 ? 39.389 5.787 -36.044 1.00 88.31 650 ALA A C 1
ATOM 4766 O O . ALA A 1 650 ? 38.396 5.339 -35.473 1.00 88.31 650 ALA A O 1
ATOM 4767 N N . SER A 1 651 ? 40.554 5.964 -35.414 1.00 92.31 651 SER A N 1
ATOM 4768 C CA . SER A 1 651 ? 40.752 5.666 -33.990 1.00 92.31 651 SER A CA 1
ATOM 4769 C C . SER A 1 651 ? 39.861 6.532 -33.097 1.00 92.31 651 SER A C 1
ATOM 4771 O O . SER A 1 651 ? 39.258 6.024 -32.155 1.00 92.31 651 SER A O 1
ATOM 4773 N N . ALA A 1 652 ? 39.717 7.820 -33.422 1.00 92.00 652 ALA A N 1
ATOM 4774 C CA . ALA A 1 652 ? 38.830 8.727 -32.701 1.00 92.00 652 ALA A CA 1
ATOM 4775 C C . ALA A 1 652 ? 37.355 8.312 -32.812 1.00 92.00 652 ALA A C 1
ATOM 4777 O O . ALA A 1 652 ? 36.647 8.342 -31.811 1.00 92.00 652 ALA A O 1
ATOM 4778 N N . VAL A 1 653 ? 36.891 7.880 -33.991 1.00 90.19 653 VAL A N 1
ATOM 4779 C CA . VAL A 1 653 ? 35.513 7.383 -34.171 1.00 90.19 653 VAL A CA 1
ATOM 4780 C C . VAL A 1 653 ? 35.251 6.137 -33.321 1.00 90.19 653 VAL A C 1
ATOM 4782 O O . VAL A 1 653 ? 34.201 6.066 -32.689 1.00 90.19 653 VAL A O 1
ATOM 4785 N N . MET A 1 654 ? 36.195 5.191 -33.254 1.00 91.06 654 MET A N 1
ATOM 4786 C CA . MET A 1 654 ? 36.054 4.012 -32.385 1.00 91.06 654 MET A CA 1
ATOM 4787 C C . MET A 1 654 ? 35.957 4.409 -30.908 1.00 91.06 654 MET A C 1
ATOM 4789 O O . MET A 1 654 ? 35.021 3.999 -30.232 1.00 91.06 654 MET A O 1
ATOM 4793 N N . ALA A 1 655 ? 36.851 5.284 -30.434 1.00 92.31 655 ALA A N 1
ATOM 4794 C CA . ALA A 1 655 ? 36.826 5.764 -29.052 1.00 92.31 655 ALA A CA 1
ATOM 4795 C C . ALA A 1 655 ? 35.532 6.527 -28.708 1.00 92.31 655 ALA A C 1
ATOM 4797 O O . ALA A 1 655 ? 35.024 6.421 -27.595 1.00 92.31 655 ALA A O 1
ATOM 4798 N N . ILE A 1 656 ? 34.973 7.284 -29.658 1.00 92.06 656 ILE A N 1
ATOM 4799 C CA . ILE A 1 656 ? 33.670 7.948 -29.494 1.00 92.06 656 ILE A CA 1
ATOM 4800 C C . ILE A 1 656 ? 32.540 6.916 -29.384 1.00 92.06 656 ILE A C 1
ATOM 4802 O O . ILE A 1 656 ? 31.638 7.106 -28.572 1.00 92.06 656 ILE A O 1
ATOM 4806 N N . GLY A 1 657 ? 32.600 5.825 -30.154 1.00 88.12 657 GLY A N 1
ATOM 4807 C CA . GLY A 1 657 ? 31.650 4.713 -30.050 1.00 88.12 657 GLY A CA 1
ATOM 4808 C C . GLY A 1 657 ? 31.675 4.044 -28.673 1.00 88.12 657 GLY A C 1
ATOM 4809 O O . GLY A 1 657 ? 30.619 3.838 -28.077 1.00 88.12 657 GLY A O 1
ATOM 4810 N N . ASP A 1 658 ? 32.867 3.796 -28.124 1.00 91.44 658 ASP A N 1
ATOM 4811 C CA . ASP A 1 658 ? 33.023 3.254 -26.767 1.00 91.44 658 ASP A CA 1
ATOM 4812 C C . ASP A 1 658 ? 32.412 4.197 -25.713 1.00 91.44 658 ASP A C 1
ATOM 4814 O O . ASP A 1 658 ? 31.718 3.761 -24.792 1.00 91.44 658 ASP A O 1
ATOM 4818 N N . VAL A 1 659 ? 32.616 5.512 -25.866 1.00 89.25 659 VAL A N 1
ATOM 4819 C CA . VAL A 1 659 ? 32.012 6.529 -24.990 1.00 89.25 659 VAL A CA 1
ATOM 4820 C C . VAL A 1 659 ? 30.485 6.545 -25.113 1.00 89.25 659 VAL A C 1
ATOM 4822 O O . VAL A 1 659 ? 29.810 6.629 -24.089 1.00 89.25 659 VAL A O 1
ATOM 4825 N N . GLU A 1 660 ? 29.920 6.427 -26.320 1.00 88.94 660 GLU A N 1
ATOM 4826 C CA . GLU A 1 660 ? 28.464 6.329 -26.511 1.00 88.94 660 GLU A CA 1
ATOM 4827 C C . GLU A 1 660 ? 27.898 5.111 -25.764 1.00 88.94 660 GLU A C 1
ATOM 4829 O O . GLU A 1 660 ? 26.904 5.246 -25.050 1.00 88.94 660 GLU A O 1
ATOM 4834 N N . GLN A 1 661 ? 28.572 3.956 -25.824 1.00 89.44 661 GLN A N 1
ATOM 4835 C CA . GLN A 1 661 ? 28.156 2.753 -25.099 1.00 89.44 661 GLN A CA 1
ATOM 4836 C C . GLN A 1 661 ? 28.198 2.939 -23.572 1.00 89.44 661 GLN A C 1
ATOM 4838 O O . GLN A 1 661 ? 27.261 2.536 -22.879 1.00 89.44 661 GLN A O 1
ATOM 4843 N N . ILE A 1 662 ? 29.243 3.581 -23.037 1.00 89.19 662 ILE A N 1
ATOM 4844 C CA . ILE A 1 662 ? 29.339 3.900 -21.601 1.00 89.19 662 ILE A CA 1
ATOM 4845 C C . ILE A 1 662 ? 28.185 4.815 -21.171 1.00 89.19 662 ILE A C 1
ATOM 4847 O O . ILE A 1 662 ? 27.593 4.608 -20.113 1.00 89.19 662 ILE A O 1
ATOM 4851 N N . ILE A 1 663 ? 27.831 5.811 -21.986 1.00 88.12 663 ILE A N 1
ATOM 4852 C CA . ILE A 1 663 ? 26.738 6.737 -21.666 1.00 88.12 663 ILE A CA 1
ATOM 4853 C C . ILE A 1 663 ? 25.377 6.026 -21.704 1.00 88.12 663 ILE A C 1
ATOM 4855 O O . ILE A 1 663 ? 24.533 6.290 -20.847 1.00 88.12 663 ILE A O 1
ATOM 4859 N N . VAL A 1 664 ? 25.163 5.096 -22.642 1.00 86.50 664 VAL A N 1
ATOM 4860 C CA . VAL A 1 664 ? 23.950 4.259 -22.667 1.00 86.50 664 VAL A CA 1
ATOM 4861 C C . VAL A 1 664 ? 23.831 3.443 -21.377 1.00 86.50 664 VAL A C 1
ATOM 4863 O O . VAL A 1 664 ? 22.783 3.484 -20.737 1.00 86.50 664 VAL A O 1
ATOM 4866 N N . GLN A 1 665 ? 24.915 2.801 -20.929 1.00 87.81 665 GLN A N 1
ATOM 4867 C CA . GLN A 1 665 ? 24.929 2.077 -19.650 1.00 87.81 665 GLN A CA 1
ATOM 4868 C C . GLN A 1 665 ? 24.653 3.002 -18.455 1.00 87.81 665 GLN A C 1
ATOM 4870 O O . GLN A 1 665 ? 23.923 2.631 -17.538 1.00 87.81 665 GLN A O 1
ATOM 4875 N N . MET A 1 666 ? 25.187 4.230 -18.455 1.00 87.25 666 MET A N 1
ATOM 4876 C CA . MET A 1 666 ? 24.862 5.214 -17.414 1.00 87.25 666 MET A CA 1
ATOM 4877 C C . MET A 1 666 ? 23.370 5.558 -17.385 1.00 87.25 666 MET A C 1
ATOM 4879 O O . MET A 1 666 ? 22.811 5.719 -16.300 1.00 87.25 666 MET A O 1
ATOM 4883 N N . ASN A 1 667 ? 22.725 5.657 -18.550 1.00 84.75 667 ASN A N 1
ATOM 4884 C CA . ASN A 1 667 ? 21.294 5.927 -18.644 1.00 84.75 667 ASN A CA 1
ATOM 4885 C C . ASN A 1 667 ? 20.457 4.757 -18.094 1.00 84.75 667 ASN A C 1
ATOM 4887 O O . ASN A 1 667 ? 19.517 4.967 -17.331 1.00 84.75 667 ASN A O 1
ATOM 4891 N N . GLU A 1 668 ? 20.844 3.518 -18.404 1.00 85.25 668 GLU A N 1
ATOM 4892 C CA . GLU A 1 668 ? 20.214 2.313 -17.845 1.00 85.25 668 GLU A CA 1
ATOM 4893 C C . GLU A 1 668 ? 20.335 2.262 -16.314 1.00 85.25 668 GLU A C 1
ATOM 4895 O O . GLU A 1 668 ? 19.351 2.001 -15.618 1.00 85.25 668 GLU A O 1
ATOM 4900 N N . ILE A 1 669 ? 21.516 2.577 -15.769 1.00 84.62 669 ILE A N 1
ATOM 4901 C CA . ILE A 1 669 ? 21.741 2.648 -14.317 1.00 84.62 669 ILE A CA 1
ATOM 4902 C C . ILE A 1 669 ? 20.862 3.735 -13.687 1.00 84.62 669 ILE A C 1
ATOM 4904 O O . ILE A 1 669 ? 20.220 3.481 -12.668 1.00 84.62 669 ILE A O 1
ATOM 4908 N N . ALA A 1 670 ? 20.794 4.929 -14.284 1.00 84.75 670 ALA A N 1
ATOM 4909 C CA . ALA A 1 670 ? 19.945 6.013 -13.791 1.00 84.75 670 ALA A CA 1
ATOM 4910 C C . ALA A 1 670 ? 18.457 5.618 -13.790 1.00 84.75 670 ALA A C 1
ATOM 4912 O O . ALA A 1 670 ? 17.759 5.869 -12.805 1.00 84.75 670 ALA A O 1
ATOM 4913 N N . GLY A 1 671 ? 17.997 4.923 -14.835 1.00 83.56 671 GLY A N 1
ATOM 4914 C CA . GLY A 1 671 ? 16.652 4.351 -14.904 1.00 83.56 671 GLY A CA 1
ATOM 4915 C C . GLY A 1 671 ? 16.391 3.310 -13.810 1.00 83.56 671 GLY A C 1
ATOM 4916 O O . GLY A 1 671 ? 15.356 3.358 -13.145 1.00 83.56 671 GLY A O 1
ATOM 4917 N N . SER A 1 672 ? 17.350 2.416 -13.549 1.00 87.50 672 SER A N 1
ATOM 4918 C CA . SER A 1 672 ? 17.253 1.445 -12.452 1.00 87.50 672 SER A CA 1
ATOM 4919 C C . SER A 1 672 ? 17.189 2.119 -11.079 1.00 87.50 672 SER A C 1
ATOM 4921 O O . SER A 1 672 ? 16.444 1.658 -10.214 1.00 87.50 672 SER A O 1
ATOM 4923 N N . VAL A 1 673 ? 17.949 3.198 -10.863 1.00 84.56 673 VAL A N 1
ATOM 4924 C CA . VAL A 1 673 ? 17.893 3.982 -9.620 1.00 84.56 673 VAL A CA 1
ATOM 4925 C C . VAL A 1 673 ? 16.526 4.645 -9.476 1.00 84.56 673 VAL A C 1
ATOM 4927 O O . VAL A 1 673 ? 15.920 4.537 -8.414 1.00 84.56 673 VAL A O 1
ATOM 4930 N N . ALA A 1 674 ? 15.999 5.266 -10.534 1.00 82.81 674 ALA A N 1
ATOM 4931 C CA . ALA A 1 674 ? 14.676 5.888 -10.508 1.00 82.81 674 ALA A CA 1
ATOM 4932 C C . ALA A 1 674 ? 13.566 4.873 -10.181 1.00 82.81 674 ALA A C 1
ATOM 4934 O O . ALA A 1 674 ? 12.696 5.153 -9.355 1.00 82.81 674 ALA A O 1
ATOM 4935 N N . ALA A 1 675 ? 13.630 3.669 -10.760 1.00 82.81 675 ALA A N 1
ATOM 4936 C CA . ALA A 1 675 ? 12.699 2.587 -10.448 1.00 82.81 675 ALA A CA 1
ATOM 4937 C C . ALA A 1 675 ? 12.791 2.148 -8.974 1.00 82.81 675 ALA A C 1
ATOM 4939 O O . ALA A 1 675 ? 11.769 2.053 -8.293 1.00 82.81 675 ALA A O 1
ATOM 4940 N N . ALA A 1 676 ? 14.007 1.942 -8.456 1.00 83.81 676 ALA A N 1
ATOM 4941 C CA . ALA A 1 676 ? 14.227 1.572 -7.057 1.00 83.81 676 ALA A CA 1
ATOM 4942 C C . ALA A 1 676 ? 13.732 2.656 -6.082 1.00 83.81 676 ALA A C 1
ATOM 4944 O O . ALA A 1 676 ? 13.097 2.346 -5.076 1.00 83.81 676 ALA A O 1
ATOM 4945 N N . VAL A 1 677 ? 13.958 3.931 -6.405 1.00 89.56 677 VAL A N 1
ATOM 4946 C CA . VAL A 1 677 ? 13.466 5.088 -5.639 1.00 89.56 677 VAL A CA 1
ATOM 4947 C C . VAL A 1 677 ? 11.936 5.164 -5.668 1.00 89.56 677 VAL A C 1
ATOM 4949 O O . VAL A 1 677 ? 11.309 5.459 -4.648 1.00 89.56 677 VAL A O 1
ATOM 4952 N N . GLY A 1 678 ? 11.308 4.824 -6.798 1.00 80.94 678 GLY A N 1
ATOM 4953 C CA . GLY A 1 678 ? 9.856 4.663 -6.899 1.00 80.94 678 GLY A CA 1
ATOM 4954 C C . GLY A 1 678 ? 9.321 3.601 -5.933 1.00 80.94 678 GLY A C 1
ATOM 4955 O O . GLY A 1 678 ? 8.375 3.868 -5.191 1.00 80.94 678 GLY A O 1
ATOM 4956 N N . GLN A 1 679 ? 9.968 2.433 -5.861 1.00 86.06 679 GLN A N 1
ATOM 4957 C CA . GLN A 1 679 ? 9.601 1.382 -4.902 1.00 86.06 679 GLN A CA 1
ATOM 4958 C C . GLN A 1 679 ? 9.825 1.810 -3.446 1.00 86.06 679 GLN A C 1
ATOM 4960 O O . GLN A 1 679 ? 8.955 1.593 -2.602 1.00 86.06 679 GLN A O 1
ATOM 4965 N N . GLN A 1 680 ? 10.949 2.467 -3.145 1.00 86.44 680 GLN A N 1
ATOM 4966 C CA . GLN A 1 680 ? 11.226 3.005 -1.809 1.00 86.44 680 GLN A CA 1
ATOM 4967 C C . GLN A 1 680 ? 10.179 4.037 -1.376 1.00 86.44 680 GLN A C 1
ATOM 4969 O O . GLN A 1 680 ? 9.778 4.043 -0.216 1.00 86.44 680 GLN A O 1
ATOM 4974 N N . SER A 1 681 ? 9.683 4.859 -2.304 1.00 89.19 681 SER A N 1
ATOM 4975 C CA . SER A 1 681 ? 8.623 5.836 -2.028 1.00 89.19 681 SER A CA 1
ATOM 4976 C C . SER A 1 681 ? 7.308 5.167 -1.614 1.00 89.19 681 SER A C 1
ATOM 4978 O O . SER A 1 681 ? 6.608 5.676 -0.740 1.00 89.19 681 SER A O 1
ATOM 4980 N N . ILE A 1 682 ? 6.965 4.025 -2.222 1.00 87.25 682 ILE A N 1
ATOM 4981 C CA . ILE A 1 682 ? 5.777 3.236 -1.858 1.00 87.25 682 ILE A CA 1
ATOM 4982 C C . ILE A 1 682 ? 5.959 2.630 -0.463 1.00 87.25 682 ILE A C 1
ATOM 4984 O O . ILE A 1 682 ? 5.108 2.830 0.401 1.00 87.25 682 ILE A O 1
ATOM 4988 N N . ALA A 1 683 ? 7.095 1.969 -0.221 1.00 82.88 683 ALA A N 1
ATOM 4989 C CA . ALA A 1 683 ? 7.403 1.374 1.079 1.00 82.88 683 ALA A CA 1
ATOM 4990 C C . ALA A 1 683 ? 7.413 2.422 2.205 1.00 82.88 683 ALA A C 1
ATOM 4992 O O . ALA A 1 683 ? 6.926 2.170 3.305 1.00 82.88 683 ALA A O 1
ATOM 4993 N N . LEU A 1 684 ? 7.916 3.630 1.934 1.00 89.06 684 LEU A N 1
ATOM 4994 C CA . LEU A 1 684 ? 7.926 4.709 2.916 1.00 89.06 684 LEU A CA 1
ATOM 4995 C C . LEU A 1 684 ? 6.518 5.213 3.254 1.00 89.06 684 LEU A C 1
ATOM 4997 O O . LEU A 1 684 ? 6.261 5.521 4.415 1.00 89.06 684 LEU A O 1
ATOM 5001 N N . ARG A 1 685 ? 5.588 5.277 2.290 1.00 87.69 685 ARG A N 1
ATOM 5002 C CA . ARG A 1 685 ? 4.184 5.615 2.601 1.00 87.69 685 ARG A CA 1
ATOM 5003 C C . ARG A 1 685 ? 3.567 4.597 3.549 1.00 87.69 685 ARG A C 1
ATOM 5005 O O . ARG A 1 685 ? 2.949 4.995 4.531 1.00 87.69 685 ARG A O 1
ATOM 5012 N N . GLU A 1 686 ? 3.803 3.312 3.305 1.00 88.25 686 GLU A N 1
ATOM 5013 C CA . GLU A 1 686 ? 3.325 2.240 4.181 1.00 88.25 686 GLU A CA 1
ATOM 5014 C C . GLU A 1 686 ? 3.923 2.351 5.596 1.00 88.25 686 GLU A C 1
ATOM 5016 O O . GLU A 1 686 ? 3.223 2.175 6.596 1.00 88.25 686 GLU A O 1
ATOM 5021 N N . ILE A 1 687 ? 5.210 2.698 5.709 1.00 87.88 687 ILE A N 1
ATOM 5022 C CA . ILE A 1 687 ? 5.855 2.973 7.002 1.00 87.88 687 ILE A CA 1
ATOM 5023 C C . ILE A 1 687 ? 5.184 4.163 7.696 1.00 87.88 687 ILE A C 1
ATOM 5025 O O . ILE A 1 687 ? 4.831 4.053 8.869 1.00 87.88 687 ILE A O 1
ATOM 5029 N N . THR A 1 688 ? 4.961 5.271 6.991 1.00 89.12 688 THR A N 1
ATOM 5030 C CA . THR A 1 688 ? 4.323 6.473 7.549 1.00 89.12 688 THR A CA 1
ATOM 5031 C C . THR A 1 688 ? 2.909 6.182 8.056 1.00 89.12 688 THR A C 1
ATOM 5033 O O . THR A 1 688 ? 2.553 6.599 9.159 1.00 89.12 688 THR A O 1
ATOM 5036 N N . GLU A 1 689 ? 2.115 5.406 7.318 1.00 87.69 689 GLU A N 1
ATOM 5037 C CA . GLU A 1 689 ? 0.795 4.958 7.775 1.00 87.69 689 GLU A CA 1
ATOM 5038 C C . GLU A 1 689 ? 0.878 4.058 9.014 1.00 87.69 689 GLU A C 1
ATOM 5040 O O . GLU A 1 689 ? 0.121 4.233 9.971 1.00 87.69 689 GLU A O 1
ATOM 5045 N N . ASN A 1 690 ? 1.817 3.107 9.036 1.00 88.69 690 ASN A N 1
ATOM 5046 C CA . ASN A 1 690 ? 2.051 2.250 10.198 1.00 88.69 690 ASN A CA 1
ATOM 5047 C C . ASN A 1 690 ? 2.446 3.059 11.439 1.00 88.69 690 ASN A C 1
ATOM 5049 O O . ASN A 1 690 ? 1.956 2.787 12.537 1.00 88.69 690 ASN A O 1
ATOM 5053 N N . VAL A 1 691 ? 3.299 4.068 11.267 1.00 92.50 691 VAL A N 1
ATOM 5054 C CA . VAL A 1 691 ? 3.715 4.996 12.323 1.00 92.50 691 VAL A CA 1
ATOM 5055 C C . VAL A 1 691 ? 2.520 5.802 12.837 1.00 92.50 691 VAL A C 1
ATOM 5057 O O . VAL A 1 691 ? 2.327 5.886 14.051 1.00 92.50 691 VAL A O 1
ATOM 5060 N N . ALA A 1 692 ? 1.665 6.324 11.952 1.00 86.62 692 ALA A N 1
ATOM 5061 C CA . ALA A 1 692 ? 0.454 7.045 12.346 1.00 86.62 692 ALA A CA 1
ATOM 5062 C C . ALA A 1 692 ? -0.491 6.162 13.182 1.00 86.62 692 ALA A C 1
ATOM 5064 O O . ALA A 1 692 ? -0.881 6.546 14.288 1.00 86.62 692 ALA A O 1
ATOM 5065 N N . ARG A 1 693 ? -0.767 4.932 12.722 1.00 90.12 693 ARG A N 1
ATOM 5066 C CA . ARG A 1 693 ? -1.576 3.950 13.467 1.00 90.12 693 ARG A CA 1
ATOM 5067 C C . ARG A 1 693 ? -0.956 3.588 14.818 1.00 90.12 693 ARG A C 1
ATOM 5069 O O . ARG A 1 693 ? -1.662 3.458 15.816 1.00 90.12 693 ARG A O 1
ATOM 5076 N N . ALA A 1 694 ? 0.364 3.412 14.878 1.00 90.44 694 ALA A N 1
ATOM 5077 C CA . ALA A 1 694 ? 1.066 3.119 16.126 1.00 90.44 694 ALA A CA 1
ATOM 5078 C C . ALA A 1 694 ? 0.973 4.283 17.128 1.00 90.44 694 ALA A C 1
ATOM 5080 O O . ALA A 1 694 ? 0.858 4.048 18.335 1.00 90.44 694 ALA A O 1
ATOM 5081 N N . SER A 1 695 ? 0.975 5.525 16.637 1.00 89.75 695 SER A N 1
ATOM 5082 C CA . SER A 1 695 ? 0.844 6.733 17.457 1.00 89.75 695 SER A CA 1
ATOM 5083 C C . SER A 1 695 ? -0.538 6.807 18.101 1.00 89.75 695 SER A C 1
ATOM 5085 O O . SER A 1 695 ? -0.657 6.925 19.322 1.00 89.75 695 SER A O 1
ATOM 5087 N N . GLU A 1 696 ? -1.585 6.609 17.299 1.00 88.19 696 GLU A N 1
ATOM 5088 C CA . GLU A 1 696 ? -2.974 6.573 17.763 1.00 88.19 696 GLU A CA 1
ATOM 5089 C C . GLU A 1 696 ? -3.203 5.461 18.799 1.00 88.19 696 GLU A C 1
ATOM 5091 O O . GLU A 1 696 ? -3.782 5.695 19.866 1.00 88.19 696 GLU A O 1
ATOM 5096 N N . ARG A 1 697 ? -2.675 4.257 18.541 1.00 92.00 697 ARG A N 1
ATOM 5097 C CA . ARG A 1 697 ? -2.733 3.134 19.491 1.00 92.00 697 ARG A CA 1
ATOM 5098 C C . ARG A 1 697 ? -1.997 3.434 20.794 1.00 92.00 697 ARG A C 1
ATOM 5100 O O . ARG A 1 697 ? -2.484 3.062 21.860 1.00 92.00 697 ARG A O 1
ATOM 5107 N N . SER A 1 698 ? -0.856 4.117 20.729 1.00 90.81 698 SER A N 1
ATOM 5108 C CA . SER A 1 698 ? -0.104 4.511 21.925 1.00 90.81 698 SER A CA 1
ATOM 5109 C C . S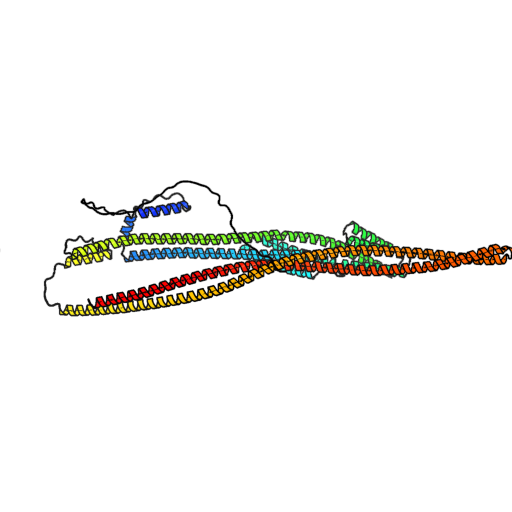ER A 1 698 ? -0.870 5.554 22.742 1.00 90.81 698 SER A C 1
ATOM 5111 O O . SER A 1 698 ? -1.003 5.409 23.954 1.00 90.81 698 SER A O 1
ATOM 5113 N N . SER A 1 699 ? -1.465 6.559 22.095 1.00 87.38 699 SER A N 1
ATOM 5114 C CA . SER A 1 699 ? -2.324 7.541 22.770 1.00 87.38 699 SER A CA 1
ATOM 5115 C C . SER A 1 699 ? -3.529 6.869 23.443 1.00 87.38 699 SER A C 1
ATOM 5117 O O . SER A 1 699 ? -3.745 7.045 24.644 1.00 87.38 699 SER A O 1
ATOM 5119 N N . SER A 1 700 ? -4.230 5.997 22.716 1.00 90.94 700 SER A N 1
ATOM 5120 C CA . SER A 1 700 ? -5.370 5.231 23.235 1.00 90.94 700 SER A CA 1
ATOM 5121 C C . SER A 1 700 ? -4.986 4.324 24.410 1.00 90.94 700 SER A C 1
ATOM 5123 O O . SER A 1 700 ? -5.730 4.201 25.387 1.00 90.94 700 SER A O 1
ATOM 5125 N N . GLY A 1 701 ? -3.807 3.698 24.345 1.00 92.31 701 GLY A N 1
ATOM 5126 C CA . GLY A 1 701 ? -3.259 2.882 25.426 1.00 92.31 701 GLY A CA 1
ATOM 5127 C C . GLY A 1 701 ? -2.966 3.697 26.687 1.00 92.31 701 GLY A C 1
ATOM 5128 O O . GLY A 1 701 ? -3.283 3.254 27.792 1.00 92.31 701 GLY A O 1
ATOM 5129 N N . ALA A 1 702 ? -2.425 4.909 26.540 1.00 89.00 702 ALA A N 1
ATOM 5130 C CA . ALA A 1 702 ? -2.151 5.798 27.666 1.00 89.00 702 ALA A CA 1
ATOM 5131 C C . ALA A 1 702 ? -3.452 6.230 28.359 1.00 89.00 702 ALA A C 1
ATOM 5133 O O . ALA A 1 702 ? -3.554 6.172 29.587 1.00 89.00 702 ALA A O 1
ATOM 5134 N N . GLU A 1 703 ? -4.480 6.579 27.583 1.00 90.88 703 GLU A N 1
ATOM 5135 C CA . GLU A 1 703 ? -5.808 6.883 28.121 1.00 90.88 703 GLU A CA 1
ATOM 5136 C C . GLU A 1 703 ? -6.441 5.679 28.823 1.00 90.88 703 GLU A C 1
ATOM 5138 O O . GLU A 1 703 ? -7.043 5.826 29.890 1.00 90.88 703 GLU A O 1
ATOM 5143 N N . ALA A 1 704 ? -6.293 4.476 28.260 1.00 93.38 704 ALA A N 1
ATOM 5144 C CA . ALA A 1 704 ? -6.776 3.249 28.882 1.00 93.38 704 ALA A CA 1
ATOM 5145 C C . ALA A 1 704 ? -6.128 3.019 30.252 1.00 93.38 704 ALA A C 1
ATOM 5147 O O . ALA A 1 704 ? -6.838 2.713 31.209 1.00 93.38 704 ALA A O 1
ATOM 5148 N N . MET A 1 705 ? -4.817 3.236 30.380 1.00 93.56 705 MET A N 1
ATOM 5149 C CA . MET A 1 705 ? -4.125 3.130 31.670 1.00 93.56 705 MET A CA 1
ATOM 5150 C C . MET A 1 705 ? -4.570 4.213 32.658 1.00 93.56 705 MET A C 1
ATOM 5152 O O . MET A 1 705 ? -4.738 3.922 33.842 1.00 93.56 705 MET A O 1
ATOM 5156 N N . GLY A 1 706 ? -4.871 5.424 32.180 1.00 91.31 706 GLY A N 1
ATOM 5157 C CA . GLY A 1 706 ? -5.505 6.465 32.993 1.00 91.31 706 GLY A CA 1
ATOM 5158 C C . GLY A 1 706 ? -6.870 6.036 33.548 1.00 91.31 706 GLY A C 1
ATOM 5159 O O . GLY A 1 706 ? -7.152 6.233 34.731 1.00 91.31 706 GLY A O 1
ATOM 5160 N N . ARG A 1 707 ? -7.700 5.372 32.732 1.00 94.25 707 ARG A N 1
ATOM 5161 C CA . ARG A 1 707 ? -8.990 4.816 33.181 1.00 94.25 707 ARG A CA 1
ATOM 5162 C C . ARG A 1 707 ? -8.819 3.689 34.197 1.00 94.25 707 ARG A C 1
ATOM 5164 O O . ARG A 1 707 ? -9.561 3.658 35.175 1.00 94.25 707 ARG A O 1
ATOM 5171 N N . VAL A 1 708 ? -7.853 2.789 33.993 1.00 94.56 708 VAL A N 1
ATOM 5172 C CA . VAL A 1 708 ? -7.549 1.715 34.956 1.00 94.56 708 VAL A CA 1
ATOM 5173 C C . VAL A 1 708 ? -7.111 2.311 36.291 1.00 94.56 708 VAL A C 1
ATOM 5175 O O . VAL A 1 708 ? -7.655 1.928 37.323 1.00 94.56 708 VAL A O 1
ATOM 5178 N N . SER A 1 709 ? -6.219 3.306 36.278 1.00 91.81 709 SER A N 1
ATOM 5179 C CA . SER A 1 709 ? -5.795 4.013 37.490 1.00 91.81 709 SER A CA 1
ATOM 5180 C C . SER A 1 709 ? -6.988 4.630 38.236 1.00 91.81 709 SER A C 1
ATOM 5182 O O . SER A 1 709 ? -7.170 4.367 39.427 1.00 91.81 709 SER A O 1
ATOM 5184 N N . GLY A 1 710 ? -7.881 5.335 37.534 1.00 92.19 710 GLY A N 1
ATOM 5185 C CA . GLY A 1 710 ? -9.102 5.878 38.139 1.00 92.19 710 GLY A CA 1
ATOM 5186 C C . GLY A 1 710 ? -10.041 4.803 38.708 1.00 92.19 710 GLY A C 1
ATOM 5187 O O . GLY A 1 710 ? -10.607 4.977 39.788 1.00 92.19 710 GLY A O 1
ATOM 5188 N N . ALA A 1 711 ? -10.180 3.662 38.027 1.00 94.19 711 ALA A N 1
ATOM 5189 C CA . ALA A 1 711 ? -10.973 2.535 38.516 1.00 94.19 711 ALA A CA 1
ATOM 5190 C C . ALA A 1 711 ? -10.364 1.905 39.781 1.00 94.19 711 ALA A C 1
ATOM 5192 O O . ALA A 1 711 ? -11.097 1.580 40.717 1.00 94.19 711 ALA A O 1
ATOM 5193 N N . THR A 1 712 ? -9.035 1.779 39.847 1.00 94.62 712 THR A N 1
ATOM 5194 C CA . THR A 1 712 ? -8.340 1.266 41.037 1.00 94.62 712 THR A CA 1
ATOM 5195 C C . THR A 1 712 ? -8.466 2.206 42.235 1.00 94.62 712 THR A C 1
ATOM 5197 O O . THR A 1 712 ? -8.689 1.740 43.352 1.00 94.62 712 THR A O 1
ATOM 5200 N N . ASP A 1 713 ? -8.437 3.523 42.021 1.00 93.06 713 ASP A N 1
ATOM 5201 C CA . ASP A 1 713 ? -8.696 4.507 43.079 1.00 93.06 713 ASP A CA 1
ATOM 5202 C C . ASP A 1 713 ? -10.122 4.394 43.621 1.00 93.06 713 ASP A C 1
ATOM 5204 O O . ASP A 1 713 ? -10.339 4.396 44.836 1.00 93.06 713 ASP A O 1
ATOM 5208 N N . HIS A 1 714 ? -11.099 4.216 42.730 1.00 93.69 714 HIS A N 1
ATOM 5209 C CA . HIS A 1 714 ? -12.488 4.007 43.124 1.00 93.69 714 HIS A CA 1
ATOM 5210 C C . HIS A 1 714 ? -12.685 2.694 43.901 1.00 93.69 714 HIS A C 1
ATOM 5212 O O . HIS A 1 714 ? -13.405 2.664 44.904 1.00 93.69 714 HIS A O 1
ATOM 5218 N N . ALA A 1 715 ? -12.012 1.618 43.480 1.00 92.69 715 ALA A N 1
ATOM 5219 C CA . ALA A 1 715 ? -12.033 0.332 44.169 1.00 92.69 715 ALA A CA 1
ATOM 5220 C C . ALA A 1 715 ? -11.441 0.429 45.583 1.00 92.69 715 ALA A C 1
ATOM 5222 O O . ALA A 1 715 ? -12.062 -0.069 46.522 1.00 92.69 715 ALA A O 1
ATOM 5223 N N . ARG A 1 716 ? -10.313 1.134 45.768 1.00 93.50 716 ARG A N 1
ATOM 5224 C CA . ARG A 1 716 ? -9.742 1.402 47.103 1.00 93.50 716 ARG A CA 1
ATOM 5225 C C . ARG A 1 716 ? -10.682 2.218 47.981 1.00 93.50 716 ARG A C 1
ATOM 5227 O O . ARG A 1 716 ? -10.908 1.855 49.131 1.00 93.50 716 ARG A O 1
ATOM 5234 N N . GLY A 1 717 ? -11.290 3.275 47.437 1.00 92.44 717 GLY A N 1
ATOM 5235 C CA . GLY A 1 717 ? -12.286 4.069 48.164 1.00 92.44 717 GLY A CA 1
ATOM 5236 C C . GLY A 1 717 ? -13.487 3.231 48.616 1.00 92.44 717 GLY A C 1
ATOM 5237 O O . GLY A 1 717 ? -13.943 3.348 49.752 1.00 92.44 717 GLY A O 1
ATOM 5238 N N . THR A 1 718 ? -13.960 2.329 47.755 1.00 92.62 718 THR A N 1
ATOM 5239 C CA . THR A 1 718 ? -15.040 1.386 48.082 1.00 92.62 718 THR A CA 1
ATOM 5240 C C . THR A 1 718 ? -14.602 0.375 49.139 1.00 92.62 718 THR A C 1
ATOM 5242 O O . THR A 1 718 ? -15.325 0.157 50.109 1.00 92.62 718 THR A O 1
ATOM 5245 N N . GLY A 1 719 ? -13.400 -0.191 49.005 1.00 93.19 719 GLY A N 1
ATOM 5246 C CA . GLY A 1 719 ? -12.801 -1.076 50.002 1.00 93.19 719 GLY A CA 1
ATOM 5247 C C . GLY A 1 719 ? -12.728 -0.414 51.374 1.00 93.19 719 GLY A C 1
ATOM 5248 O O . GLY A 1 719 ? -13.207 -0.995 52.346 1.00 93.19 719 GLY A O 1
ATOM 5249 N N . ALA A 1 720 ? -12.243 0.826 51.451 1.00 92.56 720 ALA A N 1
ATOM 5250 C CA . ALA A 1 720 ? -12.177 1.593 52.693 1.00 92.56 720 ALA A CA 1
ATOM 5251 C C . ALA A 1 720 ? -13.561 1.797 53.336 1.00 92.56 720 ALA A C 1
ATOM 5253 O O . ALA A 1 720 ? -13.711 1.579 54.536 1.00 92.56 720 ALA A O 1
ATOM 5254 N N . MET A 1 721 ? -14.588 2.135 52.545 1.00 94.00 721 MET A N 1
ATOM 5255 C CA . MET A 1 721 ? -15.966 2.262 53.047 1.00 94.00 721 MET A CA 1
ATOM 5256 C C . MET A 1 721 ? -16.521 0.938 53.587 1.00 94.00 721 MET A C 1
ATOM 5258 O O . MET A 1 721 ? -17.171 0.925 54.630 1.00 94.00 721 MET A O 1
ATOM 5262 N N . VAL A 1 722 ? -16.265 -0.184 52.905 1.00 94.25 722 VAL A N 1
ATOM 5263 C CA . VAL A 1 722 ? -16.678 -1.517 53.381 1.00 94.25 722 VAL A CA 1
ATOM 5264 C C . VAL A 1 722 ? -15.952 -1.881 54.677 1.00 94.25 722 VAL A C 1
ATOM 5266 O O . VAL A 1 722 ? -16.576 -2.414 55.593 1.00 94.25 722 VAL A O 1
ATOM 5269 N N . GLY A 1 723 ? -14.664 -1.548 54.780 1.00 93.06 723 GLY A N 1
ATOM 5270 C CA . GLY A 1 723 ? -13.872 -1.736 55.994 1.00 93.06 723 GLY A CA 1
ATOM 5271 C C . GLY A 1 723 ? -14.454 -0.962 57.179 1.00 93.06 723 GLY A C 1
ATOM 5272 O O . GLY A 1 723 ? -14.716 -1.553 58.226 1.00 93.06 723 GLY A O 1
ATOM 5273 N N . ASP A 1 724 ? -14.753 0.325 56.997 1.00 93.25 724 ASP A N 1
ATOM 5274 C CA . ASP A 1 724 ? -15.361 1.178 58.029 1.00 93.25 724 ASP A CA 1
ATOM 5275 C C . ASP A 1 724 ? -16.754 0.679 58.462 1.00 93.25 724 ASP A C 1
ATOM 5277 O O . ASP A 1 724 ? -17.063 0.572 59.655 1.00 93.25 724 ASP A O 1
ATOM 5281 N N . LEU A 1 725 ? -17.579 0.261 57.495 1.00 93.25 725 LEU A N 1
ATOM 5282 C CA . LEU A 1 725 ? -18.896 -0.314 57.763 1.00 93.25 725 LEU A CA 1
ATOM 5283 C C . LEU A 1 725 ? -18.798 -1.636 58.538 1.00 93.25 725 LEU A C 1
ATOM 5285 O O . LEU A 1 725 ? -19.586 -1.864 59.457 1.00 93.25 725 LEU A O 1
ATOM 5289 N N . SER A 1 726 ? -17.831 -2.493 58.199 1.00 93.94 726 SER A N 1
ATOM 5290 C CA . SER A 1 726 ? -17.583 -3.749 58.918 1.00 93.94 726 SER A CA 1
ATOM 5291 C C . SER A 1 726 ? -17.154 -3.500 60.368 1.00 93.94 726 SER A C 1
ATOM 5293 O O . SER A 1 726 ? -17.670 -4.146 61.282 1.00 93.94 726 SER A O 1
ATOM 5295 N N . GLY A 1 727 ? -16.305 -2.490 60.601 1.00 90.81 727 GLY A N 1
ATOM 5296 C CA . GLY A 1 727 ? -15.908 -2.058 61.940 1.00 90.81 727 GLY A CA 1
ATOM 5297 C C . GLY A 1 727 ? -17.102 -1.565 62.756 1.00 90.81 727 GLY A C 1
ATOM 5298 O O . GLY A 1 727 ? -17.311 -2.009 63.887 1.00 90.81 727 GLY A O 1
ATOM 5299 N N . THR A 1 728 ? -17.947 -0.733 62.144 1.00 93.38 728 THR A N 1
ATOM 5300 C CA . THR A 1 728 ? -19.186 -0.235 62.759 1.00 93.38 728 THR A CA 1
ATOM 5301 C C . THR A 1 728 ? -20.147 -1.380 63.100 1.00 93.38 728 THR A C 1
ATOM 5303 O O . THR A 1 728 ? -20.703 -1.412 64.197 1.00 93.38 728 THR A O 1
ATOM 5306 N N . LEU A 1 729 ? -20.329 -2.354 62.201 1.00 92.56 729 LEU A N 1
ATOM 5307 C CA . LEU A 1 729 ? -21.156 -3.542 62.443 1.00 92.56 729 LEU A CA 1
ATOM 5308 C C . LEU A 1 729 ? -20.646 -4.358 63.636 1.00 92.56 729 LEU A C 1
ATOM 5310 O O . LEU A 1 729 ? -21.442 -4.719 64.503 1.00 92.56 729 LEU A O 1
ATOM 5314 N N . GLY A 1 730 ? -19.333 -4.589 63.721 1.00 91.00 730 GLY A N 1
ATOM 5315 C CA . GLY A 1 730 ? -18.715 -5.291 64.848 1.00 91.00 730 GLY A CA 1
ATOM 5316 C C . GLY A 1 730 ? -18.851 -4.541 66.180 1.00 91.00 730 GLY A C 1
ATOM 5317 O O . GLY A 1 730 ? -19.014 -5.158 67.236 1.00 91.00 730 GLY A O 1
ATOM 5318 N N . GLU A 1 731 ? -18.828 -3.206 66.172 1.00 92.25 731 GLU A N 1
ATOM 5319 C CA . GLU A 1 731 ? -19.121 -2.405 67.368 1.00 92.25 731 GLU A CA 1
ATOM 5320 C C . GLU A 1 731 ? -20.591 -2.497 67.788 1.00 92.25 731 GLU A C 1
ATOM 5322 O O . GLU A 1 731 ? -20.876 -2.707 68.970 1.00 92.25 731 GLU A O 1
ATOM 5327 N N . GLN A 1 732 ? -21.528 -2.401 66.840 1.00 91.44 732 GLN A N 1
ATOM 5328 C CA . GLN A 1 732 ? -22.961 -2.544 67.120 1.00 91.44 732 GLN A CA 1
ATOM 5329 C C . GLN A 1 732 ? -23.301 -3.946 67.640 1.00 91.44 732 GLN A C 1
ATOM 5331 O O . GLN A 1 732 ? -24.085 -4.074 68.582 1.00 91.44 732 GLN A O 1
ATOM 5336 N N . ALA A 1 733 ? -22.672 -4.992 67.094 1.00 90.19 733 ALA A N 1
ATOM 5337 C CA . ALA A 1 733 ? -22.815 -6.367 67.567 1.00 90.19 733 ALA A CA 1
ATOM 5338 C C . ALA A 1 733 ? -22.375 -6.510 69.034 1.00 90.19 733 ALA A C 1
ATOM 5340 O O . ALA A 1 733 ? -23.107 -7.066 69.860 1.00 90.19 733 ALA A O 1
ATOM 5341 N N . ARG A 1 734 ? -21.215 -5.939 69.392 1.00 90.81 734 ARG A N 1
ATOM 5342 C CA . ARG A 1 734 ? -20.710 -5.906 70.776 1.00 90.81 734 ARG A CA 1
ATOM 5343 C C . ARG A 1 734 ? -21.619 -5.113 71.716 1.00 90.81 734 ARG A C 1
ATOM 5345 O O . ARG A 1 734 ? -21.853 -5.559 72.840 1.00 90.81 734 ARG A O 1
ATOM 5352 N N . LEU A 1 735 ? -22.154 -3.977 71.269 1.00 92.44 735 LEU A N 1
ATOM 5353 C CA . LEU A 1 735 ? -23.089 -3.163 72.050 1.00 92.44 735 LEU A CA 1
ATOM 5354 C C . LEU A 1 735 ? -24.396 -3.921 72.330 1.00 92.44 735 LEU A C 1
ATOM 5356 O O . LEU A 1 735 ? -24.826 -3.992 73.479 1.00 92.44 735 LEU A O 1
ATOM 5360 N N . LEU A 1 736 ? -24.988 -4.542 71.304 1.00 90.88 736 LEU A N 1
ATOM 5361 C CA . LEU A 1 736 ? -26.186 -5.378 71.431 1.00 90.88 736 LEU A CA 1
ATOM 5362 C C . LEU A 1 736 ? -25.956 -6.554 72.379 1.00 90.88 736 LEU A C 1
ATOM 5364 O O . LEU A 1 736 ? -26.791 -6.813 73.240 1.00 90.88 736 LEU A O 1
ATOM 5368 N N . ARG A 1 737 ? -24.810 -7.237 72.265 1.00 91.06 737 ARG A N 1
ATOM 5369 C CA . ARG A 1 737 ? -24.447 -8.346 73.157 1.00 91.06 737 ARG A CA 1
ATOM 5370 C C . ARG A 1 737 ? -24.396 -7.893 74.617 1.00 91.06 737 ARG A C 1
ATOM 5372 O O . ARG A 1 737 ? -24.901 -8.594 75.489 1.00 91.06 737 ARG A O 1
ATOM 5379 N N . LYS A 1 738 ? -23.833 -6.708 74.872 1.00 92.25 738 LYS A N 1
ATOM 5380 C CA . LYS A 1 738 ? -23.770 -6.110 76.209 1.00 92.25 738 LYS A CA 1
ATOM 5381 C C . LYS A 1 738 ? -25.159 -5.764 76.746 1.00 92.25 738 LYS A C 1
ATOM 5383 O O . LYS A 1 738 ? -25.485 -6.195 77.846 1.00 92.25 738 LYS A O 1
ATOM 5388 N N . GLU A 1 739 ? -25.976 -5.037 75.983 1.00 91.56 739 GLU A N 1
ATOM 5389 C CA . GLU A 1 739 ? -27.306 -4.624 76.455 1.00 91.56 739 GLU A CA 1
ATOM 5390 C C . GLU A 1 739 ? -28.253 -5.800 76.665 1.00 91.56 739 GLU A C 1
ATOM 5392 O O . GLU A 1 739 ? -29.015 -5.829 77.629 1.00 91.56 739 GLU A O 1
ATOM 5397 N N . ILE A 1 740 ? -28.173 -6.816 75.807 1.00 90.00 740 ILE A N 1
ATOM 5398 C CA . ILE A 1 740 ? -28.963 -8.034 75.971 1.00 90.00 740 ILE A CA 1
ATOM 5399 C C . ILE A 1 740 ? -28.501 -8.798 77.214 1.00 90.00 740 ILE A C 1
ATOM 5401 O O . ILE A 1 740 ? -29.347 -9.243 77.984 1.00 90.00 740 ILE A O 1
ATOM 5405 N N . GLY A 1 741 ? -27.192 -8.885 77.471 1.00 87.69 741 GLY A N 1
ATOM 5406 C CA . GLY A 1 741 ? -26.667 -9.460 78.712 1.00 87.69 741 GLY A CA 1
ATOM 5407 C C . GLY A 1 741 ? -27.187 -8.736 79.958 1.00 87.69 741 GLY A C 1
ATOM 5408 O O . GLY A 1 741 ? -27.753 -9.368 80.847 1.00 87.69 741 GLY A O 1
ATOM 5409 N N . THR A 1 742 ? -27.090 -7.403 79.989 1.00 88.75 742 THR A N 1
ATOM 5410 C CA . THR A 1 742 ? -27.582 -6.576 81.106 1.00 88.75 742 THR A CA 1
ATOM 5411 C C . THR A 1 742 ? -29.098 -6.684 81.292 1.00 88.75 742 THR A C 1
ATOM 5413 O O . THR A 1 742 ? -29.587 -6.760 82.424 1.00 88.75 742 THR A O 1
ATOM 5416 N N . PHE A 1 743 ? -29.863 -6.737 80.200 1.00 88.06 743 PHE A N 1
ATOM 5417 C CA . PHE A 1 743 ? -31.306 -6.955 80.246 1.00 88.06 743 PHE A CA 1
ATOM 5418 C C . PHE A 1 743 ? -31.654 -8.327 80.835 1.00 88.06 743 PHE A C 1
ATOM 5420 O O . PHE A 1 743 ? -32.500 -8.406 81.723 1.00 88.06 743 PHE A O 1
ATOM 5427 N N . LEU A 1 744 ? -30.990 -9.400 80.395 1.00 87.19 744 LEU A N 1
ATOM 5428 C CA . LEU A 1 744 ? -31.248 -10.756 80.888 1.00 87.19 744 LEU A CA 1
ATOM 5429 C C . LEU A 1 744 ? -30.860 -10.918 82.363 1.00 87.19 744 LEU A C 1
ATOM 5431 O O . LEU A 1 744 ? -31.595 -11.559 83.112 1.00 87.19 744 LEU A O 1
ATOM 5435 N N . GLU A 1 745 ? -29.761 -10.302 82.807 1.00 85.62 745 GLU A N 1
ATOM 5436 C CA . GLU A 1 745 ? -29.401 -10.237 84.231 1.00 85.62 745 GLU A CA 1
ATOM 5437 C C . GLU A 1 745 ? -30.473 -9.514 85.052 1.00 85.62 745 GLU A C 1
ATOM 5439 O O . GLU A 1 745 ? -30.894 -10.010 86.097 1.00 85.62 745 GLU A O 1
ATOM 5444 N N . SER A 1 746 ? -30.973 -8.382 84.552 1.00 83.50 746 SER A N 1
ATOM 5445 C CA . SER A 1 746 ? -32.019 -7.603 85.224 1.00 83.50 746 SER A CA 1
ATOM 5446 C C . SER A 1 746 ? -33.350 -8.359 85.298 1.00 83.50 746 SER A C 1
ATOM 5448 O O . SER A 1 746 ? -34.034 -8.291 86.314 1.00 83.50 746 SER A O 1
ATOM 5450 N N . VAL A 1 747 ? -33.708 -9.109 84.250 1.00 81.62 747 VAL A N 1
ATOM 5451 C CA . VAL A 1 747 ? -34.923 -9.943 84.209 1.00 81.62 747 VAL A CA 1
ATOM 5452 C C . VAL A 1 747 ? -34.813 -11.156 85.134 1.00 81.62 747 VAL A C 1
ATOM 5454 O O . VAL A 1 747 ? -35.816 -11.547 85.714 1.00 81.62 747 VAL A O 1
ATOM 5457 N N . ARG A 1 748 ? -33.621 -11.741 85.306 1.00 77.81 748 ARG A N 1
ATOM 5458 C CA . ARG A 1 748 ? -33.390 -12.832 86.274 1.00 77.81 748 ARG A CA 1
ATOM 5459 C C . ARG A 1 748 ? -33.417 -12.355 87.730 1.00 77.81 748 ARG A C 1
ATOM 5461 O O . ARG A 1 748 ? -33.673 -13.158 88.622 1.00 77.81 748 ARG A O 1
ATOM 5468 N N . ALA A 1 749 ? -33.101 -11.082 87.970 1.00 76.00 749 ALA A N 1
ATOM 5469 C CA . ALA A 1 749 ? -33.067 -10.481 89.302 1.00 76.00 749 ALA A CA 1
ATOM 5470 C C . ALA A 1 749 ? -34.426 -9.923 89.777 1.00 76.00 749 ALA A C 1
ATOM 5472 O O . ALA A 1 749 ? -34.587 -9.692 90.978 1.00 76.00 749 ALA A O 1
ATOM 5473 N N . ALA A 1 750 ? -35.364 -9.681 88.855 1.00 69.00 750 ALA A N 1
ATOM 5474 C CA . ALA A 1 750 ? -36.722 -9.185 89.108 1.00 69.00 750 ALA A CA 1
ATOM 5475 C C . ALA A 1 750 ? -37.725 -10.333 89.298 1.00 69.00 750 ALA A C 1
ATOM 5477 O O . ALA A 1 750 ? -38.648 -10.170 90.134 1.00 69.00 750 ALA A O 1
#